Protein AF-0000000084338141 (afdb_homodimer)

Structure (mmCIF, N/CA/C/O backbone):
data_AF-0000000084338141-model_v1
#
loop_
_entity.id
_entity.type
_entity.pdbx_description
1 polymer 'Putative ABC transport system permease protein'
#
loop_
_atom_site.group_PDB
_atom_site.id
_atom_site.type_symbol
_atom_site.label_atom_id
_atom_site.label_alt_id
_atom_site.label_comp_id
_atom_site.label_asym_id
_atom_site.label_entity_id
_atom_site.label_seq_id
_atom_site.pdbx_PDB_ins_code
_atom_site.Cartn_x
_atom_site.Cartn_y
_atom_site.Cartn_z
_atom_site.occupancy
_atom_site.B_iso_or_equiv
_atom_site.auth_seq_id
_atom_site.auth_comp_id
_atom_site.auth_asym_id
_atom_site.auth_atom_id
_atom_site.pdbx_PDB_model_num
ATOM 1 N N . MET A 1 1 ? -15.742 36.344 -6.758 1 43.78 1 MET A N 1
ATOM 2 C CA . MET A 1 1 ? -16.016 35 -7.199 1 43.78 1 MET A CA 1
ATOM 3 C C . MET A 1 1 ? -14.781 34.125 -7.051 1 43.78 1 MET A C 1
ATOM 5 O O . MET A 1 1 ? -14.867 33 -6.555 1 43.78 1 MET A O 1
ATOM 9 N N . LEU A 1 2 ? -13.719 34.625 -7.543 1 46.47 2 LEU A N 1
ATOM 10 C CA . LEU A 1 2 ? -12.453 33.906 -7.449 1 46.47 2 LEU A CA 1
ATOM 11 C C . LEU A 1 2 ? -12 33.781 -6 1 46.47 2 LEU A C 1
ATOM 13 O O . LEU A 1 2 ? -11.461 32.75 -5.59 1 46.47 2 LEU A O 1
ATOM 17 N N . THR A 1 3 ? -12.25 34.844 -5.312 1 50.41 3 THR A N 1
ATOM 18 C CA . THR A 1 3 ? -11.852 34.875 -3.912 1 50.41 3 THR A CA 1
ATOM 19 C C . THR A 1 3 ? -12.609 33.812 -3.109 1 50.41 3 THR A C 1
ATOM 21 O O . THR A 1 3 ? -12.039 33.156 -2.23 1 50.41 3 THR A O 1
ATOM 24 N N . ASN A 1 4 ? -13.836 33.656 -3.445 1 55.06 4 ASN A N 1
ATOM 25 C CA . ASN A 1 4 ? -14.656 32.656 -2.752 1 55.06 4 ASN A CA 1
ATOM 26 C C . ASN A 1 4 ? -14.211 31.234 -3.064 1 55.06 4 ASN A C 1
ATOM 28 O O . ASN A 1 4 ? -14.211 30.375 -2.186 1 55.06 4 ASN A O 1
ATOM 32 N N . ILE A 1 5 ? -13.742 31.125 -4.258 1 55.59 5 ILE A N 1
ATOM 33 C CA . ILE A 1 5 ? -13.312 29.781 -4.668 1 55.59 5 ILE A CA 1
ATOM 34 C C . ILE A 1 5 ? -12.016 29.422 -3.961 1 55.59 5 ILE A C 1
ATOM 36 O O . ILE A 1 5 ? -11.852 28.281 -3.496 1 55.59 5 ILE A O 1
ATOM 40 N N . VAL A 1 6 ? -11.141 30.453 -3.902 1 57.16 6 VAL A N 1
ATOM 41 C CA . VAL A 1 6 ? -9.852 30.203 -3.26 1 57.16 6 VAL A CA 1
ATOM 42 C C . VAL A 1 6 ? -10.062 29.953 -1.771 1 57.16 6 VAL A C 1
ATOM 44 O O . VAL A 1 6 ? -9.461 29.031 -1.206 1 57.16 6 VAL A O 1
ATOM 47 N N . LEU A 1 7 ? -10.906 30.828 -1.242 1 58.06 7 LEU A N 1
ATOM 48 C CA . LEU A 1 7 ? -11.172 30.656 0.183 1 58.06 7 LEU A CA 1
ATOM 49 C C . LEU A 1 7 ? -11.859 29.328 0.457 1 58.06 7 LEU A C 1
ATOM 51 O O . LEU A 1 7 ? -11.547 28.656 1.442 1 58.06 7 LEU A O 1
ATOM 55 N N . ASP A 1 8 ? -12.672 29 -0.431 1 59.16 8 ASP A N 1
ATOM 56 C CA . ASP A 1 8 ? -13.375 27.734 -0.289 1 59.16 8 ASP A CA 1
ATOM 57 C C . ASP A 1 8 ? -12.422 26.547 -0.481 1 59.16 8 ASP A C 1
ATOM 59 O O . ASP A 1 8 ? -12.508 25.562 0.242 1 59.16 8 ASP A O 1
ATOM 63 N N . SER A 1 9 ? -11.562 26.844 -1.444 1 59.31 9 SER A N 1
ATOM 64 C CA . SER A 1 9 ? -10.586 25.797 -1.704 1 59.31 9 SER A CA 1
ATOM 65 C C . SER A 1 9 ? -9.609 25.641 -0.547 1 59.31 9 SER A C 1
ATOM 67 O O . SER A 1 9 ? -9.211 24.531 -0.199 1 59.31 9 SER A O 1
ATOM 69 N N . LEU A 1 10 ? -9.227 26.797 -0.004 1 61.47 10 LEU A N 1
ATOM 70 C CA . LEU A 1 10 ? -8.32 26.781 1.138 1 61.47 10 LEU A CA 1
ATOM 71 C C . LEU A 1 10 ? -8.961 26.094 2.334 1 61.47 10 LEU A C 1
ATOM 73 O O . LEU A 1 10 ? -8.32 25.25 2.982 1 61.47 10 LEU A O 1
ATOM 77 N N . VAL A 1 11 ? -10.164 26.484 2.459 1 60.38 11 VAL A N 1
ATOM 78 C CA . VAL A 1 11 ? -10.852 26 3.646 1 60.38 11 VAL A CA 1
ATOM 79 C C . VAL A 1 11 ? -11.141 24.5 3.496 1 60.38 11 VAL A C 1
ATOM 81 O O . VAL A 1 11 ? -11.008 23.734 4.457 1 60.38 11 VAL A O 1
ATOM 84 N N . THR A 1 12 ? -11.297 24.109 2.285 1 63 12 THR A N 1
ATOM 85 C CA . THR A 1 12 ? -11.648 22.719 2.088 1 63 12 THR A CA 1
ATOM 86 C C . THR A 1 12 ? -10.391 21.859 1.955 1 63 12 THR A C 1
ATOM 88 O O . THR A 1 12 ? -10.438 20.641 2.186 1 63 12 THR A O 1
ATOM 91 N N . GLY A 1 13 ? -9.328 22.5 1.608 1 68.31 13 GLY A N 1
ATOM 92 C CA . GLY 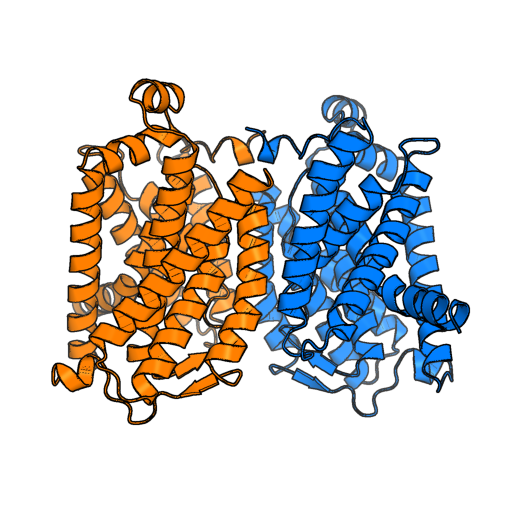A 1 13 ? -8.094 21.75 1.437 1 68.31 13 GLY A CA 1
ATOM 93 C C . GLY A 1 13 ? -7.297 21.609 2.723 1 68.31 13 GLY A C 1
ATOM 94 O O . GLY A 1 13 ? -6.512 20.672 2.871 1 68.31 13 GLY A O 1
ATOM 95 N N . LEU A 1 14 ? -7.574 22.484 3.701 1 71.38 14 LEU A N 1
ATOM 96 C CA . LEU A 1 14 ? -6.793 22.594 4.93 1 71.38 14 LEU A CA 1
ATOM 97 C C . LEU A 1 14 ? -6.938 21.328 5.773 1 71.38 14 LEU A C 1
ATOM 99 O O . LEU A 1 14 ? -5.98 20.906 6.422 1 71.38 14 LEU A O 1
ATOM 103 N N . PRO A 1 15 ? -8.031 20.75 5.57 1 72.75 15 PRO A N 1
ATOM 104 C CA . PRO A 1 15 ? -8.172 19.594 6.441 1 72.75 15 PRO A CA 1
ATOM 105 C C . PRO A 1 15 ? -7.219 18.453 6.07 1 72.75 15 PRO A C 1
ATOM 107 O O . PRO A 1 15 ? -6.934 17.578 6.898 1 72.75 15 PRO A O 1
ATOM 110 N N . LEU A 1 16 ? -6.641 18.547 4.891 1 84 16 LEU A N 1
ATOM 111 C CA . LEU A 1 16 ? -5.695 17.516 4.5 1 84 16 LEU A CA 1
ATOM 112 C C . LEU A 1 16 ? -4.301 17.812 5.047 1 84 16 LEU A C 1
ATOM 114 O O . LEU A 1 16 ? -3.422 16.953 5.023 1 84 16 LEU A O 1
ATOM 118 N N . ALA A 1 17 ? -4.145 18.922 5.645 1 90.31 17 ALA A N 1
ATOM 119 C CA . ALA A 1 17 ? -2.818 19.422 6.004 1 90.31 17 ALA A CA 1
ATOM 120 C C . ALA A 1 17 ? -2.184 18.547 7.09 1 90.31 17 ALA A C 1
ATOM 122 O O . ALA A 1 17 ? -0.999 18.219 7.012 1 90.31 17 ALA A O 1
ATOM 123 N N . PRO A 1 18 ? -3 18.156 8.086 1 93 18 PRO A N 1
ATOM 124 C CA . PRO A 1 18 ? -2.371 17.312 9.109 1 93 18 PRO A CA 1
ATOM 125 C C . PRO A 1 18 ? -1.844 16 8.555 1 93 18 PRO A C 1
ATOM 127 O O . PRO A 1 18 ? -0.749 15.562 8.922 1 93 18 PRO A O 1
ATOM 130 N N . LEU A 1 19 ? -2.619 15.461 7.676 1 93.81 19 LEU A N 1
ATOM 131 C CA . LEU A 1 19 ? -2.178 14.219 7.039 1 93.81 19 LEU A CA 1
ATOM 132 C C . LEU A 1 19 ? -0.923 14.461 6.207 1 93.81 19 LEU A C 1
ATOM 134 O O . LEU A 1 19 ? 0.023 13.672 6.262 1 93.81 19 LEU A O 1
ATOM 138 N N . THR A 1 20 ? -0.948 15.523 5.449 1 93.94 20 THR A N 1
ATOM 139 C CA . THR A 1 20 ? 0.192 15.867 4.605 1 93.94 20 THR A CA 1
ATOM 140 C C . THR A 1 20 ? 1.441 16.094 5.453 1 93.94 20 THR A C 1
ATOM 142 O O . THR A 1 20 ? 2.535 15.664 5.082 1 93.94 20 THR A O 1
ATOM 145 N N . LEU A 1 21 ? 1.264 16.719 6.555 1 94.19 21 LEU A N 1
ATOM 146 C CA . LEU A 1 21 ? 2.379 16.969 7.461 1 94.19 21 LEU A CA 1
ATOM 147 C C . LEU A 1 21 ? 2.938 15.656 8 1 94.19 21 LEU A C 1
ATOM 149 O O . LEU A 1 21 ? 4.156 15.484 8.086 1 94.19 21 LEU A O 1
ATOM 153 N N . GLY A 1 22 ? 2.047 14.773 8.422 1 94.5 22 GLY A N 1
ATOM 154 C CA . GLY A 1 22 ? 2.488 13.469 8.891 1 94.5 22 GLY A CA 1
ATOM 155 C C . GLY A 1 22 ? 3.291 12.703 7.859 1 94.5 22 GLY A C 1
ATOM 156 O O . GLY A 1 22 ? 4.359 12.172 8.164 1 94.5 22 GLY A O 1
ATOM 157 N N . VAL A 1 23 ? 2.797 12.672 6.676 1 94.38 23 VAL A N 1
ATOM 158 C CA . VAL A 1 23 ? 3.475 11.961 5.598 1 94.38 23 VAL A CA 1
ATOM 159 C C . VAL A 1 23 ? 4.797 12.656 5.27 1 94.38 23 VAL A C 1
ATOM 161 O O . VAL A 1 23 ? 5.785 11.992 4.949 1 94.38 23 VAL A O 1
ATOM 164 N N . TYR A 1 24 ? 4.863 13.977 5.379 1 93.56 24 TYR A N 1
ATOM 165 C CA . TYR A 1 24 ? 6.09 14.727 5.141 1 93.56 24 TYR A CA 1
ATOM 166 C C . TYR A 1 24 ? 7.199 14.273 6.082 1 93.56 24 TYR A C 1
ATOM 168 O O . TYR A 1 24 ? 8.352 14.109 5.664 1 93.56 24 TYR A O 1
ATOM 176 N N . VAL A 1 25 ? 6.863 14.039 7.301 1 93.44 25 VAL A N 1
ATOM 177 C CA . VAL A 1 25 ? 7.84 13.672 8.328 1 93.44 25 VAL A CA 1
ATOM 178 C C . VAL A 1 25 ? 8.5 12.344 7.961 1 93.44 25 VAL A C 1
ATOM 180 O O . VAL A 1 25 ? 9.727 12.227 8 1 93.44 25 VAL A O 1
ATOM 183 N N . VAL A 1 26 ? 7.727 11.414 7.562 1 93.62 26 VAL A N 1
ATOM 184 C CA . VAL A 1 26 ? 8.281 10.086 7.305 1 93.62 26 VAL A CA 1
ATOM 185 C C . VAL A 1 26 ? 8.867 10.039 5.898 1 93.62 26 VAL A C 1
ATOM 187 O O . VAL A 1 26 ? 9.969 9.508 5.695 1 93.62 26 VAL A O 1
ATOM 190 N N . PHE A 1 27 ? 8.234 10.656 4.992 1 90.69 27 PHE A N 1
ATOM 191 C CA . PHE A 1 27 ? 8.625 10.562 3.59 1 90.69 27 PHE A CA 1
ATOM 192 C C . PHE A 1 27 ? 9.836 11.445 3.309 1 90.69 27 PHE A C 1
ATOM 194 O O . PHE A 1 27 ? 10.82 10.992 2.715 1 90.69 27 PHE A O 1
ATOM 201 N N . ARG A 1 28 ? 9.766 12.633 3.707 1 88.56 28 ARG A N 1
ATOM 202 C CA . ARG A 1 28 ? 10.805 13.586 3.342 1 88.56 28 ARG A CA 1
ATOM 203 C C . ARG A 1 28 ? 11.922 13.602 4.383 1 88.56 28 ARG A C 1
ATOM 205 O O . ARG A 1 28 ? 13.102 13.633 4.031 1 88.56 28 ARG A O 1
ATOM 212 N N . ILE A 1 29 ? 11.57 13.578 5.609 1 88 29 ILE A N 1
ATOM 213 C CA . ILE A 1 29 ? 12.586 13.688 6.652 1 88 29 ILE A CA 1
ATOM 214 C C . ILE A 1 29 ? 13.266 12.336 6.852 1 88 29 ILE A C 1
ATOM 216 O O . ILE A 1 29 ? 14.492 12.234 6.805 1 88 29 ILE A O 1
ATOM 220 N N . ARG A 1 30 ? 12.469 11.305 6.977 1 88.31 30 ARG A N 1
ATOM 221 C CA . ARG A 1 30 ? 13.039 9.992 7.254 1 88.31 30 ARG A CA 1
ATOM 222 C C . ARG A 1 30 ? 13.352 9.242 5.965 1 88.31 30 ARG A C 1
ATOM 224 O O . ARG A 1 30 ? 14.016 8.211 5.984 1 88.31 30 ARG A O 1
ATOM 231 N N . GLN A 1 31 ? 12.797 9.727 4.875 1 86.75 31 GLN A N 1
ATOM 232 C CA . GLN A 1 31 ? 13.016 9.086 3.58 1 86.75 31 GLN A CA 1
ATOM 233 C C . GLN A 1 31 ? 12.547 7.637 3.592 1 86.75 31 GLN A C 1
ATOM 235 O O . GLN A 1 31 ? 13.273 6.734 3.178 1 86.75 31 GLN A O 1
ATOM 240 N N . ASP A 1 32 ? 11.438 7.469 4.16 1 88.81 32 ASP A N 1
ATOM 241 C CA . ASP A 1 32 ? 10.797 6.16 4.246 1 88.81 32 ASP A CA 1
ATOM 242 C C . ASP A 1 32 ? 9.32 6.25 3.854 1 88.81 32 ASP A C 1
ATOM 244 O O . ASP A 1 32 ? 8.828 7.328 3.52 1 88.81 32 ASP A O 1
ATOM 248 N N . PHE A 1 33 ? 8.688 5.133 3.705 1 89.06 33 PHE A N 1
ATOM 249 C CA . PHE A 1 33 ? 7.266 5.062 3.371 1 89.06 33 PHE A CA 1
ATOM 250 C C . PHE A 1 33 ? 6.48 4.379 4.484 1 89.06 33 PHE A C 1
ATOM 252 O O . PHE A 1 33 ? 6.785 3.244 4.855 1 89.06 33 PHE A O 1
ATOM 259 N N . ASP A 1 34 ? 5.652 5.152 5.043 1 93.5 34 ASP A N 1
ATOM 260 C CA . ASP A 1 34 ? 4.816 4.566 6.082 1 93.5 34 ASP A CA 1
ATOM 261 C C . ASP A 1 34 ? 3.369 4.434 5.613 1 93.5 34 ASP A C 1
ATOM 263 O O . ASP A 1 34 ? 2.59 5.383 5.703 1 93.5 34 ASP A O 1
ATOM 267 N N . LEU A 1 35 ? 2.98 3.209 5.273 1 91.75 35 LEU A N 1
ATOM 268 C CA . LEU A 1 35 ? 1.642 2.971 4.746 1 91.75 35 LEU A CA 1
ATOM 269 C C . LEU A 1 35 ? 0.631 2.812 5.875 1 91.75 35 LEU A C 1
ATOM 271 O O . LEU A 1 35 ? -0.574 2.723 5.629 1 91.75 35 LEU A O 1
ATOM 275 N N . THR A 1 36 ? 1.093 2.885 7.117 1 95.31 36 THR A N 1
ATOM 276 C CA . THR A 1 36 ? 0.198 2.791 8.266 1 95.31 36 THR A CA 1
ATOM 277 C C . THR A 1 36 ? -0.816 3.932 8.25 1 95.31 36 THR A C 1
ATOM 279 O O . THR A 1 36 ? -1.925 3.789 8.773 1 95.31 36 THR A O 1
ATOM 282 N N . VAL A 1 37 ? -0.434 4.938 7.613 1 94.56 37 VAL A N 1
ATOM 283 C CA . VAL A 1 37 ? -1.235 6.156 7.648 1 94.56 37 VAL A CA 1
ATOM 284 C C . VAL A 1 37 ? -2.6 5.898 7.012 1 94.56 37 VAL A C 1
ATOM 286 O O . VAL A 1 37 ? -3.59 6.535 7.371 1 94.56 37 VAL A O 1
ATOM 289 N N . GLU A 1 38 ? -2.676 4.992 6.086 1 90.94 38 GLU A N 1
ATOM 290 C CA . GLU A 1 38 ? -3.957 4.66 5.473 1 90.94 38 GLU A CA 1
ATOM 291 C C . GLU A 1 38 ? -4.906 4.027 6.484 1 90.94 38 GLU A C 1
ATOM 293 O O . GLU A 1 38 ? -6.086 4.387 6.551 1 90.94 38 GLU A O 1
ATOM 298 N N . GLY A 1 39 ? -4.387 3.121 7.238 1 92.38 39 GLY A N 1
ATOM 299 C CA . GLY A 1 39 ? -5.184 2.455 8.258 1 92.38 39 GLY A CA 1
ATOM 300 C C . GLY A 1 39 ? -5.484 3.34 9.453 1 92.38 39 GLY A C 1
ATOM 301 O O . GLY A 1 39 ? -6.598 3.311 9.984 1 92.38 39 GLY A O 1
ATOM 302 N N . SER A 1 40 ? -4.422 4.078 9.859 1 95.81 40 SER A N 1
ATOM 303 C CA . SER A 1 40 ? -4.613 4.922 11.031 1 95.81 40 SER A CA 1
ATOM 304 C C . SER A 1 40 ? -5.613 6.039 10.75 1 95.81 40 SER A C 1
ATOM 306 O O . SER A 1 40 ? -6.348 6.461 11.648 1 95.81 40 SER A O 1
ATOM 308 N N . PHE A 1 41 ? -5.656 6.488 9.531 1 94.56 41 PHE A N 1
ATOM 309 C CA . PHE A 1 41 ? -6.652 7.473 9.125 1 94.56 41 PHE A CA 1
ATOM 310 C C . PHE A 1 41 ? -8.062 6.934 9.344 1 94.56 41 PHE A C 1
ATOM 312 O O . PHE A 1 41 ? -8.898 7.59 9.969 1 94.56 41 PHE A O 1
ATOM 319 N N . ALA A 1 42 ? -8.281 5.754 8.828 1 92.19 42 ALA A N 1
ATOM 320 C CA . ALA A 1 42 ? -9.594 5.121 8.961 1 92.19 42 ALA A CA 1
ATOM 321 C C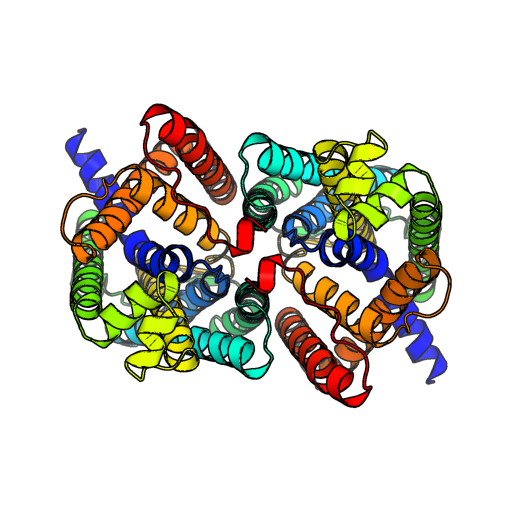 . ALA A 1 42 ? -9.914 4.82 10.422 1 92.19 42 ALA A C 1
ATOM 323 O O . ALA A 1 42 ? -11.062 4.969 10.852 1 92.19 42 ALA A O 1
ATOM 324 N N . LEU A 1 43 ? -8.914 4.406 11.141 1 94.44 43 LEU A N 1
ATOM 325 C CA . LEU A 1 43 ? -9.109 4.102 12.555 1 94.44 43 LEU A CA 1
ATOM 326 C C . LEU A 1 43 ? -9.508 5.352 13.328 1 94.44 43 LEU A C 1
ATOM 328 O O . LEU A 1 43 ? -10.414 5.309 14.164 1 94.44 43 LEU A O 1
ATOM 332 N N . GLY A 1 44 ? -8.781 6.422 13.094 1 95.62 44 GLY A N 1
ATOM 333 C CA . GLY A 1 44 ? -9.141 7.676 13.734 1 95.62 44 GLY A CA 1
ATOM 334 C C . GLY A 1 44 ? -10.57 8.102 13.453 1 95.62 44 GLY A C 1
ATOM 335 O O . GLY A 1 44 ? -11.273 8.57 14.352 1 95.62 44 GLY A O 1
ATOM 336 N N . ALA A 1 45 ? -10.977 7.945 12.227 1 92.75 45 ALA A N 1
ATOM 337 C CA . ALA A 1 45 ? -12.352 8.266 11.844 1 92.75 45 ALA A CA 1
ATOM 338 C C . ALA A 1 45 ? -13.344 7.363 12.555 1 92.75 45 ALA A C 1
ATOM 340 O O . ALA A 1 45 ? -14.367 7.832 13.062 1 92.75 45 ALA A O 1
ATOM 341 N N . ALA A 1 46 ? -13.055 6.141 12.617 1 93.12 46 ALA A N 1
ATOM 342 C CA . ALA A 1 46 ? -13.945 5.156 13.227 1 93.12 46 ALA A CA 1
ATOM 343 C C . ALA A 1 46 ? -14.086 5.398 14.727 1 93.12 46 ALA A C 1
ATOM 345 O O . ALA A 1 46 ? -15.203 5.395 15.258 1 93.12 46 ALA A O 1
ATOM 346 N N . VAL A 1 47 ? -12.953 5.605 15.383 1 94.5 47 VAL A N 1
ATOM 347 C CA . VAL A 1 47 ? -12.969 5.84 16.828 1 94.5 47 VAL A CA 1
ATOM 348 C C . VAL A 1 47 ? -13.766 7.105 17.141 1 94.5 47 VAL A C 1
ATOM 350 O O . VAL A 1 47 ? -14.594 7.121 18.047 1 94.5 47 VAL A O 1
ATOM 353 N N . ALA A 1 48 ? -13.516 8.094 16.359 1 93.19 48 ALA A N 1
ATOM 354 C CA . ALA A 1 48 ? -14.258 9.344 16.562 1 93.19 48 ALA A CA 1
ATOM 355 C C . ALA A 1 48 ? -15.75 9.141 16.312 1 93.19 48 ALA A C 1
ATOM 357 O O . ALA A 1 48 ? -16.578 9.617 17.078 1 93.19 48 ALA A O 1
ATOM 358 N N . ALA A 1 49 ? -16.094 8.438 15.305 1 91.56 49 ALA A N 1
ATOM 359 C CA . ALA A 1 49 ? -17.5 8.219 14.945 1 91.56 49 ALA A CA 1
ATOM 360 C C . ALA A 1 49 ? -18.234 7.473 16.047 1 91.56 49 ALA A C 1
ATOM 362 O O . ALA A 1 49 ? -19.328 7.863 16.438 1 91.56 49 ALA A O 1
ATOM 363 N N . VAL A 1 50 ? -17.609 6.465 16.547 1 91.56 50 VAL A N 1
ATOM 364 C CA . VAL A 1 50 ? -18.266 5.637 17.547 1 91.56 50 VAL A CA 1
ATOM 365 C C . VAL A 1 50 ? -18.422 6.438 18.844 1 91.56 50 VAL A C 1
ATOM 367 O O . VAL A 1 50 ? -19.453 6.324 19.531 1 91.56 50 VAL A O 1
ATOM 370 N N . LEU A 1 51 ? -17.438 7.238 19.188 1 91.25 51 LEU A N 1
ATOM 371 C CA . LEU A 1 51 ? -17.516 8.047 20.391 1 91.25 51 LEU A CA 1
ATOM 372 C C . LEU A 1 51 ? -18.562 9.148 20.25 1 91.25 51 LEU A C 1
ATOM 374 O O . LEU A 1 51 ? -19.234 9.508 21.219 1 91.25 51 LEU A O 1
ATOM 378 N N . LEU A 1 52 ? -18.719 9.648 19.062 1 89.31 52 LEU A N 1
ATOM 379 C CA . LEU A 1 52 ? -19.734 10.672 18.812 1 89.31 52 LEU A CA 1
ATOM 380 C C . LEU A 1 52 ? -21.141 10.094 18.922 1 89.31 52 LEU A C 1
ATOM 382 O O . LEU A 1 52 ? -22.031 10.727 19.484 1 89.31 52 LEU A O 1
ATOM 386 N N . VAL A 1 53 ? -21.281 8.969 18.391 1 87.38 53 VAL A N 1
ATOM 387 C CA . VAL A 1 53 ? -22.578 8.297 18.469 1 87.38 53 VAL A CA 1
ATOM 388 C C . VAL A 1 53 ? -22.906 7.953 19.922 1 87.38 53 VAL A C 1
ATOM 390 O O . VAL A 1 53 ? -24.062 7.992 20.328 1 87.38 53 VAL A O 1
ATOM 393 N N . ALA A 1 54 ? -21.859 7.652 20.672 1 88.56 54 ALA A N 1
ATOM 394 C CA . ALA A 1 54 ? -22.047 7.348 22.094 1 88.56 54 ALA A CA 1
ATOM 395 C C . ALA A 1 54 ? -22.219 8.625 22.906 1 88.56 54 ALA A C 1
ATOM 397 O O . ALA A 1 54 ? -22.203 8.586 24.141 1 88.56 54 ALA A O 1
ATOM 398 N N . VAL A 1 55 ? -22.234 9.758 22.297 1 84.38 55 VAL A N 1
ATOM 399 C CA . VAL A 1 55 ? -22.547 11.062 22.859 1 84.38 55 VAL A CA 1
ATOM 400 C C . VAL A 1 55 ? -21.375 11.539 23.719 1 84.38 55 VAL A C 1
ATOM 402 O O . VAL A 1 55 ? -21.578 12.086 24.812 1 84.38 55 VAL A O 1
ATOM 405 N N . VAL A 1 56 ? -20.281 11.102 23.297 1 83.75 56 VAL A N 1
ATOM 406 C CA . VAL A 1 56 ? -19.078 11.633 23.953 1 83.75 56 VAL A CA 1
ATOM 407 C C . VAL A 1 56 ? -18.75 13 23.359 1 83.75 56 VAL A C 1
ATOM 409 O O . VAL A 1 56 ? -19.062 13.289 22.203 1 83.75 56 VAL A O 1
ATOM 412 N N . HIS A 1 57 ? -18.219 13.852 24.203 1 89.25 57 HIS A N 1
ATOM 413 C CA . HIS A 1 57 ? -17.859 15.195 23.766 1 89.25 57 HIS A CA 1
ATOM 414 C C . HIS A 1 57 ? -16.984 15.141 22.5 1 89.25 57 HIS A C 1
ATOM 416 O O . HIS A 1 57 ? -16.031 14.359 22.438 1 89.25 57 HIS A O 1
ATOM 422 N N . PRO A 1 58 ? -17.328 15.891 21.5 1 88.5 58 PRO A N 1
ATOM 423 C CA . PRO A 1 58 ? -16.672 15.836 20.188 1 88.5 58 PRO A CA 1
ATOM 424 C C . PRO A 1 58 ? -15.156 16.078 20.266 1 88.5 58 PRO A C 1
ATOM 426 O O . PRO A 1 58 ? -14.391 15.461 19.531 1 88.5 58 PRO A O 1
ATOM 429 N N . PHE A 1 59 ? -14.703 16.906 21.188 1 89.38 59 PHE A N 1
ATOM 430 C CA . PHE A 1 59 ? -13.273 17.172 21.328 1 89.38 59 PHE A CA 1
ATOM 431 C C . PHE A 1 59 ? -12.547 15.953 21.875 1 89.38 59 PHE A C 1
ATOM 433 O O . PHE A 1 59 ? -11.406 15.672 21.469 1 89.38 59 PHE A O 1
ATOM 440 N N . LEU A 1 60 ? -13.227 15.289 22.719 1 90.88 60 LEU A N 1
ATOM 441 C CA . LEU A 1 60 ? -12.641 14.07 23.25 1 90.88 60 LEU A CA 1
ATOM 442 C C . LEU A 1 60 ? -12.57 12.984 22.188 1 90.88 60 LEU A C 1
ATOM 444 O O . LEU A 1 60 ? -11.633 12.18 22.172 1 90.88 60 LEU A O 1
ATOM 448 N N . ALA A 1 61 ? -13.57 13.016 21.281 1 92.19 61 ALA A N 1
ATOM 449 C CA . ALA A 1 61 ? -13.594 12.047 20.188 1 92.19 61 ALA A CA 1
ATOM 450 C C . ALA A 1 61 ? -12.422 12.266 19.234 1 92.19 61 ALA A C 1
ATOM 452 O O . ALA A 1 61 ? -11.82 11.305 18.75 1 92.19 61 ALA A O 1
ATOM 453 N N . VAL A 1 62 ? -12.125 13.523 19.078 1 92.38 62 VAL A N 1
ATOM 454 C CA . VAL A 1 62 ? -11.023 13.867 18.188 1 92.38 62 VAL A CA 1
ATOM 455 C C . VAL A 1 62 ? -9.695 13.438 18.812 1 92.38 62 VAL A C 1
ATOM 457 O O . VAL A 1 62 ? -8.859 12.828 18.156 1 92.38 62 VAL A O 1
ATOM 460 N N . VAL A 1 63 ? -9.531 13.68 20.094 1 94.44 63 VAL A N 1
ATOM 461 C CA . VAL A 1 63 ? -8.297 13.344 20.797 1 94.44 63 VAL A CA 1
ATOM 462 C C . VAL A 1 63 ? -8.148 11.828 20.875 1 94.44 63 VAL A C 1
ATOM 464 O O . VAL A 1 63 ? -7.051 11.297 20.688 1 94.44 63 VAL A O 1
ATOM 467 N N . ALA A 1 64 ? -9.258 11.188 21.109 1 95.56 64 ALA A N 1
ATOM 468 C CA . ALA A 1 64 ? -9.219 9.727 21.188 1 95.56 64 ALA A CA 1
ATOM 469 C C . ALA A 1 64 ? -8.844 9.117 19.828 1 95.56 64 ALA A C 1
ATOM 471 O O . ALA A 1 64 ? -8.07 8.164 19.781 1 95.56 64 ALA A O 1
ATOM 472 N N . GLY A 1 65 ? -9.461 9.664 18.766 1 95.5 65 GLY A N 1
ATOM 473 C CA . GLY A 1 65 ? -9.094 9.211 17.438 1 95.5 65 GLY A CA 1
ATOM 474 C C . GLY A 1 65 ? -7.625 9.422 17.109 1 95.5 65 GLY A C 1
ATOM 475 O O . GLY A 1 65 ? -6.961 8.523 16.594 1 95.5 65 GLY A O 1
ATOM 476 N N . ALA A 1 66 ? -7.125 10.555 17.516 1 96.06 66 ALA A N 1
ATOM 477 C CA . ALA A 1 66 ? -5.727 10.883 17.266 1 96.06 66 ALA A CA 1
ATOM 478 C C . ALA A 1 66 ? -4.797 9.953 18.047 1 96.06 66 ALA A C 1
ATOM 480 O O . ALA A 1 66 ? -3.791 9.484 17.516 1 96.06 66 ALA A O 1
ATOM 481 N N . LEU A 1 67 ? -5.137 9.664 19.266 1 97.38 67 LEU A N 1
ATOM 482 C CA . LEU A 1 67 ? -4.312 8.812 20.109 1 97.38 67 LEU A CA 1
ATOM 483 C C . LEU A 1 67 ? -4.324 7.371 19.609 1 97.38 67 LEU A C 1
ATOM 485 O O . LEU A 1 67 ? -3.324 6.66 19.719 1 97.38 67 LEU A O 1
ATOM 489 N N . ALA A 1 68 ? -5.477 6.988 19.047 1 97.12 68 ALA A N 1
ATOM 490 C CA . ALA A 1 68 ? -5.535 5.66 18.438 1 97.12 68 ALA A CA 1
ATOM 491 C C . ALA A 1 68 ? -4.555 5.539 17.281 1 97.12 68 ALA A C 1
ATOM 493 O O . ALA A 1 68 ? -3.926 4.496 17.094 1 97.12 68 ALA A O 1
ATOM 494 N N . GLY A 1 69 ? -4.465 6.59 16.516 1 97.25 69 GLY A N 1
ATOM 495 C CA . GLY A 1 69 ? -3.488 6.609 15.43 1 97.25 69 GLY A CA 1
ATOM 496 C C . GLY A 1 69 ? -2.055 6.57 15.922 1 97.25 69 GLY A C 1
ATOM 497 O O . GLY A 1 69 ? -1.215 5.871 15.352 1 97.25 69 GLY A O 1
ATOM 498 N N . ALA A 1 70 ? -1.788 7.312 16.984 1 97.69 70 ALA A N 1
ATOM 499 C CA . ALA A 1 70 ? -0.455 7.293 17.594 1 97.69 70 ALA A CA 1
ATOM 500 C C . ALA A 1 70 ? -0.087 5.891 18.062 1 97.69 70 ALA A C 1
ATOM 502 O O . ALA A 1 70 ? 1.059 5.457 17.922 1 97.69 70 ALA A O 1
ATOM 503 N N . ALA A 1 71 ? -1.043 5.258 18.641 1 98 71 ALA A N 1
ATOM 504 C CA . ALA A 1 71 ? -0.817 3.889 19.094 1 98 71 ALA A CA 1
ATOM 505 C C . ALA A 1 71 ? -0.49 2.969 17.922 1 98 71 ALA A C 1
ATOM 507 O O . ALA A 1 71 ? 0.39 2.111 18.031 1 98 71 ALA A O 1
ATOM 508 N N . ALA A 1 72 ? -1.225 3.143 16.875 1 97.38 72 ALA A N 1
ATOM 509 C CA . ALA A 1 72 ? -0.95 2.361 15.672 1 97.38 72 ALA A CA 1
ATOM 510 C C . ALA A 1 72 ? 0.464 2.619 15.156 1 97.38 72 ALA A C 1
ATOM 512 O O . ALA A 1 72 ? 1.157 1.691 14.734 1 97.38 72 ALA A O 1
ATOM 513 N N . GLY A 1 73 ? 0.847 3.881 15.18 1 97.69 73 GLY A N 1
ATOM 514 C CA . GLY A 1 73 ? 2.209 4.211 14.789 1 97.69 73 GLY A CA 1
ATOM 515 C C . GLY A 1 73 ? 3.256 3.582 15.688 1 97.69 73 GLY A C 1
ATOM 516 O O . GLY A 1 73 ? 4.309 3.15 15.211 1 97.69 73 GLY A O 1
ATOM 517 N N . ALA A 1 74 ? 2.953 3.504 16.938 1 97.69 74 ALA A N 1
ATOM 518 C CA . ALA A 1 74 ? 3.875 2.885 17.875 1 97.69 74 ALA A CA 1
ATOM 519 C C . ALA A 1 74 ? 4.035 1.395 17.594 1 97.69 74 ALA A C 1
ATOM 521 O O . ALA A 1 74 ? 5.137 0.849 17.719 1 97.69 74 ALA A O 1
ATOM 522 N N . VAL A 1 75 ? 2.961 0.799 17.266 1 96.81 75 VAL A N 1
ATOM 523 C CA . VAL A 1 75 ? 3.018 -0.624 16.953 1 96.81 75 VAL A CA 1
ATOM 524 C C . VAL A 1 75 ? 3.828 -0.838 15.68 1 96.81 75 VAL A C 1
ATOM 526 O O . VAL A 1 75 ? 4.609 -1.789 15.578 1 96.81 75 VAL A O 1
ATOM 529 N N . THR A 1 76 ? 3.566 0.011 14.734 1 96.88 76 THR A N 1
ATOM 530 C CA . THR A 1 76 ? 4.352 -0.074 13.508 1 96.88 76 THR A CA 1
ATOM 531 C C . THR A 1 76 ? 5.84 0.058 13.812 1 96.88 76 THR A C 1
ATOM 533 O O . THR A 1 76 ? 6.656 -0.698 13.281 1 96.88 76 THR A O 1
ATOM 536 N N . ALA A 1 77 ? 6.133 1.021 14.648 1 97.06 77 ALA A N 1
ATOM 537 C CA . ALA A 1 77 ? 7.527 1.204 15.047 1 97.06 77 ALA A CA 1
ATOM 538 C C . ALA A 1 77 ? 8.07 -0.042 15.742 1 97.06 77 ALA A C 1
ATOM 540 O O . ALA A 1 77 ? 9.211 -0.453 15.492 1 97.06 77 ALA A O 1
ATOM 541 N N . ALA A 1 78 ? 7.281 -0.629 16.562 1 95.81 78 ALA A N 1
ATOM 542 C CA . ALA A 1 78 ? 7.695 -1.833 17.266 1 95.81 78 ALA A CA 1
ATOM 543 C C . ALA A 1 78 ? 7.953 -2.984 16.297 1 95.81 78 ALA A C 1
ATOM 545 O O . ALA A 1 78 ? 8.898 -3.758 16.484 1 95.81 78 ALA A O 1
ATOM 546 N N . LEU A 1 79 ? 7.133 -3.111 15.367 1 93.94 79 LEU A N 1
ATOM 547 C CA . LEU A 1 79 ? 7.316 -4.16 14.367 1 93.94 79 LEU A CA 1
ATOM 548 C C . LEU A 1 79 ? 8.602 -3.941 13.578 1 93.94 79 LEU A C 1
ATOM 550 O O . LEU A 1 79 ? 9.367 -4.883 13.352 1 93.94 79 LEU A O 1
ATOM 554 N N . HIS A 1 80 ? 8.75 -2.697 13.156 1 93.38 80 HIS A N 1
ATOM 555 C CA . HIS A 1 80 ? 9.945 -2.348 12.391 1 93.38 80 HIS A CA 1
ATOM 556 C C . HIS A 1 80 ? 11.211 -2.58 13.219 1 93.38 80 HIS A C 1
ATOM 558 O O . HIS A 1 80 ? 12.148 -3.232 12.75 1 93.38 80 HIS A O 1
ATOM 564 N N . LEU A 1 81 ? 11.219 -2.098 14.43 1 93 81 LEU A N 1
ATOM 565 C CA . LEU A 1 81 ? 12.406 -2.152 15.266 1 93 81 LEU A CA 1
ATOM 566 C C . LEU A 1 81 ? 12.602 -3.549 15.844 1 93 81 LEU A C 1
ATOM 568 O O . LEU A 1 81 ? 13.734 -4.008 16.016 1 93 81 LEU A O 1
ATOM 572 N N . GLY A 1 82 ? 11.555 -4.184 16.156 1 90.25 82 GLY A N 1
ATOM 573 C CA . GLY A 1 82 ? 11.625 -5.492 16.781 1 90.25 82 GLY A CA 1
ATOM 574 C C . GLY A 1 82 ? 11.922 -6.613 15.797 1 90.25 82 GLY A C 1
ATOM 575 O O . GLY A 1 82 ? 12.703 -7.52 16.094 1 90.25 82 GLY A O 1
ATOM 576 N N . LEU A 1 83 ? 11.305 -6.535 14.617 1 88.38 83 LEU A N 1
ATOM 577 C CA . LEU A 1 83 ? 11.438 -7.625 13.664 1 88.38 83 LEU A CA 1
ATOM 578 C C . LEU A 1 83 ? 12.414 -7.262 12.547 1 88.38 83 LEU A C 1
ATOM 580 O O . LEU A 1 83 ? 12.758 -8.109 11.719 1 88.38 83 LEU A O 1
ATOM 584 N N . GLY A 1 84 ? 12.797 -6 12.523 1 86.62 84 GLY A N 1
ATOM 585 C CA . GLY A 1 84 ? 13.797 -5.582 11.555 1 86.62 84 GLY A CA 1
ATOM 586 C C . GLY A 1 84 ? 13.266 -5.488 10.141 1 86.62 84 GLY A C 1
ATOM 587 O O . GLY A 1 84 ? 14.016 -5.641 9.172 1 86.62 84 GLY A O 1
ATOM 588 N N . ILE A 1 85 ? 11.992 -5.41 10.031 1 84.25 85 ILE A N 1
ATOM 589 C CA . ILE A 1 85 ? 11.406 -5.285 8.695 1 84.25 85 ILE A CA 1
ATOM 590 C C . ILE A 1 85 ? 11.344 -3.814 8.297 1 84.25 85 ILE A C 1
ATOM 592 O O . ILE A 1 85 ? 11.258 -2.934 9.156 1 84.25 85 ILE A O 1
ATOM 596 N N . PRO A 1 86 ? 11.43 -3.605 6.969 1 86.69 86 PRO A N 1
ATOM 597 C CA . PRO A 1 86 ? 11.32 -2.221 6.504 1 86.69 86 PRO A CA 1
ATOM 598 C C . PRO A 1 86 ? 9.992 -1.573 6.891 1 86.69 86 PRO A C 1
ATOM 600 O O . PRO A 1 86 ? 8.969 -2.26 6.984 1 86.69 86 PRO A O 1
ATOM 603 N N . VAL A 1 87 ? 10.047 -0.304 7.152 1 90.75 87 VAL A N 1
ATOM 604 C CA . VAL A 1 87 ? 8.891 0.464 7.598 1 90.75 87 VAL A CA 1
ATOM 605 C C . VAL A 1 87 ? 7.75 0.304 6.598 1 90.75 87 VAL A C 1
ATOM 607 O O . VAL A 1 87 ? 6.582 0.22 6.988 1 90.75 87 VAL A O 1
ATOM 610 N N . LEU A 1 88 ? 8.078 0.182 5.383 1 86.88 88 LEU A N 1
ATOM 611 C CA . LEU A 1 88 ? 7.078 0.016 4.336 1 86.88 88 LEU A CA 1
ATOM 612 C C . LEU A 1 88 ? 6.254 -1.247 4.562 1 86.88 88 LEU A C 1
ATOM 614 O O . LEU A 1 88 ? 5.023 -1.205 4.527 1 86.88 88 LEU A O 1
ATOM 618 N N . LEU A 1 89 ? 6.945 -2.311 4.789 1 85.56 89 LEU A N 1
ATOM 619 C CA . LEU A 1 89 ? 6.281 -3.592 4.996 1 85.56 89 LEU A CA 1
ATOM 620 C C . LEU A 1 89 ? 5.52 -3.6 6.32 1 85.56 89 LEU A C 1
ATOM 622 O O . LEU A 1 89 ? 4.395 -4.098 6.387 1 85.56 89 LEU A O 1
ATOM 626 N N . ALA A 1 90 ? 6.172 -3.041 7.316 1 92.12 90 ALA A N 1
ATOM 627 C CA . ALA A 1 90 ? 5.512 -2.936 8.617 1 92.12 90 ALA A CA 1
ATOM 628 C C . ALA A 1 90 ? 4.227 -2.119 8.508 1 92.12 90 ALA A C 1
ATOM 630 O O . ALA A 1 90 ? 3.209 -2.475 9.109 1 92.12 90 ALA A O 1
ATOM 631 N N . GLY A 1 91 ? 4.305 -1.051 7.777 1 92.94 91 GLY A N 1
ATOM 632 C CA . GLY A 1 91 ? 3.141 -0.198 7.586 1 92.94 91 GLY A CA 1
ATOM 633 C C . GLY A 1 91 ? 2.01 -0.89 6.848 1 92.94 91 GLY A C 1
ATOM 634 O O . GLY A 1 91 ? 0.837 -0.675 7.16 1 92.94 91 GLY A O 1
ATOM 635 N N . LEU A 1 92 ? 2.383 -1.696 5.875 1 88.12 92 LEU A N 1
ATOM 636 C CA . LEU A 1 92 ? 1.378 -2.445 5.133 1 88.12 92 LEU A CA 1
ATOM 637 C C . LEU A 1 92 ? 0.683 -3.463 6.027 1 88.12 92 LEU A C 1
ATOM 639 O O . LEU A 1 92 ? -0.543 -3.596 5.992 1 88.12 92 LEU A O 1
ATOM 643 N N . ILE A 1 93 ? 1.489 -4.176 6.773 1 88.69 93 ILE A N 1
ATOM 644 C CA . ILE A 1 93 ? 0.943 -5.148 7.715 1 88.69 93 ILE A CA 1
ATOM 645 C C . ILE A 1 93 ? -0.056 -4.461 8.641 1 88.69 93 ILE A C 1
ATOM 647 O O . ILE A 1 93 ? -1.165 -4.957 8.852 1 88.69 93 ILE A O 1
ATOM 651 N N . MET A 1 94 ? 0.386 -3.34 9.117 1 92.06 94 MET A N 1
ATOM 652 C CA . MET A 1 94 ? -0.451 -2.605 10.062 1 92.06 94 MET A CA 1
ATOM 653 C C . MET A 1 94 ? -1.717 -2.092 9.383 1 92.06 94 MET A C 1
ATOM 655 O O . MET A 1 94 ? -2.801 -2.139 9.969 1 92.06 94 MET A O 1
ATOM 659 N N . SER A 1 95 ? -1.523 -1.579 8.219 1 89.88 95 SER A N 1
ATOM 660 C CA . SER A 1 95 ? -2.678 -1.046 7.504 1 89.88 95 SER A CA 1
ATOM 661 C C . SER A 1 95 ? -3.738 -2.121 7.289 1 89.88 95 SER A C 1
ATOM 663 O O . SER A 1 95 ? -4.93 -1.871 7.477 1 89.88 95 SER A O 1
ATOM 665 N N . ILE A 1 96 ? -3.346 -3.289 6.957 1 86 96 ILE A N 1
ATOM 666 C CA . ILE A 1 96 ? -4.273 -4.391 6.723 1 86 96 ILE A CA 1
ATOM 667 C C . ILE A 1 96 ? -4.91 -4.82 8.039 1 86 96 ILE A C 1
ATOM 669 O O . ILE A 1 96 ? -6.113 -5.078 8.102 1 86 96 ILE A O 1
ATOM 673 N N . GLY A 1 97 ? -4.117 -4.965 9.039 1 87.12 97 GLY A N 1
ATOM 674 C CA . GLY A 1 97 ? -4.641 -5.289 10.359 1 87.12 97 GLY A CA 1
ATOM 675 C C . GLY A 1 97 ? -5.637 -4.27 10.867 1 87.12 97 GLY A C 1
ATOM 676 O O . GLY A 1 97 ? -6.664 -4.633 11.453 1 87.12 97 GLY A O 1
ATOM 677 N N . LEU A 1 98 ? -5.316 -3.066 10.656 1 90.19 98 LEU A N 1
ATOM 678 C CA . LEU A 1 98 ? -6.176 -1.993 11.141 1 90.19 98 LEU A CA 1
ATOM 679 C C . LEU A 1 98 ? -7.504 -1.979 10.391 1 90.19 98 LEU A C 1
ATOM 681 O O . LEU A 1 98 ? -8.508 -1.473 10.906 1 90.19 98 LEU A O 1
ATOM 685 N N . PHE A 1 99 ? -7.469 -2.48 9.172 1 84.5 99 PHE A N 1
ATOM 686 C CA . PHE A 1 99 ? -8.727 -2.604 8.445 1 84.5 99 PHE A CA 1
ATOM 687 C C . PHE A 1 99 ? -9.727 -3.451 9.234 1 84.5 99 PHE A C 1
ATOM 689 O O . PHE A 1 99 ? -10.883 -3.07 9.383 1 84.5 99 PHE A O 1
ATOM 696 N N . SER A 1 100 ? -9.266 -4.559 9.766 1 81.62 100 SER A N 1
ATOM 697 C CA . SER A 1 100 ? -10.109 -5.445 10.562 1 81.62 100 SER A CA 1
ATOM 698 C C . SER A 1 100 ? -10.516 -4.789 11.883 1 81.62 100 SER A C 1
ATOM 700 O O . SER A 1 100 ? -11.672 -4.879 12.297 1 81.62 100 SER A O 1
ATOM 702 N N . VAL A 1 101 ? -9.562 -4.121 12.477 1 87.12 101 VAL A N 1
ATOM 703 C CA . VAL A 1 101 ? -9.828 -3.445 13.742 1 87.12 101 VAL A CA 1
ATOM 704 C C . VAL A 1 101 ? -10.891 -2.361 13.539 1 87.12 101 VAL A C 1
ATOM 706 O O . VAL A 1 101 ? -11.797 -2.209 14.352 1 87.12 101 VAL A O 1
ATOM 709 N N . THR A 1 102 ? -10.727 -1.612 12.461 1 88.44 102 THR A N 1
ATOM 710 C CA . THR A 1 102 ? -11.664 -0.539 12.156 1 88.44 102 THR A CA 1
ATOM 711 C C . THR A 1 102 ? -13.062 -1.097 11.922 1 88.44 102 THR A C 1
ATOM 713 O O . THR A 1 102 ? -14.055 -0.489 12.328 1 88.44 102 THR A O 1
ATOM 716 N N . LEU A 1 103 ? -13.164 -2.26 11.344 1 82.94 103 LEU A N 1
ATOM 717 C CA . LEU A 1 103 ? -14.453 -2.908 11.125 1 82.94 103 LEU A CA 1
ATOM 718 C C . LEU A 1 103 ? -15.117 -3.268 12.453 1 82.94 103 LEU A C 1
ATOM 720 O O . LEU A 1 103 ? -16.328 -3.137 12.594 1 82.94 103 LEU A O 1
ATOM 724 N N . HIS A 1 104 ? -14.273 -3.666 13.336 1 83.69 104 HIS A N 1
ATOM 725 C CA . HIS A 1 104 ? -14.805 -4.035 14.641 1 83.69 104 HIS A CA 1
ATOM 726 C C . HIS A 1 104 ? -15.234 -2.805 15.43 1 83.69 104 HIS A C 1
ATOM 728 O O . HIS A 1 104 ? -16.219 -2.852 16.172 1 83.69 104 HIS A O 1
ATOM 734 N N . VAL A 1 105 ? -14.469 -1.782 15.273 1 86.31 105 VAL A N 1
ATOM 735 C CA . VAL A 1 105 ? -14.805 -0.546 15.969 1 86.31 105 VAL A CA 1
ATOM 736 C C . VAL A 1 105 ? -16.109 0.015 15.438 1 86.31 105 VAL A C 1
ATOM 738 O O . VAL A 1 105 ? -16.969 0.471 16.203 1 86.31 105 VAL A O 1
ATOM 741 N N . LEU A 1 106 ? -16.391 0.01 14.125 1 86.44 106 LEU A N 1
ATOM 742 C CA . LEU A 1 106 ? -17.578 0.569 13.508 1 86.44 106 LEU A CA 1
ATOM 743 C C . LEU A 1 106 ? -18.766 -0.385 13.648 1 86.44 106 LEU A C 1
ATOM 745 O O . LEU A 1 106 ? -19.922 0.028 13.516 1 86.44 106 LEU A O 1
ATOM 749 N N . THR A 1 107 ? -18.594 -1.675 14.109 1 74.94 107 THR A N 1
ATOM 750 C CA . THR A 1 107 ? -19.609 -2.715 14.18 1 74.94 107 THR A CA 1
ATOM 751 C C . THR A 1 107 ? -20.234 -2.959 12.812 1 74.94 107 THR A C 1
ATOM 753 O O . THR A 1 107 ? -21.391 -3.393 12.719 1 74.94 107 THR A O 1
ATOM 756 N N . GLY A 1 108 ? -19.641 -2.463 11.695 1 72.25 108 GLY A N 1
ATOM 757 C CA . GLY A 1 108 ? -20.062 -2.6 10.305 1 72.25 108 GLY A CA 1
ATOM 758 C C . GLY A 1 108 ? -19.172 -1.844 9.344 1 72.25 108 GLY A C 1
ATOM 759 O O . GLY A 1 108 ? -18.156 -1.273 9.742 1 72.25 108 GLY A O 1
ATOM 760 N N . PRO A 1 109 ? -19.578 -1.888 8.055 1 73.81 109 PRO A N 1
ATOM 761 C CA . PRO A 1 109 ? -18.766 -1.227 7.043 1 73.81 109 PRO A CA 1
ATOM 762 C C . PRO A 1 109 ? -18.906 0.294 7.066 1 73.81 109 PRO A C 1
ATOM 764 O O . PRO A 1 109 ? -17.969 1.011 6.68 1 73.81 109 PRO A O 1
ATOM 767 N N . THR A 1 110 ? -20.125 0.769 7.578 1 78.06 110 THR A N 1
ATOM 768 C CA . THR A 1 110 ? -20.375 2.205 7.641 1 78.06 110 THR A CA 1
ATOM 769 C C . THR A 1 110 ? -21.203 2.557 8.875 1 78.06 110 THR A C 1
ATOM 771 O O . THR A 1 110 ? -22.031 1.767 9.312 1 78.06 110 THR A O 1
ATOM 774 N N . VAL A 1 111 ? -20.75 3.672 9.531 1 83 111 VAL A N 1
ATOM 775 C CA . VAL A 1 111 ? -21.531 4.207 10.641 1 83 111 VAL A CA 1
ATOM 776 C C . VAL A 1 111 ? -21.891 5.664 10.359 1 83 111 VAL A C 1
ATOM 778 O O . VAL A 1 111 ? -21.016 6.48 10.078 1 83 111 VAL A O 1
ATOM 781 N N . GLY A 1 112 ? -23.172 5.891 10.273 1 83.44 112 GLY A N 1
ATOM 782 C CA . GLY A 1 112 ? -23.641 7.254 10.086 1 83.44 112 GLY A CA 1
ATOM 783 C C . GLY A 1 112 ? -23.75 8.031 11.383 1 83.44 112 GLY A C 1
ATOM 784 O O . GLY A 1 112 ? -24.047 7.453 12.43 1 83.44 112 GLY A O 1
ATOM 785 N N . LEU A 1 113 ? -23.344 9.328 11.328 1 78.94 113 LEU A N 1
ATOM 786 C CA . LEU A 1 113 ? -23.406 10.188 12.508 1 78.94 113 LEU A CA 1
ATOM 787 C C . LEU A 1 113 ? -24.734 10.914 12.586 1 78.94 113 LEU A C 1
ATOM 789 O O . LEU A 1 113 ? -24.859 11.922 13.281 1 78.94 113 LEU A O 1
ATOM 793 N N . ALA A 1 114 ? -25.703 10.336 11.969 1 72.44 114 ALA A N 1
ATOM 794 C CA . ALA A 1 114 ? -26.969 11.055 11.938 1 72.44 114 ALA A CA 1
ATOM 795 C C . ALA A 1 114 ? -27.438 11.422 13.352 1 72.44 114 ALA A C 1
ATOM 797 O O . ALA A 1 114 ? -27.562 10.555 14.211 1 72.44 114 ALA A O 1
ATOM 798 N N . GLY A 1 115 ? -27.5 12.75 13.578 1 70.19 115 GLY A N 1
ATOM 799 C CA . GLY A 1 115 ? -28.062 13.305 14.797 1 70.19 115 GLY A CA 1
ATOM 800 C C . GLY A 1 115 ? -27.031 13.5 15.898 1 70.19 115 GLY A C 1
ATOM 801 O O . GLY A 1 115 ? -27.359 14.023 16.969 1 70.19 115 GLY A O 1
ATOM 802 N N . ALA A 1 116 ? -25.828 12.961 15.711 1 72.81 116 ALA A N 1
ATOM 803 C CA . ALA A 1 116 ? -24.812 13.062 16.766 1 72.81 116 ALA A CA 1
ATOM 804 C C . ALA A 1 116 ? -24.25 14.477 16.859 1 72.81 116 ALA A C 1
ATOM 806 O O . ALA A 1 116 ? -24.234 15.203 15.859 1 72.81 116 ALA A O 1
ATOM 807 N N . GLU A 1 117 ? -24.031 14.922 18.078 1 74.25 117 GLU A N 1
ATOM 808 C CA . GLU A 1 117 ? -23.406 16.234 18.297 1 74.25 117 GLU A CA 1
ATOM 809 C C . GLU A 1 117 ? -21.953 16.234 17.797 1 74.25 117 GLU A C 1
ATOM 811 O O . GLU A 1 117 ? -21.172 15.352 18.141 1 74.25 117 GLU A O 1
ATOM 816 N N . THR A 1 118 ? -21.719 17.078 16.844 1 77.56 118 THR A N 1
ATOM 817 C CA . THR A 1 118 ? -20.375 17.234 16.312 1 77.56 118 THR A CA 1
ATOM 818 C C . THR A 1 118 ? -19.703 18.484 16.891 1 77.56 118 THR A C 1
ATOM 820 O O . THR A 1 118 ? -20.266 19.141 17.75 1 77.56 118 THR A O 1
ATOM 823 N N . ILE A 1 119 ? -18.422 18.688 16.547 1 74.25 119 ILE A N 1
ATOM 824 C CA . ILE A 1 119 ? -17.703 19.875 16.969 1 74.25 119 ILE A CA 1
ATOM 825 C C . ILE A 1 119 ? -18.469 21.125 16.516 1 74.25 119 ILE A C 1
ATOM 827 O O . ILE A 1 119 ? -18.484 22.141 17.219 1 74.25 119 ILE A O 1
ATOM 831 N N . PHE A 1 120 ? -19.219 20.906 15.57 1 76.44 120 PHE A N 1
ATOM 832 C CA . PHE A 1 120 ? -19.938 22.031 14.984 1 76.44 120 PHE A CA 1
ATOM 833 C C . PHE A 1 120 ? -21.188 22.375 15.805 1 76.44 120 PHE A C 1
ATOM 835 O O . PHE A 1 120 ? -21.516 23.547 15.992 1 76.44 120 PHE A O 1
ATOM 842 N N . THR A 1 121 ? -21.781 21.328 16.25 1 76.38 121 THR A N 1
ATOM 843 C CA . THR A 1 121 ? -22.984 21.547 17.047 1 76.38 121 THR A CA 1
ATOM 844 C C . THR A 1 121 ? -22.625 22.156 18.406 1 76.38 121 THR A C 1
ATOM 846 O O . THR A 1 121 ? -23.344 23.016 18.906 1 76.38 121 THR A O 1
ATOM 849 N N . VAL A 1 122 ? -21.484 21.781 18.891 1 74.69 122 VAL A N 1
ATOM 850 C CA . VAL A 1 122 ? -21.062 22.281 20.203 1 74.69 122 VAL A CA 1
ATOM 851 C C . VAL A 1 122 ? -20.672 23.75 20.094 1 74.69 122 VAL A C 1
ATOM 853 O O . VAL A 1 122 ? -20.906 24.531 21.016 1 74.69 122 VAL A O 1
ATOM 856 N N . LEU A 1 123 ? -20.125 24.109 18.906 1 76.94 123 LEU A N 1
ATOM 857 C CA . LEU A 1 123 ? -19.672 25.484 18.719 1 76.94 123 LEU A CA 1
ATOM 858 C C . LEU A 1 123 ? -20.797 26.344 18.141 1 76.94 123 LEU A C 1
ATOM 860 O O . LEU A 1 123 ? -20.641 27.562 18 1 76.94 123 LEU A O 1
ATOM 864 N N . GLY A 1 124 ? -21.953 25.672 17.891 1 73.75 124 GLY A N 1
ATOM 865 C CA . GLY A 1 124 ? -23.125 26.375 17.422 1 73.75 124 GLY A CA 1
ATOM 866 C C . GLY A 1 124 ? -22.984 26.891 16 1 73.75 124 GLY A C 1
ATOM 867 O O . GLY A 1 124 ? -23.531 27.938 15.648 1 73.75 124 GLY A O 1
ATOM 868 N N . VAL A 1 125 ? -22.172 26.172 15.289 1 76 125 VAL A N 1
ATOM 869 C CA . VAL A 1 125 ? -21.922 26.625 13.93 1 76 125 VAL A CA 1
ATOM 870 C C . VAL A 1 125 ? -22.828 25.859 12.961 1 76 125 VAL A C 1
ATOM 872 O O . VAL A 1 125 ? -22.953 24.641 13.047 1 76 125 VAL A O 1
ATOM 875 N N . THR A 1 126 ? -23.703 26.359 12.25 1 64.75 126 THR A N 1
ATOM 876 C CA . THR A 1 126 ? -24.703 25.656 11.438 1 64.75 126 THR A CA 1
ATOM 877 C C . THR A 1 126 ? -24.375 25.797 9.953 1 64.75 126 THR A C 1
ATOM 879 O O . THR A 1 126 ? -24.75 24.938 9.156 1 64.75 126 THR A O 1
ATOM 882 N N . GLY A 1 127 ? -23.453 26.547 9.562 1 68.56 127 GLY A N 1
ATOM 883 C CA . GLY A 1 127 ? -23.234 26.797 8.148 1 68.56 127 GLY A CA 1
ATOM 884 C C . GLY A 1 127 ? -21.938 26.188 7.629 1 68.56 127 GLY A C 1
ATOM 885 O O . GLY A 1 127 ? -21.062 25.828 8.414 1 68.56 127 GLY A O 1
ATOM 886 N N . ASP A 1 128 ? -22.031 25.781 6.242 1 71.62 128 ASP A N 1
ATOM 887 C CA . ASP A 1 128 ? -20.859 25.188 5.594 1 71.62 128 ASP A CA 1
ATOM 888 C C . ASP A 1 128 ? -19.609 26.047 5.805 1 71.62 128 ASP A C 1
ATOM 890 O O . ASP A 1 128 ? -18.531 25.547 6.102 1 71.62 128 ASP A O 1
ATOM 894 N N . ALA A 1 129 ? -19.922 27.312 5.801 1 72.56 129 ALA A N 1
ATOM 895 C CA . ALA A 1 129 ? -18.797 28.234 5.941 1 72.56 129 ALA A CA 1
ATOM 896 C C . ALA A 1 129 ? -18.25 28.234 7.367 1 72.56 129 ALA A C 1
ATOM 898 O O . ALA A 1 129 ? -17.031 28.25 7.57 1 72.56 129 ALA A O 1
ATOM 899 N N . GLY A 1 130 ? -19.203 28.219 8.266 1 73.56 130 GLY A N 1
ATOM 900 C CA . GLY A 1 130 ? -18.797 28.188 9.656 1 73.56 130 GLY A CA 1
ATOM 901 C C . GLY A 1 130 ? -18.047 26.906 10.023 1 73.56 130 GLY A C 1
ATOM 902 O O . GLY A 1 130 ? -17.062 26.953 10.758 1 73.56 130 GLY A O 1
ATOM 903 N N . GLN A 1 131 ? -18.5 25.875 9.461 1 77 131 GLN A N 1
ATOM 904 C CA . GLN A 1 131 ? -17.859 24.594 9.719 1 77 131 GLN A CA 1
ATOM 905 C C . GLN A 1 131 ? -16.422 24.578 9.18 1 77 131 GLN A C 1
ATOM 907 O O . GLN A 1 131 ? -15.508 24.078 9.844 1 77 131 GLN A O 1
ATOM 912 N N . VAL A 1 132 ? -16.297 25.203 8.094 1 75.31 132 VAL A N 1
ATOM 913 C CA . VAL A 1 132 ? -14.984 25.219 7.445 1 75.31 132 VAL A CA 1
ATOM 914 C C . VAL A 1 132 ? -14.023 26.094 8.242 1 75.31 132 VAL A C 1
ATOM 916 O O . VAL A 1 132 ? -12.844 25.75 8.391 1 75.31 132 VAL A O 1
ATOM 919 N N . LEU A 1 133 ? -14.562 27.125 8.82 1 78.25 133 LEU A N 1
ATOM 920 C CA . LEU A 1 133 ? -13.727 28.047 9.586 1 78.25 133 LEU A CA 1
ATOM 921 C C . LEU A 1 133 ? -13.234 27.391 10.867 1 78.25 133 LEU A C 1
ATOM 923 O O . LEU A 1 133 ? -12.078 27.562 11.258 1 78.25 133 LEU A O 1
ATOM 927 N N . VAL A 1 134 ? -14.109 26.688 11.469 1 82.31 134 VAL A N 1
ATOM 928 C CA . VAL A 1 134 ? -13.742 26.016 12.703 1 82.31 134 VAL A CA 1
ATOM 929 C C . VAL A 1 134 ? -12.695 24.938 12.414 1 82.31 134 VAL A C 1
ATOM 931 O O . VAL A 1 134 ? -11.711 24.812 13.148 1 82.31 134 VAL A O 1
ATOM 934 N N . LEU A 1 135 ? -12.914 24.25 11.359 1 82.5 135 LEU A N 1
ATOM 935 C CA . LEU A 1 135 ? -11.969 23.219 10.977 1 82.5 135 LEU A CA 1
ATOM 936 C C . LEU A 1 135 ? -10.617 23.812 10.633 1 82.5 135 LEU A C 1
ATOM 938 O O . LEU A 1 135 ? -9.57 23.281 11.016 1 82.5 135 LEU A O 1
ATOM 942 N N . ALA A 1 136 ? -10.633 24.906 9.938 1 81.56 136 ALA A N 1
ATOM 943 C CA . ALA A 1 136 ? -9.398 25.578 9.562 1 81.56 136 ALA A CA 1
ATOM 944 C C . ALA A 1 136 ? -8.633 26.062 10.789 1 81.56 136 ALA A C 1
ATOM 946 O O . ALA A 1 136 ? -7.402 25.984 10.836 1 81.56 136 ALA A O 1
ATOM 947 N N . ALA A 1 137 ? -9.375 26.516 11.711 1 84.38 137 ALA A N 1
ATOM 948 C CA . ALA A 1 137 ? -8.75 27 12.938 1 84.38 137 ALA A CA 1
ATOM 949 C C . ALA A 1 137 ? -8.094 25.859 13.711 1 84.38 137 ALA A C 1
ATOM 951 O O . ALA A 1 137 ? -6.984 26.016 14.227 1 84.38 137 ALA A O 1
ATOM 952 N N . LEU A 1 138 ? -8.82 24.797 13.766 1 86.31 138 LEU A N 1
ATOM 953 C CA . LEU A 1 138 ? -8.281 23.641 14.469 1 86.31 138 LEU A CA 1
ATOM 954 C C . LEU A 1 138 ? -7.039 23.109 13.766 1 86.31 138 LEU A C 1
ATOM 956 O O . LEU A 1 138 ? -6.047 22.781 14.422 1 86.31 138 LEU A O 1
ATOM 960 N N . VAL A 1 139 ? -7.047 23.047 12.5 1 88.31 139 VAL A N 1
ATOM 961 C CA . VAL A 1 139 ? -5.918 22.547 11.719 1 88.31 139 VAL A CA 1
ATOM 962 C C . VAL A 1 139 ? -4.734 23.5 11.852 1 88.31 139 VAL A C 1
ATOM 964 O O . VAL A 1 139 ? -3.588 23.078 11.992 1 88.31 139 VAL A O 1
ATOM 967 N N . ALA A 1 140 ? -5.02 24.797 11.828 1 87.12 140 ALA A N 1
ATOM 968 C CA . ALA A 1 140 ? -3.969 25.797 12.016 1 87.12 140 ALA A CA 1
ATOM 969 C C . ALA A 1 140 ? -3.299 25.641 13.383 1 87.12 140 ALA A C 1
ATOM 971 O O . ALA A 1 140 ? -2.08 25.797 13.5 1 87.12 140 ALA A O 1
ATOM 972 N N . ALA A 1 141 ? -4.125 25.359 14.312 1 90.19 141 ALA A N 1
ATOM 973 C CA . ALA A 1 141 ? -3.59 25.172 15.656 1 90.19 141 ALA A CA 1
ATOM 974 C C . ALA A 1 141 ? -2.682 23.938 15.711 1 90.19 141 ALA A C 1
ATOM 976 O O . ALA A 1 141 ? -1.625 23.969 16.344 1 90.19 141 ALA A O 1
ATOM 977 N N . VAL A 1 142 ? -3.109 22.938 15.039 1 89.81 142 VAL A N 1
ATOM 978 C CA . VAL A 1 142 ? -2.328 21.703 15.023 1 89.81 142 VAL A CA 1
ATOM 979 C C . VAL A 1 142 ? -1.021 21.922 14.266 1 89.81 142 VAL A C 1
ATOM 981 O O . VAL A 1 142 ? 0.045 21.5 14.711 1 89.81 142 VAL A O 1
ATOM 984 N N . LEU A 1 143 ? -1.079 22.578 13.141 1 89.56 143 LEU A N 1
ATOM 985 C CA . LEU A 1 143 ? 0.116 22.891 12.367 1 89.56 143 LEU A CA 1
ATOM 986 C C . LEU A 1 143 ? 1.07 23.766 13.172 1 89.56 143 LEU A C 1
ATOM 988 O O . LEU A 1 143 ? 2.287 23.562 13.125 1 89.56 143 LEU A O 1
ATOM 992 N N . GLY A 1 144 ? 0.431 24.734 13.852 1 90.56 144 GLY A N 1
ATOM 993 C CA . GLY A 1 144 ? 1.246 25.594 14.703 1 90.56 144 GLY A CA 1
ATOM 994 C C . GLY A 1 144 ? 1.928 24.828 15.828 1 90.56 144 GLY A C 1
ATOM 995 O O . GLY A 1 144 ? 3.113 25.047 16.094 1 90.56 144 GLY A O 1
ATOM 996 N N . ALA A 1 145 ? 1.186 24 16.469 1 91.75 145 ALA A N 1
ATOM 997 C CA . ALA A 1 145 ? 1.749 23.188 17.531 1 91.75 145 ALA A CA 1
ATOM 998 C C . ALA A 1 145 ? 2.865 22.281 17.016 1 91.75 145 ALA A C 1
ATOM 1000 O O . ALA A 1 145 ? 3.885 22.094 17.672 1 91.75 145 ALA A O 1
ATOM 1001 N N . PHE A 1 146 ? 2.654 21.781 15.852 1 90.38 146 PHE A N 1
ATOM 1002 C CA . PHE A 1 146 ? 3.662 20.906 15.25 1 90.38 146 PHE A CA 1
ATOM 1003 C C . PHE A 1 146 ? 4.902 21.703 14.859 1 90.38 146 PHE A C 1
ATOM 1005 O O . PHE A 1 146 ? 6.027 21.234 15.031 1 90.38 146 PHE A O 1
ATOM 1012 N N . ALA A 1 147 ? 4.676 22.891 14.367 1 87.94 147 ALA A N 1
ATOM 1013 C CA . ALA A 1 147 ? 5.801 23.75 14.031 1 87.94 147 ALA A CA 1
ATOM 1014 C C . ALA A 1 147 ? 6.633 24.078 15.266 1 87.94 147 ALA A C 1
ATOM 1016 O O . ALA A 1 147 ? 7.863 24.109 15.195 1 87.94 147 ALA A O 1
ATOM 1017 N N . LEU A 1 148 ? 5.961 24.297 16.359 1 90.69 148 LEU A N 1
ATOM 1018 C CA . LEU A 1 148 ? 6.656 24.578 17.609 1 90.69 148 LEU A CA 1
ATOM 1019 C C . LEU A 1 148 ? 7.414 23.344 18.109 1 90.69 148 LEU A C 1
ATOM 1021 O O . LEU A 1 148 ? 8.5 23.469 18.688 1 90.69 148 LEU A O 1
ATOM 1025 N N . PHE A 1 149 ? 6.828 22.219 17.844 1 91.44 149 PHE A N 1
ATOM 1026 C CA . PHE A 1 149 ? 7.484 20.969 18.219 1 91.44 149 PHE A CA 1
ATOM 1027 C C . PHE A 1 149 ? 8.766 20.781 17.422 1 91.44 149 PHE A C 1
ATOM 1029 O O . PHE A 1 149 ? 9.781 20.344 17.969 1 91.44 149 PHE A O 1
ATOM 1036 N N . LEU A 1 150 ? 8.758 21.125 16.141 1 89.94 150 LEU A N 1
ATOM 1037 C CA . LEU A 1 150 ? 9.914 20.938 15.273 1 89.94 150 LEU A CA 1
ATOM 1038 C C . LEU A 1 150 ? 11.055 21.859 15.688 1 89.94 150 LEU A C 1
ATOM 1040 O O . LEU A 1 150 ? 12.211 21.641 15.297 1 89.94 150 LEU A O 1
ATOM 1044 N N . ARG A 1 151 ? 10.734 22.844 16.516 1 90.06 151 ARG A N 1
ATOM 1045 C CA . ARG A 1 151 ? 11.75 23.781 16.984 1 90.06 151 ARG A CA 1
ATOM 1046 C C . ARG A 1 151 ? 12.367 23.312 18.297 1 90.06 151 ARG A C 1
ATOM 1048 O O . ARG A 1 151 ? 13.367 23.891 18.75 1 90.06 151 ARG A O 1
ATOM 1055 N N . THR A 1 152 ? 11.906 22.312 18.844 1 91.12 152 THR A N 1
ATOM 1056 C CA . THR A 1 152 ? 12.461 21.75 20.078 1 91.12 152 THR A CA 1
ATOM 1057 C C . THR A 1 152 ? 13.672 20.875 19.781 1 91.12 152 THR A C 1
ATOM 1059 O O . THR A 1 152 ? 14.039 20.688 18.609 1 91.12 152 THR A O 1
ATOM 1062 N N . GLU A 1 153 ? 14.305 20.391 20.844 1 89 153 GLU A N 1
ATOM 1063 C CA . GLU A 1 153 ? 15.484 19.547 20.688 1 89 153 GLU A CA 1
ATOM 1064 C C . GLU A 1 153 ? 15.133 18.219 20.016 1 89 153 GLU A C 1
ATOM 1066 O O . GLU A 1 153 ? 15.859 17.75 19.141 1 89 153 GLU A O 1
ATOM 1071 N N . LEU A 1 154 ? 13.992 17.781 20.391 1 89.38 154 LEU A N 1
ATOM 1072 C CA . LEU A 1 154 ? 13.547 16.516 19.797 1 89.38 154 LEU A CA 1
ATOM 1073 C C . LEU A 1 154 ? 13.172 16.719 18.328 1 89.38 154 LEU A C 1
ATOM 1075 O O . LEU A 1 154 ? 13.414 15.844 17.5 1 89.38 154 LEU A O 1
ATOM 1079 N N . GLY A 1 155 ? 12.547 17.812 18.094 1 89.75 155 GLY A N 1
ATOM 1080 C CA . GLY A 1 155 ? 12.203 18.156 16.719 1 89.75 155 GLY A CA 1
ATOM 1081 C C . GLY A 1 155 ? 13.414 18.344 15.836 1 89.75 155 GLY A C 1
ATOM 1082 O O . GLY A 1 155 ? 13.398 17.938 14.672 1 89.75 155 GLY A O 1
ATOM 1083 N N . LEU A 1 156 ? 14.422 18.891 16.453 1 87.5 156 LEU A N 1
ATOM 1084 C CA . LEU A 1 156 ? 15.664 19.078 15.711 1 87.5 156 LEU A CA 1
ATOM 1085 C C . LEU A 1 156 ? 16.328 17.734 15.406 1 87.5 156 LEU A C 1
ATOM 1087 O O . LEU A 1 156 ? 16.875 17.547 14.32 1 87.5 156 LEU A O 1
ATOM 1091 N N . ALA A 1 157 ? 16.266 16.922 16.328 1 90 157 ALA A N 1
ATOM 1092 C CA . ALA A 1 157 ? 16.828 15.594 16.109 1 90 157 ALA A CA 1
ATOM 1093 C C . ALA A 1 157 ? 16.078 14.852 15.008 1 90 157 ALA A C 1
ATOM 1095 O O . ALA A 1 157 ? 16.688 14.156 14.195 1 90 157 ALA A O 1
ATOM 1096 N N . LEU A 1 158 ? 14.828 15.07 15.016 1 90.5 158 LEU A N 1
ATOM 1097 C CA . LEU A 1 158 ? 14 14.445 13.992 1 90.5 158 LEU A CA 1
ATOM 1098 C C . LEU A 1 158 ? 14.336 14.984 12.609 1 90.5 158 LEU A C 1
ATOM 1100 O O . LEU A 1 158 ? 14.539 14.219 11.672 1 90.5 158 LEU A O 1
ATOM 1104 N N . ARG A 1 159 ? 14.516 16.25 12.523 1 88.06 159 ARG A N 1
ATOM 1105 C CA . ARG A 1 159 ? 14.781 16.891 11.242 1 88.06 159 ARG A CA 1
ATOM 1106 C C . ARG A 1 159 ? 16.156 16.5 10.703 1 88.06 159 ARG A C 1
ATOM 1108 O O . ARG A 1 159 ? 16.359 16.422 9.492 1 88.06 159 ARG A O 1
ATOM 1115 N N . ALA A 1 160 ? 17.047 16.125 11.586 1 86.5 160 ALA A N 1
ATOM 1116 C CA . ALA A 1 160 ? 18.422 15.82 11.211 1 86.5 160 ALA A CA 1
ATOM 1117 C C . ALA A 1 160 ? 18.625 14.32 11.008 1 86.5 160 ALA A C 1
ATOM 1119 O O . ALA A 1 160 ? 19.641 13.898 10.438 1 86.5 160 ALA A O 1
ATOM 1120 N N . SER A 1 161 ? 17.688 13.625 11.477 1 85.69 161 SER A N 1
ATOM 1121 C CA . SER A 1 161 ? 17.859 12.172 11.523 1 85.69 161 SER A CA 1
ATOM 1122 C C . SER A 1 161 ? 18 11.594 10.117 1 85.69 161 SER A C 1
ATOM 1124 O O . SER A 1 161 ? 18.719 10.602 9.922 1 85.69 161 SER A O 1
ATOM 1126 N N . GLY A 1 162 ? 17.375 12.156 9.195 1 80.12 162 GLY A N 1
ATOM 1127 C CA . GLY A 1 162 ? 17.484 11.656 7.836 1 80.12 162 GLY A CA 1
ATOM 1128 C C . GLY A 1 162 ? 18.766 12.055 7.152 1 80.12 162 GLY A C 1
ATOM 1129 O O . GLY A 1 162 ? 19.422 11.227 6.508 1 80.12 162 GLY A O 1
ATOM 1130 N N . ALA A 1 163 ? 19.25 13.234 7.344 1 78.75 163 ALA A N 1
ATOM 1131 C CA . ALA A 1 163 ? 20.406 13.797 6.648 1 78.75 163 ALA A CA 1
ATOM 1132 C C . ALA A 1 163 ? 21.703 13.438 7.367 1 78.75 163 ALA A C 1
ATOM 1134 O O . ALA A 1 163 ? 22.734 13.211 6.723 1 78.75 163 ALA A O 1
ATOM 1135 N N . ALA A 1 164 ? 21.625 13.352 8.672 1 84.12 164 ALA A N 1
ATOM 1136 C CA . ALA A 1 164 ? 22.828 13.117 9.453 1 84.12 164 ALA A CA 1
ATOM 1137 C C . ALA A 1 164 ? 22.562 12.188 10.641 1 84.12 164 ALA A C 1
ATOM 1139 O O . ALA A 1 164 ? 22.672 12.602 11.797 1 84.12 164 ALA A O 1
ATOM 1140 N N . PRO A 1 165 ? 22.391 10.922 10.234 1 82.69 165 PRO A N 1
ATOM 1141 C CA . PRO A 1 165 ? 22.047 9.992 11.32 1 82.69 165 PRO A CA 1
ATOM 1142 C C . PRO A 1 165 ? 23.156 9.867 12.359 1 82.69 165 PRO A C 1
ATOM 1144 O O . PRO A 1 165 ? 22.891 9.695 13.547 1 82.69 165 PRO A O 1
ATOM 1147 N N . ALA A 1 166 ? 24.328 9.984 11.898 1 85.75 166 ALA A N 1
ATOM 1148 C CA . ALA A 1 166 ? 25.469 9.867 12.805 1 85.75 166 ALA A CA 1
ATOM 1149 C C . ALA A 1 166 ? 25.5 11.023 13.797 1 85.75 166 ALA A C 1
ATOM 1151 O O . ALA A 1 166 ? 25.844 10.836 14.969 1 85.75 166 ALA A O 1
ATOM 1152 N N . MET A 1 167 ? 25.203 12.102 13.281 1 84.88 167 MET A N 1
ATOM 1153 C CA . MET A 1 167 ? 25.203 13.281 14.141 1 84.88 167 MET A CA 1
ATOM 1154 C C . MET A 1 167 ? 24.125 13.156 15.219 1 84.88 167 MET A C 1
ATOM 1156 O O . MET A 1 167 ? 24.359 13.5 16.375 1 84.88 167 MET A O 1
ATOM 1160 N N . VAL A 1 168 ? 23.016 12.625 14.883 1 86.31 168 VAL A N 1
ATOM 1161 C CA . VAL A 1 168 ? 21.906 12.477 15.82 1 86.31 168 VAL A CA 1
ATOM 1162 C C . VAL A 1 168 ? 22.266 11.445 16.891 1 86.31 168 VAL A C 1
ATOM 1164 O O . VAL A 1 168 ? 22.016 11.664 18.078 1 86.31 168 VAL A O 1
ATOM 1167 N N . ARG A 1 169 ? 22.938 10.477 16.484 1 85 169 ARG A N 1
ATOM 1168 C CA . ARG A 1 169 ? 23.375 9.445 17.422 1 85 169 ARG A CA 1
ATOM 1169 C C . ARG A 1 169 ? 24.406 9.992 18.406 1 85 169 ARG A C 1
ATOM 1171 O O . ARG A 1 169 ? 24.406 9.625 19.578 1 85 169 ARG A O 1
ATOM 1178 N N . SER A 1 170 ? 25.219 10.812 17.922 1 84.88 170 SER A N 1
ATOM 1179 C CA . SER A 1 170 ? 26.266 11.398 18.75 1 84.88 170 SER A CA 1
ATOM 1180 C C . SER A 1 170 ? 25.672 12.312 19.828 1 84.88 170 SER A C 1
ATOM 1182 O O . SER A 1 170 ? 26.281 12.547 20.859 1 84.88 170 SER A O 1
ATOM 1184 N N . GLN A 1 171 ? 24.484 12.766 19.578 1 86.5 171 GLN A N 1
ATOM 1185 C CA . GLN A 1 171 ? 23.812 13.648 20.531 1 86.5 171 GLN A CA 1
ATOM 1186 C C . GLN A 1 171 ? 22.984 12.844 21.531 1 86.5 171 GLN A C 1
ATOM 1188 O O . GLN A 1 171 ? 22.25 13.414 22.328 1 86.5 171 GLN A O 1
ATOM 1193 N N . GLY A 1 172 ? 23.062 11.508 21.438 1 85 172 GLY A N 1
ATOM 1194 C CA . GLY A 1 172 ? 22.438 10.648 22.438 1 85 172 GLY A CA 1
ATOM 1195 C C . GLY A 1 172 ? 21.047 10.203 22.031 1 85 172 GLY A C 1
ATOM 1196 O O . GLY A 1 172 ? 20.328 9.594 22.844 1 85 172 GLY A O 1
ATOM 1197 N N . VAL A 1 173 ? 20.594 10.656 20.969 1 86.31 173 VAL A N 1
ATOM 1198 C CA . VAL A 1 173 ? 19.266 10.234 20.531 1 86.31 173 VAL A CA 1
ATOM 1199 C C . VAL A 1 173 ? 19.359 8.961 19.703 1 86.31 173 VAL A C 1
ATOM 1201 O O . VAL A 1 173 ? 20.031 8.953 18.656 1 86.31 173 VAL A O 1
ATOM 1204 N N . GLY A 1 174 ? 18.688 7.945 20.188 1 89.12 174 GLY A N 1
ATOM 1205 C CA . GLY A 1 174 ? 18.781 6.664 19.5 1 89.12 174 GLY A CA 1
ATOM 1206 C C . GLY A 1 174 ? 17.891 6.57 18.281 1 89.12 174 GLY A C 1
ATOM 1207 O O . GLY A 1 174 ? 16.906 7.301 18.156 1 89.12 174 GLY A O 1
ATOM 1208 N N . ASP A 1 175 ? 18.297 5.762 17.406 1 87.38 175 ASP A N 1
ATOM 1209 C CA . ASP A 1 175 ? 17.547 5.527 16.172 1 87.38 175 ASP A CA 1
ATOM 1210 C C . ASP A 1 175 ? 16.156 4.996 16.484 1 87.38 175 ASP A C 1
ATOM 1212 O O . ASP A 1 175 ? 15.18 5.379 15.828 1 87.38 175 ASP A O 1
ATOM 1216 N N . ALA A 1 176 ? 16.094 4.25 17.484 1 93.38 176 ALA A N 1
ATOM 1217 C CA . ALA A 1 176 ? 14.812 3.652 17.859 1 93.38 176 ALA A CA 1
ATOM 1218 C C . ALA A 1 176 ? 13.828 4.719 18.328 1 93.38 176 ALA A C 1
ATOM 1220 O O . ALA A 1 176 ? 12.641 4.664 17.984 1 93.38 176 ALA A O 1
ATOM 1221 N N . GLN A 1 177 ? 14.352 5.648 19.016 1 94.12 177 GLN A N 1
ATOM 1222 C CA . GLN A 1 177 ? 13.5 6.715 19.531 1 94.12 177 GLN A CA 1
ATOM 1223 C C . GLN A 1 177 ? 12.992 7.605 18.406 1 94.12 177 GLN A C 1
ATOM 1225 O O . GLN A 1 177 ? 11.82 7.984 18.375 1 94.12 177 GLN A O 1
ATOM 1230 N N . ILE A 1 178 ? 13.82 7.863 17.5 1 93.44 178 ILE A N 1
ATOM 1231 C CA . ILE A 1 178 ? 13.469 8.766 16.406 1 93.44 178 ILE A CA 1
ATOM 1232 C C . ILE A 1 178 ? 12.477 8.078 15.469 1 93.44 178 ILE A C 1
ATOM 1234 O O . ILE A 1 178 ? 11.531 8.703 14.984 1 93.44 178 ILE A O 1
ATOM 1238 N N . VAL A 1 179 ? 12.742 6.82 15.273 1 94.62 179 VAL A N 1
ATOM 1239 C CA . VAL A 1 179 ? 11.844 6.055 14.414 1 94.62 179 VAL A CA 1
ATOM 1240 C C . VAL A 1 179 ? 10.461 5.984 15.055 1 94.62 179 VAL A C 1
ATOM 1242 O O . VAL A 1 179 ? 9.453 6.246 14.391 1 94.62 179 VAL A O 1
ATOM 1245 N N . THR A 1 180 ? 10.453 5.703 16.312 1 96.5 180 THR A N 1
ATOM 1246 C CA . THR A 1 180 ? 9.188 5.59 17.031 1 96.5 180 THR A CA 1
ATOM 1247 C C . THR A 1 180 ? 8.461 6.934 17.062 1 96.5 180 THR A C 1
ATOM 1249 O O . THR A 1 180 ? 7.258 7 16.797 1 96.5 180 THR A O 1
ATOM 1252 N N . LEU A 1 181 ? 9.203 7.926 17.297 1 95.69 181 LEU A N 1
ATOM 1253 C CA . LEU A 1 181 ? 8.625 9.266 17.359 1 95.69 181 LEU A CA 1
ATOM 1254 C C . LEU A 1 181 ? 8.039 9.664 16 1 95.69 181 LEU A C 1
ATOM 1256 O O . LEU A 1 181 ? 6.934 10.195 15.93 1 95.69 181 LEU A O 1
ATOM 1260 N N . SER A 1 182 ? 8.789 9.445 14.977 1 95.69 182 SER A N 1
ATOM 1261 C CA . SER A 1 182 ? 8.352 9.828 13.641 1 95.69 182 SER A CA 1
ATOM 1262 C C . SER A 1 182 ? 7.09 9.086 13.227 1 95.69 182 SER A C 1
ATOM 1264 O O . SER A 1 182 ? 6.141 9.695 12.719 1 95.69 182 SER A O 1
ATOM 1266 N N . LEU A 1 183 ? 7.055 7.816 13.523 1 97.62 183 LEU A N 1
ATOM 1267 C CA . LEU A 1 183 ? 5.91 7.008 13.117 1 97.62 183 LEU A CA 1
ATOM 1268 C C . LEU A 1 183 ? 4.695 7.312 13.992 1 97.62 183 LEU A C 1
ATOM 1270 O O . LEU A 1 183 ? 3.564 7.34 13.5 1 97.62 183 LEU A O 1
ATOM 1274 N N . CYS A 1 184 ? 4.934 7.578 15.211 1 97.62 184 CYS A N 1
ATOM 1275 C CA . CYS A 1 184 ? 3.836 7.945 16.094 1 97.62 184 CYS A CA 1
ATOM 1276 C C . CYS A 1 184 ? 3.229 9.281 15.695 1 97.62 184 CYS A C 1
ATOM 1278 O O . CYS A 1 184 ? 2.006 9.414 15.617 1 97.62 184 CYS A O 1
ATOM 1280 N N . LEU A 1 185 ? 4.078 10.188 15.438 1 96.25 185 LEU A N 1
ATOM 1281 C CA . LEU A 1 185 ? 3.615 11.523 15.062 1 96.25 185 LEU A CA 1
ATOM 1282 C C . LEU A 1 185 ? 2.871 11.484 13.734 1 96.25 185 LEU A C 1
ATOM 1284 O O . LEU A 1 185 ? 1.815 12.102 13.586 1 96.25 185 LEU A O 1
ATOM 1288 N N . ALA A 1 186 ? 3.414 10.805 12.805 1 96.94 186 ALA A N 1
ATOM 1289 C CA . ALA A 1 186 ? 2.801 10.711 11.484 1 96.94 186 ALA A CA 1
ATOM 1290 C C . ALA A 1 186 ? 1.408 10.086 11.562 1 96.94 186 ALA A C 1
ATOM 1292 O O . ALA A 1 186 ? 0.456 10.602 10.977 1 96.94 186 ALA A O 1
ATOM 1293 N N . ASN A 1 187 ? 1.277 9.07 12.344 1 97.94 187 ASN A N 1
ATOM 1294 C CA . ASN A 1 187 ? 0.003 8.359 12.422 1 97.94 187 ASN A CA 1
ATOM 1295 C C . ASN A 1 187 ? -0.977 9.07 13.352 1 97.94 187 ASN A C 1
ATOM 1297 O O . ASN A 1 187 ? -2.193 8.945 13.195 1 97.94 187 ASN A O 1
ATOM 1301 N N . LEU A 1 188 ? -0.407 9.812 14.305 1 97.5 188 LEU A N 1
ATOM 1302 C CA . LEU A 1 188 ? -1.256 10.672 15.117 1 97.5 188 LEU A CA 1
ATOM 1303 C C . LEU A 1 188 ? -1.949 11.727 14.258 1 97.5 188 LEU A C 1
ATOM 1305 O O . LEU A 1 188 ? -3.16 11.93 14.375 1 97.5 188 LEU A O 1
ATOM 1309 N N . LEU A 1 189 ? -1.212 12.344 13.43 1 96.5 189 LEU A N 1
ATOM 1310 C CA . LEU A 1 189 ? -1.729 13.406 12.57 1 96.5 189 LEU A CA 1
ATOM 1311 C C . LEU A 1 189 ? -2.688 12.836 11.531 1 96.5 189 LEU A C 1
ATOM 1313 O O . LEU A 1 189 ? -3.703 13.461 11.211 1 96.5 189 LEU A O 1
ATOM 1317 N N . ALA A 1 190 ? -2.377 11.695 10.977 1 95.88 190 ALA A N 1
ATOM 1318 C CA . ALA A 1 190 ? -3.254 11.047 10.008 1 95.88 190 ALA A CA 1
ATOM 1319 C C . ALA A 1 190 ? -4.605 10.711 10.633 1 95.88 190 ALA A C 1
ATOM 1321 O O . ALA A 1 190 ? -5.652 10.977 10.031 1 95.88 190 ALA A O 1
ATOM 1322 N N . ALA A 1 191 ? -4.535 10.125 11.797 1 96.75 191 ALA A N 1
ATOM 1323 C CA . ALA A 1 191 ? -5.762 9.75 12.492 1 96.75 191 ALA A CA 1
ATOM 1324 C C . ALA A 1 191 ? -6.562 10.977 12.906 1 96.75 191 ALA A C 1
ATOM 1326 O O . ALA A 1 191 ? -7.797 10.945 12.938 1 96.75 191 ALA A O 1
ATOM 1327 N N . LEU A 1 192 ? -5.84 12.008 13.289 1 95.12 192 LEU A N 1
ATOM 1328 C CA . LEU A 1 192 ? -6.5 13.266 13.617 1 95.12 192 LEU A CA 1
ATOM 1329 C C . LEU A 1 192 ? -7.309 13.781 12.43 1 95.12 192 LEU A C 1
ATOM 1331 O O . LEU A 1 192 ? -8.453 14.211 12.594 1 95.12 192 LEU A O 1
ATOM 1335 N N . ARG A 1 193 ? -6.719 13.703 11.297 1 91.94 193 ARG A N 1
ATOM 1336 C CA . ARG A 1 193 ? -7.426 14.133 10.094 1 91.94 193 ARG A CA 1
ATOM 1337 C C . ARG A 1 193 ? -8.664 13.273 9.852 1 91.94 193 ARG A C 1
ATOM 1339 O O . ARG A 1 193 ? -9.727 13.789 9.5 1 91.94 193 ARG A O 1
ATOM 1346 N N . GLY A 1 194 ? -8.508 12.031 10.039 1 90.88 194 GLY A N 1
ATOM 1347 C CA . GLY A 1 194 ? -9.664 11.148 9.898 1 90.88 194 GLY A CA 1
ATOM 1348 C C . GLY A 1 194 ? -10.781 11.477 10.867 1 90.88 194 GLY A C 1
ATOM 1349 O O . GLY A 1 194 ? -11.953 11.508 10.484 1 90.88 194 GLY A O 1
ATOM 1350 N N . ALA A 1 195 ? -10.391 11.758 12.07 1 92.25 195 ALA A N 1
ATOM 1351 C CA . ALA A 1 195 ? -11.359 12.086 13.109 1 92.25 195 ALA A CA 1
ATOM 1352 C C . ALA A 1 195 ? -12.102 13.383 12.781 1 92.25 195 ALA A C 1
ATOM 1354 O O . ALA A 1 195 ? -13.289 13.516 13.07 1 92.25 195 ALA A O 1
ATOM 1355 N N . LEU A 1 196 ? -11.43 14.297 12.242 1 88.81 196 LEU A N 1
ATOM 1356 C CA . LEU A 1 196 ? -12.047 15.562 11.875 1 88.81 196 LEU A CA 1
ATOM 1357 C C . LEU A 1 196 ? -12.938 15.398 10.656 1 88.81 196 LEU A C 1
ATOM 1359 O O . LEU A 1 196 ? -14.008 16.016 10.57 1 88.81 196 LEU A O 1
ATOM 1363 N N . LEU A 1 197 ? -12.578 14.547 9.781 1 85.62 197 LEU A N 1
ATOM 1364 C CA . LEU A 1 197 ? -13.312 14.336 8.539 1 85.62 197 LEU A CA 1
ATOM 1365 C C . LEU A 1 197 ? -14.703 13.773 8.82 1 85.62 197 LEU A C 1
ATOM 1367 O O . LEU A 1 197 ? -15.68 14.172 8.172 1 85.62 197 LEU A O 1
ATOM 1371 N N . VAL A 1 198 ? -14.781 12.922 9.711 1 86.38 198 VAL A N 1
ATOM 1372 C CA . VAL A 1 198 ? -16.047 12.25 10 1 86.38 198 VAL A CA 1
ATOM 1373 C C . VAL A 1 198 ? -17.062 13.258 10.539 1 86.38 198 VAL A C 1
ATOM 1375 O O . VAL A 1 198 ? -18.266 13.117 10.32 1 86.38 198 VAL A O 1
ATOM 1378 N N . GLN A 1 199 ? -16.562 14.227 11.195 1 83.56 199 GLN A N 1
ATOM 1379 C CA . GLN A 1 199 ? -17.469 15.234 11.766 1 83.56 199 GLN A CA 1
ATOM 1380 C C . GLN A 1 199 ? -18.047 16.125 10.672 1 83.56 199 GLN A C 1
ATOM 1382 O O . GLN A 1 199 ? -19.125 16.688 10.836 1 83.56 199 GLN A O 1
ATOM 1387 N N . VAL A 1 200 ? -17.391 16.234 9.625 1 79.25 200 VAL A N 1
ATOM 1388 C CA . VAL A 1 200 ? -17.844 17.047 8.516 1 79.25 200 VAL A CA 1
ATOM 1389 C C . VAL A 1 200 ? -18.719 16.219 7.586 1 79.25 200 VAL A C 1
ATOM 1391 O O . VAL A 1 200 ? -19.781 16.672 7.141 1 79.25 200 VAL A O 1
ATOM 1394 N N . GLN A 1 201 ? -18.312 15.016 7.297 1 79.19 201 GLN A N 1
ATOM 1395 C CA . GLN A 1 201 ? -19 14.188 6.316 1 79.19 201 GLN A CA 1
ATOM 1396 C C . GLN A 1 201 ? -20.219 13.508 6.93 1 79.19 201 GLN A C 1
ATOM 1398 O O . GLN A 1 201 ? -21.188 13.188 6.227 1 79.19 201 GLN A O 1
ATOM 1403 N N . GLY A 1 202 ? -20.25 13.242 8.203 1 81.44 202 GLY A N 1
ATOM 1404 C CA . GLY A 1 202 ? -21.391 12.688 8.906 1 81.44 202 GLY A CA 1
ATOM 1405 C C . GLY A 1 202 ? -21.438 11.172 8.883 1 81.44 202 GLY A C 1
ATOM 1406 O O . GLY A 1 202 ? -22.453 10.57 9.203 1 81.44 202 GLY A O 1
ATOM 1407 N N . PHE A 1 203 ? -20.359 10.609 8.328 1 82.75 203 PHE A N 1
ATOM 1408 C CA . PHE A 1 203 ? -20.312 9.148 8.336 1 82.75 203 PHE A CA 1
ATOM 1409 C C . PHE A 1 203 ? -18.875 8.656 8.305 1 82.75 203 PHE A C 1
ATOM 1411 O O . PHE A 1 203 ? -17.969 9.391 7.891 1 82.75 203 PHE A O 1
ATOM 1418 N N . ALA A 1 204 ? -18.703 7.488 8.914 1 84.88 204 ALA A N 1
ATOM 1419 C CA . ALA A 1 204 ? -17.406 6.809 8.867 1 84.88 204 ALA A CA 1
ATOM 1420 C C . ALA A 1 204 ? -17.5 5.496 8.094 1 84.88 204 ALA A C 1
ATOM 1422 O O . ALA A 1 204 ? -18.5 4.77 8.219 1 84.88 204 ALA A O 1
ATOM 1423 N N . ASP A 1 205 ? -16.594 5.367 7.191 1 84.88 205 ASP A N 1
ATOM 1424 C CA . ASP A 1 205 ? -16.484 4.16 6.375 1 84.88 205 ASP A CA 1
ATOM 1425 C C . ASP A 1 205 ? -15.094 3.547 6.473 1 84.88 205 ASP A C 1
ATOM 1427 O O . ASP A 1 205 ? -14.109 4.266 6.633 1 84.88 205 ASP A O 1
ATOM 1431 N N . VAL A 1 206 ? -15.109 2.174 6.355 1 80.25 206 VAL A N 1
ATOM 1432 C CA . VAL A 1 206 ? -13.844 1.467 6.523 1 80.25 206 VAL A CA 1
ATOM 1433 C C . VAL A 1 206 ? -12.922 1.781 5.352 1 80.25 206 VAL A C 1
ATOM 1435 O O . VAL A 1 206 ? -11.695 1.689 5.477 1 80.25 206 VAL A O 1
ATOM 1438 N N . ASN A 1 207 ? -13.414 2.223 4.219 1 77.44 207 ASN A N 1
ATOM 1439 C CA . ASN A 1 207 ? -12.617 2.465 3.018 1 77.44 207 ASN A CA 1
ATOM 1440 C C . ASN A 1 207 ? -12.18 3.922 2.924 1 77.44 207 ASN A C 1
ATOM 1442 O O . ASN A 1 207 ? -11.57 4.328 1.931 1 77.44 207 ASN A O 1
ATOM 1446 N N . LEU A 1 208 ? -12.422 4.672 4 1 78.81 208 LEU A N 1
ATOM 1447 C CA . LEU A 1 208 ? -12.117 6.098 3.965 1 78.81 208 LEU A CA 1
ATOM 1448 C C . LEU A 1 208 ? -10.617 6.332 3.832 1 78.81 208 LEU A C 1
ATOM 1450 O O . LEU A 1 208 ? -10.188 7.344 3.27 1 78.81 208 LEU A O 1
ATOM 1454 N N . GLY A 1 209 ? -9.844 5.422 4.273 1 81.81 209 GLY A N 1
ATOM 1455 C CA . GLY A 1 209 ? -8.398 5.605 4.293 1 81.81 209 GLY A CA 1
ATOM 1456 C C . GLY A 1 209 ? -7.734 5.25 2.979 1 81.81 209 GLY A C 1
ATOM 1457 O O . GLY A 1 209 ? -6.578 5.613 2.742 1 81.81 209 GLY A O 1
ATOM 1458 N N . ILE A 1 210 ? -8.453 4.633 2.059 1 80.19 210 ILE A N 1
ATOM 1459 C CA . ILE A 1 210 ? -7.855 4.164 0.813 1 80.19 210 ILE A CA 1
ATOM 1460 C C . ILE A 1 210 ? -7.539 5.355 -0.087 1 80.19 210 ILE A C 1
ATOM 1462 O O . ILE A 1 210 ? -8.43 6.148 -0.414 1 80.19 210 ILE A O 1
ATOM 1466 N N . GLY A 1 211 ? -6.277 5.504 -0.441 1 81.5 211 GLY A N 1
ATOM 1467 C CA . GLY A 1 211 ? -5.871 6.562 -1.353 1 81.5 211 GLY A CA 1
ATOM 1468 C C . GLY A 1 211 ? -5.324 7.789 -0.641 1 81.5 211 GLY A C 1
ATOM 1469 O O . GLY A 1 211 ? -4.762 8.68 -1.275 1 81.5 211 GLY A O 1
ATOM 1470 N N . MET A 1 212 ? -5.512 7.77 0.677 1 87.31 212 MET A N 1
ATOM 1471 C CA . MET A 1 212 ? -5.082 8.953 1.419 1 87.31 212 MET A CA 1
ATOM 1472 C C . MET A 1 212 ? -3.562 9.062 1.441 1 87.31 212 MET A C 1
ATOM 1474 O O . MET A 1 212 ? -3.016 10.164 1.443 1 87.31 212 MET A O 1
ATOM 1478 N N . PHE A 1 213 ? -2.928 7.988 1.498 1 89.5 213 PHE A N 1
ATOM 1479 C CA . PHE A 1 213 ? -1.471 8.016 1.435 1 89.5 213 PHE A CA 1
ATOM 1480 C C . PHE A 1 213 ? -0.995 8.633 0.125 1 89.5 213 PHE A C 1
ATOM 1482 O O . PHE A 1 213 ? -0.116 9.492 0.124 1 89.5 213 PHE A O 1
ATOM 1489 N N . VAL A 1 214 ? -1.611 8.203 -0.981 1 85.88 214 VAL A N 1
ATOM 1490 C CA . VAL A 1 214 ? -1.228 8.656 -2.312 1 85.88 214 VAL A CA 1
ATOM 1491 C C . VAL A 1 214 ? -1.528 10.148 -2.451 1 85.88 214 VAL A C 1
ATOM 1493 O O . VAL A 1 214 ? -0.727 10.898 -3.012 1 85.88 214 VAL A O 1
ATOM 1496 N N . ALA A 1 215 ? -2.641 10.539 -1.924 1 86.62 215 ALA A N 1
ATOM 1497 C CA . ALA A 1 215 ? -3.014 11.945 -1.954 1 86.62 215 ALA A CA 1
ATOM 1498 C C . ALA A 1 215 ? -2.012 12.797 -1.17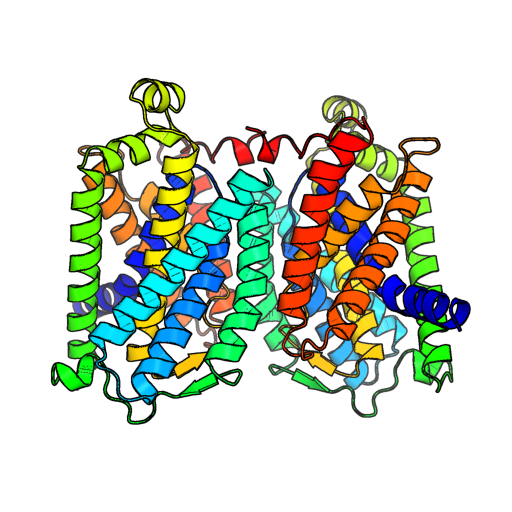7 1 86.62 215 ALA A C 1
ATOM 1500 O O . ALA A 1 215 ? -1.604 13.867 -1.638 1 86.62 215 ALA A O 1
ATOM 1501 N N . ALA A 1 216 ? -1.661 12.289 -0.052 1 91.38 216 ALA A N 1
ATOM 1502 C CA . ALA A 1 216 ? -0.742 13.031 0.802 1 91.38 216 ALA A CA 1
ATOM 1503 C C . ALA A 1 216 ? 0.635 13.148 0.154 1 91.38 216 ALA A C 1
ATOM 1505 O O . ALA A 1 216 ? 1.269 14.203 0.214 1 91.38 216 ALA A O 1
ATOM 1506 N N . ILE A 1 217 ? 1.136 12.094 -0.425 1 89.69 217 ILE A N 1
ATOM 1507 C CA . ILE A 1 217 ? 2.422 12.133 -1.109 1 89.69 217 ILE A CA 1
ATOM 1508 C C . ILE A 1 217 ? 2.369 13.148 -2.246 1 89.69 217 ILE A C 1
ATOM 1510 O O . ILE A 1 217 ? 3.309 13.93 -2.438 1 89.69 217 ILE A O 1
ATOM 1514 N N . GLY A 1 218 ? 1.262 13.062 -2.98 1 88.19 218 GLY A N 1
ATOM 1515 C CA . GLY A 1 218 ? 1.096 14.055 -4.035 1 88.19 218 GLY A CA 1
ATOM 1516 C C . GLY A 1 218 ? 1.177 15.484 -3.533 1 88.19 218 GLY A C 1
ATOM 1517 O O . GLY A 1 218 ? 1.851 16.312 -4.137 1 88.19 218 GLY A O 1
ATOM 1518 N N . ALA A 1 219 ? 0.514 15.688 -2.424 1 89.75 219 ALA A N 1
ATOM 1519 C CA . ALA A 1 219 ? 0.526 17.016 -1.836 1 89.75 219 ALA A CA 1
ATOM 1520 C C . ALA A 1 219 ? 1.935 17.422 -1.398 1 89.75 219 ALA A C 1
ATOM 1522 O O . ALA A 1 219 ? 2.355 18.562 -1.593 1 89.75 219 ALA A O 1
ATOM 1523 N N . VAL A 1 220 ? 2.65 16.531 -0.82 1 90.31 220 VAL A N 1
ATOM 1524 C CA . VAL A 1 220 ? 4.008 16.797 -0.355 1 90.31 220 VAL A CA 1
ATOM 1525 C C . VAL A 1 220 ? 4.906 17.109 -1.547 1 90.31 220 VAL A C 1
ATOM 1527 O O . VAL A 1 220 ? 5.707 18.047 -1.494 1 90.31 220 VAL A O 1
ATOM 1530 N N . LEU A 1 221 ? 4.77 16.344 -2.588 1 86.94 221 LEU A N 1
ATOM 1531 C CA . LEU A 1 221 ? 5.602 16.547 -3.771 1 86.94 221 LEU A CA 1
ATOM 1532 C C . LEU A 1 221 ? 5.336 17.906 -4.402 1 86.94 221 LEU A C 1
ATOM 1534 O O . LEU A 1 221 ? 6.27 18.625 -4.762 1 86.94 221 LEU A O 1
ATOM 1538 N N . LEU A 1 222 ? 4.117 18.203 -4.465 1 86.5 222 LEU A N 1
ATOM 1539 C CA . LEU A 1 222 ? 3.746 19.5 -5.047 1 86.5 222 LEU A CA 1
ATOM 1540 C C . LEU A 1 222 ? 4.199 20.641 -4.152 1 86.5 222 LEU A C 1
ATOM 1542 O O . LEU A 1 222 ? 4.645 21.688 -4.652 1 86.5 222 LEU A O 1
ATOM 1546 N N . GLY A 1 223 ? 4.02 20.469 -2.881 1 87.25 223 GLY A N 1
ATOM 1547 C CA . GLY A 1 223 ? 4.449 21.5 -1.943 1 87.25 223 GLY A CA 1
ATOM 1548 C C . GLY A 1 223 ? 5.945 21.734 -1.97 1 87.25 223 GLY A C 1
ATOM 1549 O O . GLY A 1 223 ? 6.391 22.891 -1.909 1 87.25 223 GLY A O 1
ATOM 1550 N N . THR A 1 224 ? 6.688 20.688 -2.053 1 84 224 THR A N 1
ATOM 1551 C CA . THR A 1 224 ? 8.141 20.797 -2.049 1 84 224 THR A CA 1
ATOM 1552 C C . THR A 1 224 ? 8.633 21.469 -3.332 1 84 224 THR A C 1
ATOM 1554 O O . THR A 1 224 ? 9.656 22.156 -3.33 1 84 224 THR A O 1
ATOM 1557 N N . LEU A 1 225 ? 7.93 21.188 -4.367 1 81.25 225 LEU A N 1
ATOM 1558 C CA . LEU A 1 225 ? 8.281 21.828 -5.633 1 81.25 225 LEU A CA 1
ATOM 1559 C C . LEU A 1 225 ? 7.961 23.312 -5.602 1 81.25 225 LEU A C 1
ATOM 1561 O O . LEU A 1 225 ? 8.711 24.125 -6.152 1 81.25 225 LEU A O 1
ATOM 1565 N N . ALA A 1 226 ? 6.875 23.594 -4.957 1 82.38 226 ALA A N 1
ATOM 1566 C CA . ALA A 1 226 ? 6.391 24.969 -4.969 1 82.38 226 ALA A CA 1
ATOM 1567 C C . ALA A 1 226 ? 7.191 25.844 -4.008 1 82.38 226 ALA A C 1
ATOM 1569 O O . ALA A 1 226 ? 7.367 27.031 -4.246 1 82.38 226 ALA A O 1
ATOM 1570 N N . VAL A 1 227 ? 7.578 25.219 -2.904 1 81.75 227 VAL A N 1
ATOM 1571 C CA . VAL A 1 227 ? 8.227 26.031 -1.877 1 81.75 227 VAL A CA 1
ATOM 1572 C C . VAL A 1 227 ? 9.742 25.984 -2.07 1 81.75 227 VAL A C 1
ATOM 1574 O O . VAL A 1 227 ? 10.328 24.922 -2.225 1 81.75 227 VAL A O 1
ATOM 1577 N N . ARG A 1 228 ? 10.414 27.141 -2.203 1 65.56 228 ARG A N 1
ATOM 1578 C CA . ARG A 1 228 ? 11.844 27.344 -2.408 1 65.56 228 ARG A CA 1
ATOM 1579 C C . ARG A 1 228 ? 12.617 27.141 -1.108 1 65.56 228 ARG A C 1
ATOM 1581 O O . ARG A 1 228 ? 12.117 27.453 -0.026 1 65.56 228 ARG A O 1
ATOM 1588 N N . PRO A 1 229 ? 13.742 26.484 -1.261 1 64.31 229 PRO A N 1
ATOM 1589 C CA . PRO A 1 229 ? 14.586 26.156 -0.109 1 64.31 229 PRO A CA 1
ATOM 1590 C C . PRO A 1 229 ? 15.031 27.391 0.67 1 64.31 229 PRO A C 1
ATOM 1592 O O . PRO A 1 229 ? 15.891 27.297 1.55 1 64.31 229 PRO A O 1
ATOM 1595 N N . SER A 1 230 ? 14.336 28.562 0.539 1 61.78 230 SER A N 1
ATOM 1596 C CA . SER A 1 230 ? 14.945 29.703 1.216 1 61.78 230 SER A CA 1
ATOM 1597 C C . SER A 1 230 ? 14.336 29.922 2.594 1 61.78 230 SER A C 1
ATOM 1599 O O . SER A 1 230 ? 13.148 29.656 2.799 1 61.78 230 SER A O 1
ATOM 1601 N N . GLY A 1 231 ? 15.328 30.031 3.672 1 62.09 231 GLY A N 1
ATOM 1602 C CA . GLY A 1 231 ? 14.938 30.484 4.996 1 62.09 231 GLY A CA 1
ATOM 1603 C C . GLY A 1 231 ? 14.984 29.391 6.043 1 62.09 231 GLY A C 1
ATOM 1604 O O . GLY A 1 231 ? 15.805 28.484 5.965 1 62.09 231 GLY A O 1
ATOM 1605 N N . SER A 1 232 ? 14.047 29.547 7.152 1 78.69 232 SER A N 1
ATOM 1606 C CA . SER A 1 232 ? 13.961 28.609 8.273 1 78.69 232 SER A CA 1
ATOM 1607 C C . SER A 1 232 ? 13.414 27.266 7.836 1 78.69 232 SER A C 1
ATOM 1609 O O . SER A 1 232 ? 12.461 27.203 7.051 1 78.69 232 SER A O 1
ATOM 1611 N N . ARG A 1 233 ? 14.188 26.328 8.18 1 81.06 233 ARG A N 1
ATOM 1612 C CA . ARG A 1 233 ? 13.836 24.969 7.789 1 81.06 233 ARG A CA 1
ATOM 1613 C C . ARG A 1 233 ? 12.422 24.609 8.25 1 81.06 233 ARG A C 1
ATOM 1615 O O . ARG A 1 233 ? 11.672 23.953 7.52 1 81.06 233 ARG A O 1
ATOM 1622 N N . VAL A 1 234 ? 12.039 25.156 9.422 1 85.12 234 VAL A N 1
ATOM 1623 C CA . VAL A 1 234 ? 10.734 24.844 9.992 1 85.12 234 VAL A CA 1
ATOM 1624 C C . VAL A 1 234 ? 9.633 25.516 9.188 1 85.12 234 VAL A C 1
ATOM 1626 O O . VAL A 1 234 ? 8.625 24.891 8.852 1 85.12 234 VAL A O 1
ATOM 1629 N N . LEU A 1 235 ? 9.789 26.719 8.891 1 84.62 235 LEU A N 1
ATOM 1630 C CA . LEU A 1 235 ? 8.805 27.469 8.117 1 84.62 235 LEU A CA 1
ATOM 1631 C C . LEU A 1 235 ? 8.672 26.906 6.711 1 84.62 235 LEU A C 1
ATOM 1633 O O . LEU A 1 235 ? 7.578 26.891 6.145 1 84.62 235 LEU A O 1
ATOM 1637 N N . ARG A 1 236 ? 9.672 26.375 6.277 1 85.31 236 ARG A N 1
ATOM 1638 C CA . ARG A 1 236 ? 9.656 25.766 4.945 1 85.31 236 ARG A CA 1
ATOM 1639 C C . ARG A 1 236 ? 8.812 24.5 4.93 1 85.31 236 ARG A C 1
ATOM 1641 O O . ARG A 1 236 ? 8.086 24.25 3.967 1 85.31 236 ARG A O 1
ATOM 1648 N N . ILE A 1 237 ? 8.977 23.797 5.961 1 87.19 237 ILE A N 1
ATOM 1649 C CA . ILE A 1 237 ? 8.219 22.562 6.055 1 87.19 237 ILE A CA 1
ATOM 1650 C C . ILE A 1 237 ? 6.723 22.859 6.129 1 87.19 237 ILE A C 1
ATOM 1652 O O . ILE A 1 237 ? 5.93 22.297 5.375 1 87.19 237 ILE A O 1
ATOM 1656 N N . VAL A 1 238 ? 6.406 23.781 6.941 1 86.94 238 VAL A N 1
ATOM 1657 C CA . VAL A 1 238 ? 5.008 24.141 7.133 1 86.94 238 VAL A CA 1
ATOM 1658 C C . VAL A 1 238 ? 4.457 24.766 5.855 1 86.94 238 VAL A C 1
ATOM 1660 O O . VAL A 1 238 ? 3.34 24.453 5.434 1 86.94 238 VAL A O 1
ATOM 1663 N N . ALA A 1 239 ? 5.219 25.547 5.266 1 87.88 239 ALA A N 1
ATOM 1664 C CA . ALA A 1 239 ? 4.797 26.188 4.02 1 87.88 239 ALA A CA 1
ATOM 1665 C C . ALA A 1 239 ? 4.602 25.156 2.914 1 87.88 239 ALA A C 1
ATOM 1667 O O . ALA A 1 239 ? 3.637 25.234 2.148 1 87.88 239 ALA A O 1
ATOM 1668 N N . ALA A 1 240 ? 5.488 24.25 2.875 1 87.56 240 ALA A N 1
ATOM 1669 C CA . ALA A 1 240 ? 5.391 23.188 1.865 1 87.56 240 ALA A CA 1
ATOM 1670 C C . ALA A 1 240 ? 4.125 22.359 2.059 1 87.56 240 ALA A C 1
ATOM 1672 O O . ALA A 1 240 ? 3.457 22 1.086 1 87.56 240 ALA A O 1
ATOM 1673 N N . VAL A 1 241 ? 3.842 22.125 3.266 1 89.12 241 VAL A N 1
ATOM 1674 C CA . VAL A 1 241 ? 2.672 21.312 3.584 1 89.12 241 VAL A CA 1
ATOM 1675 C C . VAL A 1 241 ? 1.399 22.078 3.23 1 89.12 241 VAL A C 1
ATOM 1677 O O . VAL A 1 241 ? 0.494 21.531 2.598 1 89.12 241 VAL A O 1
ATOM 1680 N N . VAL A 1 242 ? 1.375 23.297 3.605 1 87.19 242 VAL A N 1
ATOM 1681 C CA . VAL A 1 242 ? 0.191 24.109 3.365 1 87.19 242 VAL A CA 1
ATOM 1682 C C . VAL A 1 242 ? 0.019 24.344 1.866 1 87.19 242 VAL A C 1
ATOM 1684 O O . VAL A 1 242 ? -1.061 24.125 1.316 1 87.19 242 VAL A O 1
ATOM 1687 N N . VAL A 1 243 ? 1.047 24.688 1.227 1 86.88 243 VAL A N 1
ATOM 1688 C CA . VAL A 1 243 ? 0.991 24.969 -0.206 1 86.88 243 VAL A CA 1
ATOM 1689 C C . VAL A 1 243 ? 0.69 23.672 -0.962 1 86.88 243 VAL A C 1
ATOM 1691 O O . VAL A 1 243 ? -0.075 23.672 -1.93 1 86.88 243 VAL A O 1
ATOM 1694 N N . GLY A 1 244 ? 1.351 22.703 -0.5 1 87.06 244 GLY A N 1
ATOM 1695 C CA . GLY A 1 244 ? 1.12 21.406 -1.137 1 87.06 244 GLY A CA 1
ATOM 1696 C C . GLY A 1 244 ? -0.323 20.953 -1.047 1 87.06 244 GLY A C 1
ATOM 1697 O O . GLY A 1 244 ? -0.897 20.5 -2.037 1 87.06 244 GLY A O 1
ATOM 1698 N N . THR A 1 245 ? -0.879 21.062 0.1 1 87.81 245 THR A N 1
ATOM 1699 C CA . THR A 1 245 ? -2.258 20.641 0.311 1 87.81 245 THR A CA 1
ATOM 1700 C C . THR A 1 245 ? -3.221 21.5 -0.502 1 87.81 245 THR A C 1
ATOM 1702 O O . THR A 1 245 ? -4.184 20.984 -1.076 1 87.81 245 THR A O 1
ATOM 1705 N N . LEU A 1 246 ? -2.922 22.719 -0.534 1 85.19 246 LEU A N 1
ATOM 1706 C CA . LEU A 1 246 ? -3.762 23.625 -1.299 1 85.19 246 LEU A CA 1
ATOM 1707 C C . LEU A 1 246 ? -3.648 23.344 -2.795 1 85.19 246 LEU A C 1
ATOM 1709 O O . LEU A 1 246 ? -4.652 23.344 -3.508 1 85.19 246 LEU A O 1
ATOM 1713 N N . THR A 1 247 ? -2.471 23.203 -3.242 1 83.5 247 THR A N 1
ATOM 1714 C CA . THR A 1 247 ? -2.254 22.906 -4.652 1 83.5 247 THR A CA 1
ATOM 1715 C C . THR A 1 247 ? -2.928 21.578 -5.027 1 83.5 247 THR A C 1
ATOM 1717 O O . THR A 1 247 ? -3.514 21.469 -6.105 1 83.5 247 THR A O 1
ATOM 1720 N N . TYR A 1 248 ? -2.799 20.656 -4.152 1 83.19 248 TYR A N 1
ATOM 1721 C CA . TYR A 1 248 ? -3.441 19.359 -4.391 1 83.19 248 TYR A CA 1
ATOM 1722 C C . TYR A 1 248 ? -4.953 19.516 -4.52 1 83.19 248 TYR A C 1
ATOM 1724 O O . TYR A 1 248 ? -5.57 18.938 -5.406 1 83.19 248 TYR A O 1
ATOM 1732 N N . ARG A 1 249 ? -5.535 20.203 -3.662 1 79.81 249 ARG A N 1
ATOM 1733 C CA . ARG A 1 249 ? -6.977 20.453 -3.693 1 79.81 249 ARG A CA 1
ATOM 1734 C C . ARG A 1 249 ? -7.387 21.125 -4.992 1 79.81 249 ARG A C 1
ATOM 1736 O O . ARG A 1 249 ? -8.414 20.797 -5.578 1 79.81 249 ARG A O 1
ATOM 1743 N N . LEU A 1 250 ? -6.613 22.125 -5.387 1 78.19 250 LEU A N 1
ATOM 1744 C CA . LEU A 1 250 ? -6.898 22.828 -6.629 1 78.19 250 LEU A CA 1
ATOM 1745 C C . LEU A 1 250 ? -6.867 21.875 -7.82 1 78.19 250 LEU A C 1
ATOM 1747 O O . LEU A 1 250 ? -7.707 21.969 -8.719 1 78.19 250 LEU A O 1
ATOM 1751 N N . VAL A 1 251 ? -5.938 21.031 -7.785 1 76.25 251 VAL A N 1
ATOM 1752 C CA . VAL A 1 251 ? -5.832 20.047 -8.859 1 76.25 251 VAL A CA 1
ATOM 1753 C C . VAL A 1 251 ? -7.047 19.125 -8.828 1 76.25 251 VAL A C 1
ATOM 1755 O O . VAL A 1 251 ? -7.586 18.766 -9.875 1 76.25 251 VAL A O 1
ATOM 1758 N N . LEU A 1 252 ? -7.434 18.75 -7.676 1 75.88 252 LEU A N 1
ATOM 1759 C CA . LEU A 1 252 ? -8.57 17.859 -7.504 1 75.88 252 LEU A CA 1
ATOM 1760 C C . LEU A 1 252 ? -9.859 18.516 -7.988 1 75.88 252 LEU A C 1
ATOM 1762 O O . LEU A 1 252 ? -10.664 17.891 -8.68 1 75.88 252 LEU A O 1
ATOM 1766 N N . VAL A 1 253 ? -10.031 19.734 -7.598 1 72.81 253 VAL A N 1
ATOM 1767 C CA . VAL A 1 253 ? -11.227 20.469 -8 1 72.81 253 VAL A CA 1
ATOM 1768 C C . VAL A 1 253 ? -11.234 20.656 -9.516 1 72.81 253 VAL A C 1
ATOM 1770 O O . VAL A 1 253 ? -12.281 20.531 -10.156 1 72.81 253 VAL A O 1
ATOM 1773 N N . ALA A 1 254 ? -10.156 20.938 -10.023 1 73.12 254 ALA A N 1
ATOM 1774 C CA . ALA A 1 254 ? -10.039 21.094 -11.469 1 73.12 254 ALA A CA 1
ATOM 1775 C C . ALA A 1 254 ? -10.383 19.797 -12.188 1 73.12 254 ALA A C 1
ATOM 1777 O O . ALA A 1 254 ? -11.031 19.812 -13.234 1 73.12 254 ALA A O 1
ATOM 1778 N N . ALA A 1 255 ? -10.016 18.734 -11.586 1 71 255 ALA A N 1
ATOM 1779 C CA . ALA A 1 255 ? -10.305 17.422 -12.164 1 71 255 ALA A CA 1
ATOM 1780 C C . ALA A 1 255 ? -11.789 17.094 -12.094 1 71 255 ALA A C 1
ATOM 1782 O O . ALA A 1 255 ? -12.352 16.5 -13.016 1 71 255 ALA A O 1
ATOM 1783 N N . LEU A 1 256 ? -12.469 17.453 -11.055 1 67.06 256 LEU A N 1
ATOM 1784 C CA . LEU A 1 256 ? -13.891 17.203 -10.859 1 67.06 256 LEU A CA 1
ATOM 1785 C C . LEU A 1 256 ? -14.727 18.062 -11.805 1 67.06 256 LEU A C 1
ATOM 1787 O O . LEU A 1 256 ? -15.805 17.641 -12.242 1 67.06 256 LEU A O 1
ATOM 1791 N N . ARG A 1 257 ? -14.297 19.156 -11.883 1 65.44 257 ARG A N 1
ATOM 1792 C CA . ARG A 1 257 ? -15.023 20.031 -12.797 1 65.44 257 ARG A CA 1
ATOM 1793 C C . ARG A 1 257 ? -15.078 19.453 -14.203 1 65.44 257 ARG A C 1
ATOM 1795 O O . ARG A 1 257 ? -16.031 19.703 -14.945 1 65.44 257 ARG A O 1
ATOM 1802 N N . PHE A 1 258 ? -14.109 18.641 -14.477 1 62.69 258 PHE A N 1
ATOM 1803 C CA . PHE A 1 258 ? -14.117 18.016 -15.789 1 62.69 258 PHE A CA 1
ATOM 1804 C C . PHE A 1 258 ? -15.062 16.828 -15.812 1 62.69 258 PHE A C 1
ATOM 1806 O O . PHE A 1 258 ? -15.031 16.016 -16.75 1 62.69 258 PHE A O 1
ATOM 1813 N N . GLY A 1 259 ? -16.016 16.672 -14.859 1 55.53 259 GLY A N 1
ATOM 1814 C CA . GLY A 1 259 ? -17.141 15.766 -14.898 1 55.53 259 GLY A CA 1
ATOM 1815 C C . GLY A 1 259 ? -16.859 14.406 -14.297 1 55.53 259 GLY A C 1
ATOM 1816 O O . GLY A 1 259 ? -17.547 13.43 -14.586 1 55.53 259 GLY A O 1
ATOM 1817 N N . LEU A 1 260 ? -15.914 14.164 -13.578 1 56 260 LEU A N 1
ATOM 1818 C CA . LEU A 1 260 ? -15.648 12.805 -13.125 1 56 260 LEU A CA 1
ATOM 1819 C C . LEU A 1 260 ? -16.469 12.461 -11.891 1 56 260 LEU A C 1
ATOM 1821 O O . LEU A 1 260 ? -16.578 13.273 -10.961 1 56 260 LEU A O 1
ATOM 1825 N N . PRO A 1 261 ? -17.422 11.492 -11.977 1 54.34 261 PRO A N 1
ATOM 1826 C CA . PRO A 1 261 ? -18.25 11.07 -10.852 1 54.34 261 PRO A CA 1
ATOM 1827 C C . PRO A 1 261 ? -17.438 10.789 -9.586 1 54.34 261 PRO A C 1
ATOM 1829 O O . PRO A 1 261 ? -16.234 10.516 -9.672 1 54.34 261 PRO A O 1
ATOM 1832 N N . ALA A 1 262 ? -18 11.195 -8.359 1 50.5 262 ALA A N 1
ATOM 1833 C CA . ALA A 1 262 ? -17.422 11.023 -7.027 1 50.5 262 ALA A CA 1
ATOM 1834 C C . ALA A 1 262 ? -16.828 9.633 -6.867 1 50.5 262 ALA A C 1
ATOM 1836 O O . ALA A 1 262 ? -15.836 9.445 -6.148 1 50.5 262 ALA A O 1
ATOM 1837 N N . ALA A 1 263 ? -17.531 8.586 -7.496 1 51.12 263 ALA A N 1
ATOM 1838 C CA . ALA A 1 263 ? -16.984 7.23 -7.465 1 51.12 263 ALA A CA 1
ATOM 1839 C C . ALA A 1 263 ? -15.555 7.207 -8 1 51.12 263 ALA A C 1
ATOM 1841 O O . ALA A 1 263 ? -14.758 6.332 -7.641 1 51.12 263 ALA A O 1
ATOM 1842 N N . ASP A 1 264 ? -15.258 8.406 -8.602 1 62.78 264 ASP A N 1
ATOM 1843 C CA . ASP A 1 264 ? -14.016 8.562 -9.344 1 62.78 264 ASP A CA 1
ATOM 1844 C C . ASP A 1 264 ? -12.977 9.32 -8.516 1 62.78 264 ASP A C 1
ATOM 1846 O O . ASP A 1 264 ? -11.906 9.68 -9.023 1 62.78 264 ASP A O 1
ATOM 1850 N N . LEU A 1 265 ? -13.414 9.422 -7.238 1 64.81 265 LEU A N 1
ATOM 1851 C CA . LEU A 1 265 ? -12.508 10.242 -6.438 1 64.81 265 LEU A CA 1
ATOM 1852 C C . LEU A 1 265 ? -11.156 9.555 -6.281 1 64.81 265 LEU A C 1
ATOM 1854 O O . LEU A 1 265 ? -10.109 10.211 -6.359 1 64.81 265 LEU A O 1
ATOM 1858 N N . LYS A 1 266 ? -11.289 8.258 -6.215 1 72.31 266 LYS A N 1
ATOM 1859 C CA . LYS A 1 266 ? -10.016 7.566 -6.047 1 72.31 266 LYS A CA 1
ATOM 1860 C C . LYS A 1 266 ? -9.211 7.582 -7.34 1 72.31 266 LYS A C 1
ATOM 1862 O O . LYS A 1 266 ? -7.988 7.746 -7.312 1 72.31 266 LYS A O 1
ATOM 1867 N N . ALA A 1 267 ? -9.938 7.523 -8.43 1 76 267 ALA A N 1
ATOM 1868 C CA . ALA A 1 267 ? -9.25 7.621 -9.719 1 76 267 ALA A CA 1
ATOM 1869 C C . ALA A 1 267 ? -8.648 9.008 -9.914 1 76 267 ALA A C 1
ATOM 1871 O O . ALA A 1 267 ? -7.539 9.148 -10.438 1 76 267 ALA A O 1
ATOM 1872 N N . ILE A 1 268 ? -9.375 9.93 -9.43 1 77.62 268 ILE A N 1
ATOM 1873 C CA . ILE A 1 268 ? -8.898 11.305 -9.555 1 77.62 268 ILE A CA 1
ATOM 1874 C C . ILE A 1 268 ? -7.664 11.508 -8.68 1 77.62 268 ILE A C 1
ATOM 1876 O O . ILE A 1 268 ? -6.695 12.141 -9.102 1 77.62 268 ILE A O 1
ATOM 1880 N N . THR A 1 269 ? -7.691 10.922 -7.551 1 77.31 269 THR A N 1
ATOM 1881 C CA . THR A 1 269 ? -6.543 11.008 -6.652 1 77.31 269 THR A CA 1
ATOM 1882 C C . THR A 1 269 ? -5.309 10.375 -7.289 1 77.31 269 THR A C 1
ATOM 1884 O O . THR A 1 269 ? -4.215 10.945 -7.234 1 77.31 269 THR A O 1
ATOM 1887 N N . ALA A 1 270 ? -5.527 9.25 -7.883 1 80.38 270 ALA A N 1
ATOM 1888 C CA . ALA A 1 270 ? -4.418 8.578 -8.562 1 80.38 270 ALA A CA 1
ATOM 1889 C C . ALA A 1 270 ? -3.873 9.445 -9.695 1 80.38 270 ALA A C 1
ATOM 1891 O O . ALA A 1 270 ? -2.656 9.594 -9.844 1 80.38 270 ALA A O 1
ATOM 1892 N N . LEU A 1 271 ? -4.75 10 -10.391 1 83.62 271 LEU A N 1
ATOM 1893 C CA . LEU A 1 271 ? -4.359 10.82 -11.531 1 83.62 271 LEU A CA 1
ATOM 1894 C C . LEU A 1 271 ? -3.641 12.086 -11.07 1 83.62 271 LEU A C 1
ATOM 1896 O O . LEU A 1 271 ? -2.695 12.539 -11.719 1 83.62 271 LEU A O 1
ATOM 1900 N N . THR A 1 272 ? -4.102 12.609 -10 1 81 272 THR A N 1
ATOM 1901 C CA . THR A 1 272 ? -3.482 13.82 -9.484 1 81 272 THR A CA 1
ATOM 1902 C C . THR A 1 272 ? -2.057 13.547 -9.016 1 81 272 THR A C 1
ATOM 1904 O O . THR A 1 272 ? -1.168 14.383 -9.188 1 81 272 THR A O 1
ATOM 1907 N N . LEU A 1 273 ? -1.86 12.352 -8.398 1 83.25 273 LEU A N 1
ATOM 1908 C CA . LEU A 1 273 ? -0.5 12.016 -7.988 1 83.25 273 LEU A CA 1
ATOM 1909 C C . LEU A 1 273 ? 0.409 11.859 -9.203 1 83.25 273 LEU A C 1
ATOM 1911 O O . LEU A 1 273 ? 1.56 12.305 -9.188 1 83.25 273 LEU A O 1
ATOM 1915 N N . VAL A 1 274 ? -0.106 11.25 -10.195 1 85 274 VAL A N 1
ATOM 1916 C CA . VAL A 1 274 ? 0.679 11.086 -11.414 1 85 274 VAL A CA 1
ATOM 1917 C C . VAL A 1 274 ? 1.06 12.461 -11.969 1 85 274 VAL A C 1
ATOM 1919 O O . VAL A 1 274 ? 2.209 12.68 -12.359 1 85 274 VAL A O 1
ATOM 1922 N N . ALA A 1 275 ? 0.127 13.305 -11.977 1 83.88 275 ALA A N 1
ATOM 1923 C CA . ALA A 1 275 ? 0.373 14.656 -12.461 1 83.88 275 ALA A CA 1
ATOM 1924 C C . ALA A 1 275 ? 1.4 15.375 -11.594 1 83.88 275 ALA A C 1
ATOM 1926 O O . ALA A 1 275 ? 2.293 16.047 -12.102 1 83.88 275 ALA A O 1
ATOM 1927 N N . ALA A 1 276 ? 1.234 15.172 -10.336 1 81.62 276 ALA A N 1
ATOM 1928 C CA . ALA A 1 276 ? 2.156 15.812 -9.398 1 81.62 276 ALA A CA 1
ATOM 1929 C C . ALA A 1 276 ? 3.584 15.32 -9.609 1 81.62 276 ALA A C 1
ATOM 1931 O O . ALA A 1 276 ? 4.527 16.109 -9.617 1 81.62 276 ALA A O 1
ATOM 1932 N N . VAL A 1 277 ? 3.727 14.094 -9.789 1 81.56 277 VAL A N 1
ATOM 1933 C CA . VAL A 1 277 ? 5.047 13.5 -10 1 81.56 277 VAL A CA 1
ATOM 1934 C C . VAL A 1 277 ? 5.605 13.961 -11.344 1 81.56 277 VAL A C 1
ATOM 1936 O O . VAL A 1 277 ? 6.797 14.25 -11.461 1 81.56 277 VAL A O 1
ATOM 1939 N N . ALA A 1 278 ? 4.746 13.984 -12.297 1 84.38 278 ALA A N 1
ATOM 1940 C CA . ALA A 1 278 ? 5.168 14.43 -13.617 1 84.38 278 ALA A CA 1
ATOM 1941 C C . ALA A 1 278 ? 5.668 15.867 -13.578 1 84.38 278 ALA A C 1
ATOM 1943 O O . ALA A 1 278 ? 6.688 16.203 -14.195 1 84.38 278 ALA A O 1
ATOM 1944 N N . VAL A 1 279 ? 4.945 16.688 -12.914 1 80.56 279 VAL A N 1
ATOM 1945 C CA . VAL A 1 279 ? 5.312 18.094 -12.789 1 80.56 279 VAL A CA 1
ATOM 1946 C C . VAL A 1 279 ? 6.633 18.219 -12.031 1 80.56 279 VAL A C 1
ATOM 1948 O O . VAL A 1 279 ? 7.488 19.031 -12.391 1 80.56 279 VAL A O 1
ATOM 1951 N N . GLN A 1 280 ? 6.762 17.453 -11.062 1 75.62 280 GLN A N 1
ATOM 1952 C CA . GLN A 1 280 ? 7.984 17.484 -10.266 1 75.62 280 GLN A CA 1
ATOM 1953 C C . GLN A 1 280 ? 9.188 17.031 -11.086 1 75.62 280 GLN A C 1
ATOM 1955 O O . GLN A 1 280 ? 10.258 17.641 -11.008 1 75.62 280 GLN A O 1
ATOM 1960 N N . ARG A 1 281 ? 8.961 16.031 -11.781 1 76.38 281 ARG A N 1
ATOM 1961 C CA . ARG A 1 281 ? 10.062 15.477 -12.562 1 76.38 281 ARG A CA 1
ATOM 1962 C C . ARG A 1 281 ? 10.461 16.422 -13.695 1 76.38 281 ARG A C 1
ATOM 1964 O O . ARG A 1 281 ? 11.648 16.688 -13.898 1 76.38 281 ARG A O 1
ATOM 1971 N N . TYR A 1 282 ? 9.461 16.859 -14.328 1 76.62 282 TYR A N 1
ATOM 1972 C CA . TYR A 1 282 ? 9.75 17.672 -15.508 1 76.62 282 TYR A CA 1
ATOM 1973 C C . TYR A 1 282 ? 9.867 19.141 -15.156 1 76.62 282 TYR A C 1
ATOM 1975 O O . TYR A 1 282 ? 10.484 19.922 -15.891 1 76.62 282 TYR A O 1
ATOM 1983 N N . GLY A 1 283 ? 9.141 19.5 -14.117 1 68.88 283 GLY A N 1
ATOM 1984 C CA . GLY A 1 283 ? 9.25 20.875 -13.672 1 68.88 283 GLY A CA 1
ATOM 1985 C C . GLY A 1 283 ? 10.586 21.188 -13.016 1 68.88 283 GLY A C 1
ATOM 1986 O O . GLY A 1 283 ? 11.133 22.266 -13.18 1 68.88 283 GLY A O 1
ATOM 1987 N N . ALA A 1 284 ? 11.008 20.219 -12.133 1 62.38 284 ALA A N 1
ATOM 1988 C CA . ALA A 1 284 ? 12.32 20.406 -11.523 1 62.38 284 ALA A CA 1
ATOM 1989 C C . ALA A 1 284 ? 13.414 20.531 -12.586 1 62.38 284 ALA A C 1
ATOM 1991 O O . ALA A 1 284 ? 14.375 21.281 -12.414 1 62.38 284 ALA A O 1
ATOM 1992 N N . ALA A 1 285 ? 13.242 19.797 -13.586 1 57.72 285 ALA A N 1
ATOM 1993 C CA . ALA A 1 285 ? 14.195 19.875 -14.688 1 57.72 285 ALA A CA 1
ATOM 1994 C C . ALA A 1 285 ? 14.195 21.25 -15.32 1 57.72 285 ALA A C 1
ATOM 1996 O O . ALA A 1 285 ? 15.242 21.75 -15.75 1 57.72 285 ALA A O 1
ATOM 1997 N N . THR A 1 286 ? 13.078 21.797 -15.305 1 52.47 286 THR A N 1
ATOM 1998 C CA . THR A 1 286 ? 12.977 23.109 -15.953 1 52.47 286 THR A CA 1
ATOM 1999 C C . THR A 1 286 ? 13.414 24.219 -15.008 1 52.47 286 THR A C 1
ATOM 2001 O O . THR A 1 286 ? 13.953 25.234 -15.445 1 52.47 286 THR A O 1
ATOM 2004 N N . LEU A 1 287 ? 13.078 24.062 -13.773 1 51.88 287 LEU A N 1
ATOM 2005 C CA . LEU A 1 287 ? 13.344 25.172 -12.852 1 51.88 287 LEU A CA 1
ATOM 2006 C C . LEU A 1 287 ? 14.766 25.078 -12.305 1 51.88 287 LEU A C 1
ATOM 2008 O O . LEU A 1 287 ? 15.211 25.969 -11.57 1 51.88 287 LEU A O 1
ATOM 2012 N N . GLY A 1 288 ? 15.594 24.203 -12.906 1 50.06 288 GLY A N 1
ATOM 2013 C CA . GLY A 1 288 ? 16.984 24.094 -12.5 1 50.06 288 GLY A CA 1
ATOM 2014 C C . GLY A 1 288 ? 17.156 23.672 -11.055 1 50.06 288 GLY A C 1
ATOM 2015 O O . GLY A 1 288 ? 18.156 24.016 -10.414 1 50.06 288 GLY A O 1
ATOM 2016 N N . ARG A 1 289 ? 16.156 23.328 -10.422 1 49.5 289 ARG A N 1
ATOM 2017 C CA . ARG A 1 289 ? 16.234 23.016 -9 1 49.5 289 ARG A CA 1
ATOM 2018 C C . ARG A 1 289 ? 16.641 21.562 -8.789 1 49.5 289 ARG A C 1
ATOM 2020 O O . ARG A 1 289 ? 16.344 20.703 -9.609 1 49.5 289 ARG A O 1
ATOM 2027 N N . ALA A 1 290 ? 17.672 21.406 -8.062 1 46.22 290 ALA A N 1
ATOM 2028 C CA . ALA A 1 290 ? 18.25 20.109 -7.758 1 46.22 290 ALA A CA 1
ATOM 2029 C C . ALA A 1 290 ? 17.172 19.109 -7.352 1 46.22 290 ALA A C 1
ATOM 2031 O O . ALA A 1 290 ? 16.219 19.469 -6.648 1 46.22 290 ALA A O 1
ATOM 2032 N N . GLU A 1 291 ? 16.812 18.188 -8.164 1 47.81 291 GLU A N 1
ATOM 2033 C CA . GLU A 1 291 ? 15.898 17.078 -7.93 1 47.81 291 GLU A CA 1
ATOM 2034 C C . GLU A 1 291 ? 15.922 16.641 -6.469 1 47.81 291 GLU A C 1
ATOM 2036 O O . GLU A 1 291 ? 16.984 16.297 -5.934 1 47.81 291 GLU A O 1
ATOM 2041 N N . PRO A 1 292 ? 15.133 17.141 -5.66 1 43.16 292 PRO A N 1
ATOM 2042 C CA . PRO A 1 292 ? 15.32 16.531 -4.34 1 43.16 292 PRO A CA 1
ATOM 2043 C C . PRO A 1 292 ? 15.477 15.008 -4.41 1 43.16 292 PRO A C 1
ATOM 2045 O O . PRO A 1 292 ? 14.742 14.344 -5.145 1 43.16 292 PRO A O 1
ATOM 2048 N N . ALA A 1 293 ? 16.594 14.477 -4.238 1 42.78 293 ALA A N 1
ATOM 2049 C CA . ALA A 1 293 ? 16.922 13.062 -4.355 1 42.78 293 ALA A CA 1
ATOM 2050 C C . ALA A 1 293 ? 15.875 12.18 -3.686 1 42.78 293 ALA A C 1
ATOM 2052 O O . ALA A 1 293 ? 15.43 12.477 -2.572 1 42.78 293 ALA A O 1
ATOM 2053 N N . LEU A 1 294 ? 14.953 11.617 -4.488 1 43.78 294 LEU A N 1
ATOM 2054 C CA . LEU A 1 294 ? 14.141 10.562 -3.896 1 43.78 294 LEU A CA 1
ATOM 2055 C C . LEU A 1 294 ? 14.922 9.805 -2.83 1 43.78 294 LEU A C 1
ATOM 2057 O O . LEU A 1 294 ? 16.141 9.672 -2.934 1 43.78 294 LEU A O 1
ATOM 2061 N N . PRO A 1 295 ? 14.367 9.57 -1.67 1 40.03 295 PRO A N 1
ATOM 2062 C CA . PRO A 1 295 ? 15.148 8.906 -0.623 1 40.03 295 PRO A CA 1
ATOM 2063 C C . PRO A 1 295 ? 15.93 7.695 -1.142 1 40.03 295 PRO A C 1
ATOM 2065 O O . PRO A 1 295 ? 15.516 7.062 -2.113 1 40.03 295 PRO A O 1
ATOM 2068 N N . ALA A 1 296 ? 17.188 7.488 -0.68 1 40.44 296 ALA A N 1
ATOM 2069 C CA . ALA A 1 296 ? 18.141 6.469 -1.099 1 40.44 296 ALA A CA 1
ATOM 2070 C C . ALA A 1 296 ? 17.484 5.094 -1.165 1 40.44 296 ALA A C 1
ATOM 2072 O O . ALA A 1 296 ? 17.891 4.246 -1.97 1 40.44 296 ALA A O 1
ATOM 2073 N N . ALA A 1 297 ? 16.578 4.883 -0.389 1 37.66 297 ALA A N 1
ATOM 2074 C CA . ALA A 1 297 ? 15.883 3.598 -0.396 1 37.66 297 ALA A CA 1
ATOM 2075 C C . ALA A 1 297 ? 15.258 3.322 -1.759 1 37.66 297 ALA A C 1
ATOM 2077 O O . ALA A 1 297 ? 14.875 2.188 -2.053 1 37.66 297 ALA A O 1
ATOM 2078 N N . VAL A 1 298 ? 14.93 4.387 -2.516 1 36.91 298 VAL A N 1
ATOM 2079 C CA . VAL A 1 298 ? 14.367 4.312 -3.859 1 36.91 298 VAL A CA 1
ATOM 2080 C C . VAL A 1 298 ? 15.5 4.234 -4.887 1 36.91 298 VAL A C 1
ATOM 2082 O O . VAL A 1 298 ? 15.273 3.842 -6.035 1 36.91 298 VAL A O 1
ATOM 2085 N N . ARG A 1 299 ? 16.641 4.82 -4.734 1 36.16 299 ARG A N 1
ATOM 2086 C CA . ARG A 1 299 ? 17.688 4.949 -5.746 1 36.16 299 ARG A CA 1
ATOM 2087 C C . ARG A 1 299 ? 18.484 3.654 -5.875 1 36.16 299 ARG A C 1
ATOM 2089 O O . ARG A 1 299 ? 19.281 3.498 -6.809 1 36.16 299 ARG A O 1
ATOM 2096 N N . GLN A 1 300 ? 18.547 2.871 -4.895 1 27.41 300 GLN A N 1
ATOM 2097 C CA . GLN A 1 300 ? 19.516 1.803 -5.109 1 27.41 300 GLN A CA 1
ATOM 2098 C C . GLN A 1 300 ? 18.875 0.61 -5.812 1 27.41 300 GLN A C 1
ATOM 2100 O O . GLN A 1 300 ? 17.734 0.242 -5.508 1 27.41 300 GLN A O 1
ATOM 2105 N N . MET B 1 1 ? -7.543 -38.844 8.062 1 43.75 1 MET B N 1
ATOM 2106 C CA . MET B 1 1 ? -8.023 -37.562 8.547 1 43.75 1 MET B CA 1
ATOM 2107 C C . MET B 1 1 ? -7.004 -36.438 8.25 1 43.75 1 MET B C 1
ATOM 2109 O O . MET B 1 1 ? -7.375 -35.375 7.789 1 43.75 1 MET B O 1
ATOM 2113 N N . LEU B 1 2 ? -5.812 -36.75 8.57 1 46.34 2 LEU B N 1
ATOM 2114 C CA . LEU B 1 2 ? -4.73 -35.812 8.32 1 46.34 2 LEU B CA 1
ATOM 2115 C C . LEU B 1 2 ? -4.504 -35.625 6.824 1 46.34 2 LEU B C 1
ATOM 2117 O O . LEU B 1 2 ? -4.234 -34.5 6.363 1 46.34 2 LEU B O 1
ATOM 2121 N N . THR B 1 3 ? -4.637 -36.719 6.156 1 50.25 3 THR B N 1
ATOM 2122 C CA . THR B 1 3 ? -4.426 -36.688 4.715 1 50.25 3 THR B CA 1
ATOM 2123 C C . THR B 1 3 ? -5.473 -35.812 4.031 1 50.25 3 THR B C 1
ATOM 2125 O O . THR B 1 3 ? -5.16 -35.062 3.086 1 50.25 3 THR B O 1
ATOM 2128 N N . ASN B 1 4 ? -6.652 -35.875 4.527 1 54.97 4 ASN B N 1
ATOM 2129 C CA . ASN B 1 4 ? -7.73 -35.062 3.963 1 54.97 4 ASN B CA 1
ATOM 2130 C C . ASN B 1 4 ? -7.523 -33.562 4.238 1 54.97 4 ASN B C 1
ATOM 2132 O O . ASN B 1 4 ? -7.812 -32.719 3.381 1 54.97 4 ASN B O 1
ATOM 2136 N N . ILE B 1 5 ? -6.934 -33.344 5.352 1 55.41 5 ILE B N 1
ATOM 2137 C CA . ILE B 1 5 ? -6.719 -31.953 5.727 1 55.41 5 ILE B CA 1
ATOM 2138 C C . ILE B 1 5 ? -5.613 -31.344 4.859 1 55.41 5 ILE B C 1
ATOM 2140 O O . ILE B 1 5 ? -5.73 -30.219 4.398 1 55.41 5 ILE B O 1
ATOM 2144 N N . VAL B 1 6 ? -4.582 -32.188 4.68 1 57.03 6 VAL B N 1
ATOM 2145 C CA . VAL B 1 6 ? -3.457 -31.719 3.879 1 57.03 6 VAL B CA 1
ATOM 2146 C C . VAL B 1 6 ? -3.902 -31.516 2.432 1 57.03 6 VAL B C 1
ATOM 2148 O O . VAL B 1 6 ? -3.562 -30.5 1.81 1 57.03 6 VAL B O 1
ATOM 2151 N N . LEU B 1 7 ? -4.641 -32.531 2.01 1 58.09 7 LEU B N 1
ATOM 2152 C CA . LEU B 1 7 ? -5.113 -32.438 0.634 1 58.09 7 LEU B CA 1
ATOM 2153 C C . LEU B 1 7 ? -6.07 -31.25 0.478 1 58.09 7 LEU B C 1
ATOM 2155 O O . LEU B 1 7 ? -6.027 -30.531 -0.529 1 58.09 7 LEU B O 1
ATOM 2159 N N . ASP B 1 8 ? -6.809 -31.094 1.461 1 59.22 8 ASP B N 1
ATOM 2160 C CA . ASP B 1 8 ? -7.75 -29.969 1.437 1 59.22 8 ASP B CA 1
ATOM 2161 C C . ASP B 1 8 ? -7.02 -28.641 1.523 1 59.22 8 ASP B C 1
ATOM 2163 O O . ASP B 1 8 ? -7.379 -27.688 0.832 1 59.22 8 ASP B O 1
ATOM 2167 N N . SER B 1 9 ? -5.992 -28.75 2.363 1 59.19 9 SER B N 1
ATOM 2168 C CA . SER B 1 9 ? -5.207 -27.531 2.514 1 59.19 9 SER B CA 1
ATOM 2169 C C . SER B 1 9 ? -4.426 -27.219 1.244 1 59.19 9 SER B C 1
ATOM 2171 O O . SER B 1 9 ? -4.297 -26.047 0.863 1 59.19 9 SER B O 1
ATOM 2173 N N . LEU B 1 10 ? -3.914 -28.266 0.637 1 61.31 10 LEU B N 1
ATOM 2174 C CA . LEU B 1 10 ? -3.178 -28.094 -0.61 1 61.31 10 LEU B CA 1
ATOM 2175 C C . LEU B 1 10 ? -4.082 -27.547 -1.706 1 61.31 10 LEU B C 1
ATOM 2177 O O . LEU B 1 10 ? -3.697 -26.625 -2.424 1 61.31 10 LEU B O 1
ATOM 2181 N N . VAL B 1 11 ? -5.203 -28.172 -1.678 1 60.16 11 VAL B N 1
ATOM 2182 C CA . VAL B 1 11 ? -6.121 -27.828 -2.758 1 60.16 11 VAL B CA 1
ATOM 2183 C C . VAL B 1 11 ? -6.656 -26.406 -2.549 1 60.16 11 VAL B C 1
ATOM 2185 O O . VAL B 1 11 ? -6.789 -25.641 -3.506 1 60.16 11 VAL B O 1
ATOM 2188 N N . THR B 1 12 ? -6.723 -26.047 -1.315 1 62.78 12 THR B N 1
ATOM 2189 C CA . THR B 1 12 ? -7.301 -24.734 -1.054 1 62.78 12 THR B CA 1
ATOM 2190 C C . THR B 1 12 ? -6.215 -23.656 -1.06 1 62.78 12 THR B C 1
ATOM 2192 O O . THR B 1 12 ? -6.508 -22.469 -1.273 1 62.78 12 THR B O 1
ATOM 2195 N N . GLY B 1 13 ? -5.023 -24.078 -0.851 1 67.88 13 GLY B N 1
ATOM 2196 C CA . GLY B 1 13 ? -3.926 -23.125 -0.816 1 67.88 13 GLY B CA 1
ATOM 2197 C C . GLY B 1 13 ? -3.336 -22.844 -2.186 1 67.88 13 GLY B C 1
ATOM 2198 O O . GLY B 1 13 ? -2.76 -21.781 -2.412 1 67.88 13 GLY B O 1
ATOM 2199 N N . LEU B 1 14 ? -3.555 -23.75 -3.137 1 71.06 14 LEU B N 1
ATOM 2200 C CA . LEU B 1 14 ? -2.92 -23.719 -4.449 1 71.06 14 LEU B CA 1
ATOM 2201 C C . LEU B 1 14 ? -3.398 -22.5 -5.246 1 71.06 14 LEU B C 1
ATOM 2203 O O . LEU B 1 14 ? -2.625 -21.906 -6.004 1 71.06 14 LEU B O 1
ATOM 2207 N N . PRO B 1 15 ? -4.543 -22.156 -4.891 1 72 15 PRO B N 1
ATOM 2208 C CA . PRO B 1 15 ? -5.008 -21.031 -5.719 1 72 15 PRO B CA 1
ATOM 2209 C C . PRO B 1 15 ? -4.242 -19.75 -5.441 1 72 15 PRO B C 1
ATOM 2211 O O . PRO B 1 15 ? -4.219 -18.844 -6.285 1 72 15 PRO B O 1
ATOM 2214 N N . LEU B 1 16 ? -3.527 -19.734 -4.348 1 83.44 16 LEU B N 1
ATOM 2215 C CA . LEU B 1 16 ? -2.748 -18.531 -4.051 1 83.44 16 LEU B CA 1
ATOM 2216 C C . LEU B 1 16 ? -1.395 -18.578 -4.754 1 83.44 16 LEU B C 1
ATOM 2218 O O . LEU B 1 16 ? -0.691 -17.562 -4.82 1 83.44 16 LEU B O 1
ATOM 2222 N N . ALA B 1 17 ? -1.1 -19.641 -5.371 1 89.88 17 ALA B N 1
ATOM 2223 C CA . ALA B 1 17 ? 0.245 -19.891 -5.887 1 89.88 17 ALA B CA 1
ATOM 2224 C C . ALA B 1 17 ? 0.583 -18.922 -7.023 1 89.88 17 ALA B C 1
ATOM 2226 O O . ALA B 1 17 ? 1.687 -18.375 -7.074 1 89.88 17 ALA B O 1
ATOM 2227 N N . PRO B 1 18 ? -0.402 -18.688 -7.922 1 92.69 18 PRO B N 1
ATOM 2228 C CA . PRO B 1 18 ? -0.057 -17.766 -9 1 92.69 18 PRO B CA 1
ATOM 2229 C C . PRO B 1 18 ? 0.271 -16.359 -8.492 1 92.69 18 PRO B C 1
ATOM 2231 O O . PRO B 1 18 ? 1.217 -15.727 -8.969 1 92.69 18 PRO B O 1
ATOM 2234 N N . LEU B 1 19 ? -0.491 -15.961 -7.527 1 93.56 19 LEU B N 1
ATOM 2235 C CA . LEU B 1 19 ? -0.221 -14.664 -6.926 1 93.56 19 LEU B CA 1
ATOM 2236 C C . LEU B 1 19 ? 1.141 -14.648 -6.238 1 93.56 19 LEU B C 1
ATOM 2238 O O . LEU B 1 19 ? 1.909 -13.695 -6.391 1 93.56 19 LEU B O 1
ATOM 2242 N N . THR B 1 20 ? 1.396 -15.695 -5.508 1 93.69 20 THR B N 1
ATOM 2243 C CA . THR B 1 20 ? 2.666 -15.812 -4.801 1 93.69 20 THR B CA 1
ATOM 2244 C C . THR B 1 20 ? 3.836 -15.812 -5.781 1 93.69 20 THR B C 1
ATOM 2246 O O . THR B 1 20 ? 4.867 -15.188 -5.527 1 93.69 20 THR B O 1
ATOM 2249 N N . LEU B 1 21 ? 3.664 -16.469 -6.855 1 93.94 21 LEU B N 1
ATOM 2250 C CA . LEU B 1 21 ? 4.699 -16.516 -7.883 1 93.94 21 LEU B CA 1
ATOM 2251 C C . LEU B 1 21 ? 4.938 -15.125 -8.469 1 93.94 21 LEU B C 1
ATOM 2253 O O . LEU B 1 21 ? 6.086 -14.727 -8.68 1 93.94 21 LEU B O 1
ATOM 2257 N N . GLY B 1 22 ? 3.857 -14.43 -8.781 1 94.19 22 GLY B N 1
ATOM 2258 C CA . GLY B 1 22 ? 3.994 -13.07 -9.289 1 94.19 22 GLY B CA 1
ATOM 2259 C C . GLY B 1 22 ? 4.75 -12.156 -8.344 1 94.19 22 GLY B C 1
ATOM 2260 O O . GLY B 1 22 ? 5.66 -11.438 -8.758 1 94.19 22 GLY B O 1
ATOM 2261 N N . VAL B 1 23 ? 4.395 -12.211 -7.109 1 94.19 23 VAL B N 1
ATOM 2262 C CA . VAL B 1 23 ? 5.043 -11.375 -6.102 1 94.19 23 VAL B CA 1
ATOM 2263 C C . VAL B 1 23 ? 6.496 -11.812 -5.93 1 94.19 23 VAL B C 1
ATOM 2265 O O . VAL B 1 23 ? 7.379 -10.977 -5.715 1 94.19 23 VAL B O 1
ATOM 2268 N N . TYR B 1 24 ? 6.785 -13.094 -6.066 1 93.38 24 TYR B N 1
ATOM 2269 C CA . TYR B 1 24 ? 8.148 -13.602 -5.973 1 93.38 24 TYR B CA 1
ATOM 2270 C C . TYR B 1 24 ? 9.047 -12.961 -7.023 1 93.38 24 TYR B C 1
ATOM 2272 O O . TYR B 1 24 ? 10.18 -12.586 -6.73 1 93.38 24 TYR B O 1
ATOM 2280 N N . VAL B 1 25 ? 8.547 -12.797 -8.188 1 93.19 25 VAL B N 1
ATOM 2281 C CA . VAL B 1 25 ? 9.32 -12.266 -9.305 1 93.19 25 VAL B CA 1
ATOM 2282 C C . VAL B 1 25 ? 9.758 -10.836 -9.008 1 93.19 25 VAL B C 1
ATOM 2284 O O . VAL B 1 25 ? 10.93 -10.484 -9.18 1 93.19 25 VAL B O 1
ATOM 2287 N N . VAL B 1 26 ? 8.875 -10.062 -8.516 1 93.44 26 VAL B N 1
ATOM 2288 C CA . VAL B 1 26 ? 9.195 -8.656 -8.297 1 93.44 26 VAL B CA 1
ATOM 2289 C C . VAL B 1 26 ? 9.922 -8.484 -6.969 1 93.44 26 VAL B C 1
ATOM 2291 O O . VAL B 1 26 ? 10.906 -7.754 -6.883 1 93.44 26 VAL B O 1
ATOM 2294 N N . PHE B 1 27 ? 9.5 -9.203 -6.012 1 90.31 27 PHE B N 1
ATOM 2295 C CA . PHE B 1 27 ? 10.023 -9.023 -4.664 1 90.31 27 PHE B CA 1
ATOM 2296 C C . PHE B 1 27 ? 11.406 -9.664 -4.527 1 90.31 27 PHE B C 1
ATOM 2298 O O . PHE B 1 27 ? 12.344 -9.023 -4.039 1 90.31 27 PHE B O 1
ATOM 2305 N N . ARG B 1 28 ? 11.516 -10.844 -4.926 1 88.25 28 ARG B N 1
ATOM 2306 C CA . ARG B 1 28 ? 12.742 -11.586 -4.688 1 88.25 28 ARG B CA 1
ATOM 2307 C C . ARG B 1 28 ? 13.727 -11.406 -5.84 1 88.25 28 ARG B C 1
ATOM 2309 O O . ARG B 1 28 ? 14.922 -11.219 -5.621 1 88.25 28 ARG B O 1
ATOM 2316 N N . ILE B 1 29 ? 13.25 -11.453 -7.02 1 87.69 29 ILE B N 1
ATOM 2317 C CA . ILE B 1 29 ? 14.141 -11.375 -8.172 1 87.69 29 ILE B CA 1
ATOM 2318 C C . ILE B 1 29 ? 14.531 -9.914 -8.422 1 87.69 29 ILE B C 1
ATOM 2320 O O . ILE B 1 29 ? 15.719 -9.594 -8.508 1 87.69 29 ILE B O 1
ATOM 2324 N N . ARG B 1 30 ? 13.547 -9.062 -8.438 1 88.12 30 ARG B N 1
ATOM 2325 C CA . ARG B 1 30 ? 13.828 -7.672 -8.766 1 88.12 30 ARG B CA 1
ATOM 2326 C C . ARG B 1 30 ? 14.125 -6.867 -7.5 1 88.12 30 ARG B C 1
ATOM 2328 O O . ARG B 1 30 ? 14.578 -5.723 -7.578 1 88.12 30 ARG B O 1
ATOM 2335 N N . GLN B 1 31 ? 13.797 -7.422 -6.367 1 86.56 31 GLN B N 1
ATOM 2336 C CA . GLN B 1 31 ? 14.031 -6.746 -5.098 1 86.56 31 GLN B CA 1
ATOM 2337 C C . GLN B 1 31 ? 13.289 -5.41 -5.043 1 86.56 31 GLN B C 1
ATOM 2339 O O . GLN B 1 31 ? 13.883 -4.383 -4.703 1 86.56 31 GLN B O 1
ATOM 2344 N N . ASP B 1 32 ? 12.125 -5.461 -5.484 1 88.62 32 ASP B N 1
ATOM 2345 C CA . ASP B 1 32 ? 11.242 -4.301 -5.484 1 88.62 32 ASP B CA 1
ATOM 2346 C C . ASP B 1 32 ? 9.859 -4.66 -4.938 1 88.62 32 ASP B C 1
ATOM 2348 O O . ASP B 1 32 ? 9.617 -5.809 -4.57 1 88.62 32 ASP B O 1
ATOM 2352 N N . PHE B 1 33 ? 9.047 -3.684 -4.699 1 88.88 33 PHE B N 1
ATOM 2353 C CA . PHE B 1 33 ? 7.684 -3.877 -4.215 1 88.88 33 PHE B CA 1
ATOM 2354 C C . PHE B 1 33 ? 6.668 -3.359 -5.227 1 88.88 33 PHE B C 1
ATOM 2356 O O . PHE B 1 33 ? 6.715 -2.191 -5.617 1 88.88 33 PHE B O 1
ATOM 2363 N N . ASP B 1 34 ? 5.941 -4.273 -5.699 1 93.44 34 ASP B N 1
ATOM 2364 C CA . ASP B 1 34 ? 4.902 -3.859 -6.637 1 93.44 34 ASP B CA 1
ATOM 2365 C C . ASP B 1 34 ? 3.514 -3.992 -6.008 1 93.44 34 ASP B C 1
ATOM 2367 O O . ASP B 1 34 ? 2.92 -5.074 -6.031 1 93.44 34 ASP B O 1
ATOM 2371 N N . LEU B 1 35 ? 2.939 -2.863 -5.617 1 91.62 35 LEU B N 1
ATOM 2372 C CA . LEU B 1 35 ? 1.646 -2.873 -4.941 1 91.62 35 LEU B CA 1
ATOM 2373 C C . LEU B 1 35 ? 0.506 -2.92 -5.957 1 91.62 35 LEU B C 1
ATOM 2375 O O . LEU B 1 35 ? -0.661 -3.051 -5.578 1 91.62 35 LEU B O 1
ATOM 2379 N N . THR B 1 36 ? 0.839 -2.92 -7.238 1 95.25 36 THR B N 1
ATOM 2380 C CA . THR B 1 36 ? -0.177 -3.008 -8.281 1 95.25 36 THR B CA 1
ATOM 2381 C C . THR B 1 36 ? -0.957 -4.312 -8.172 1 95.25 36 THR B C 1
ATOM 2383 O O . THR B 1 36 ? -2.123 -4.383 -8.562 1 95.25 36 THR B O 1
ATOM 2386 N N . VAL B 1 37 ? -0.328 -5.227 -7.586 1 94.44 37 VAL B N 1
ATOM 2387 C CA . VAL B 1 37 ? -0.891 -6.57 -7.547 1 94.44 37 VAL B CA 1
ATOM 2388 C C . VAL B 1 37 ? -2.201 -6.562 -6.762 1 94.44 37 VAL B C 1
ATOM 2390 O O . VAL B 1 37 ? -3.092 -7.375 -7.016 1 94.44 37 VAL B O 1
ATOM 2393 N N . GLU B 1 38 ? -2.346 -5.672 -5.824 1 90.81 38 GLU B N 1
ATOM 2394 C CA . GLU B 1 38 ? -3.592 -5.574 -5.07 1 90.81 38 GLU B CA 1
ATOM 2395 C C . GLU B 1 38 ? -4.746 -5.141 -5.969 1 90.81 38 GLU B C 1
ATOM 2397 O O . GLU B 1 38 ? -5.836 -5.715 -5.91 1 90.81 38 GLU B O 1
ATOM 2402 N N . GLY B 1 39 ? -4.488 -4.168 -6.758 1 92.25 39 GLY B N 1
ATOM 2403 C CA . GLY B 1 39 ? -5.5 -3.672 -7.68 1 92.25 39 GLY B CA 1
ATOM 2404 C C . GLY B 1 39 ? -5.762 -4.609 -8.844 1 92.25 39 GLY B C 1
ATOM 2405 O O . GLY B 1 39 ? -6.91 -4.797 -9.25 1 92.25 39 GLY B O 1
ATOM 2406 N N . SER B 1 40 ? -4.633 -5.141 -9.375 1 95.62 40 SER B N 1
ATOM 2407 C CA . SER B 1 40 ? -4.789 -6.02 -10.523 1 95.62 40 SER B CA 1
ATOM 2408 C C . SER B 1 40 ? -5.523 -7.301 -10.148 1 95.62 40 SER B C 1
ATOM 2410 O O . SER B 1 40 ? -6.262 -7.859 -10.969 1 95.62 40 SER B O 1
ATOM 2412 N N . PHE B 1 41 ? -5.355 -7.738 -8.945 1 94.31 41 PHE B N 1
ATOM 2413 C CA . PHE B 1 41 ? -6.102 -8.883 -8.445 1 94.31 41 PHE B CA 1
ATOM 2414 C C . PHE B 1 41 ? -7.602 -8.617 -8.492 1 94.31 41 PHE B C 1
ATOM 2416 O O . PHE B 1 41 ? -8.367 -9.43 -9.031 1 94.31 41 PHE B O 1
ATOM 2423 N N . ALA B 1 42 ? -7.973 -7.5 -7.949 1 91.88 42 ALA B N 1
ATOM 2424 C CA . ALA B 1 42 ? -9.383 -7.125 -7.926 1 91.88 42 ALA B CA 1
ATOM 2425 C C . ALA B 1 42 ? -9.914 -6.906 -9.336 1 91.88 42 ALA B C 1
ATOM 2427 O O . ALA B 1 42 ? -11.055 -7.266 -9.641 1 91.88 42 ALA B O 1
ATOM 2428 N N . LEU B 1 43 ? -9.094 -6.305 -10.156 1 94.12 43 LEU B N 1
ATOM 2429 C CA . LEU B 1 43 ? -9.5 -6.059 -11.539 1 94.12 43 LEU B CA 1
ATOM 2430 C C . LEU B 1 43 ? -9.734 -7.371 -12.281 1 94.12 43 LEU B C 1
ATOM 2432 O O . LEU B 1 43 ? -10.719 -7.504 -13.008 1 94.12 43 LEU B O 1
ATOM 2436 N N . GLY B 1 44 ? -8.805 -8.281 -12.133 1 95.31 44 GLY B N 1
ATOM 2437 C CA . GLY B 1 44 ? -8.992 -9.586 -12.75 1 95.31 44 GLY B CA 1
ATOM 2438 C C . GLY B 1 44 ? -10.281 -10.266 -12.32 1 95.31 44 GLY B C 1
ATOM 2439 O O . GLY B 1 44 ? -10.977 -10.867 -13.141 1 95.31 44 GLY B O 1
ATOM 2440 N N . ALA B 1 45 ? -10.578 -10.188 -11.055 1 92.38 45 ALA B N 1
ATOM 2441 C CA . ALA B 1 45 ? -11.812 -10.75 -10.523 1 92.38 45 ALA B CA 1
ATOM 2442 C C . ALA B 1 45 ? -13.039 -10.047 -11.117 1 92.38 45 ALA B C 1
ATOM 2444 O O . ALA B 1 45 ? -14.008 -10.703 -11.508 1 92.38 45 ALA B O 1
ATOM 2445 N N . ALA B 1 46 ? -12.984 -8.797 -11.195 1 92.69 46 ALA B N 1
ATOM 2446 C CA . ALA B 1 46 ? -14.102 -8 -11.688 1 92.69 46 ALA B CA 1
ATOM 2447 C C . ALA B 1 46 ? -14.367 -8.281 -13.164 1 92.69 46 ALA B C 1
ATOM 2449 O O . ALA B 1 46 ? -15.508 -8.484 -13.578 1 92.69 46 ALA B O 1
ATOM 2450 N N . VAL B 1 47 ? -13.297 -8.273 -13.961 1 94.12 47 VAL B N 1
ATOM 2451 C CA . VAL B 1 47 ? -13.422 -8.516 -15.391 1 94.12 47 VAL B CA 1
ATOM 2452 C C . VAL B 1 47 ? -14 -9.914 -15.625 1 94.12 47 VAL B C 1
ATOM 2454 O O . VAL B 1 47 ? -14.906 -10.086 -16.438 1 94.12 47 VAL B O 1
ATOM 2457 N N . ALA B 1 48 ? -13.492 -10.836 -14.891 1 92.81 48 ALA B N 1
ATOM 2458 C CA . ALA B 1 48 ? -14 -12.203 -15.023 1 92.81 48 ALA B CA 1
ATOM 2459 C C . ALA B 1 48 ? -15.469 -12.281 -14.609 1 92.81 48 ALA B C 1
ATOM 2461 O O . ALA B 1 48 ? -16.281 -12.914 -15.289 1 92.81 48 ALA B O 1
ATOM 2462 N N . ALA B 1 49 ? -15.82 -11.648 -13.562 1 90.75 49 ALA B N 1
ATOM 2463 C CA . ALA B 1 49 ? -17.188 -11.688 -13.047 1 90.75 49 ALA B CA 1
ATOM 2464 C C . ALA B 1 49 ? -18.172 -11.102 -14.055 1 90.75 49 ALA B C 1
ATOM 2466 O O . ALA B 1 49 ? -19.219 -11.688 -14.328 1 90.75 49 ALA B O 1
ATOM 2467 N N . VAL B 1 50 ? -17.812 -10 -14.594 1 90.94 50 VAL B N 1
ATOM 2468 C CA . VAL B 1 50 ? -18.703 -9.312 -15.523 1 90.94 50 VAL B CA 1
ATOM 2469 C C . VAL B 1 50 ? -18.859 -10.141 -16.797 1 90.94 50 VAL B C 1
ATOM 2471 O O . VAL B 1 50 ? -19.953 -10.227 -17.359 1 90.94 50 VAL B O 1
ATOM 2474 N N . LEU B 1 51 ? -17.797 -10.742 -17.25 1 90.75 51 LEU B N 1
ATOM 2475 C CA . LEU B 1 51 ? -17.859 -11.562 -18.469 1 90.75 51 LEU B CA 1
ATOM 2476 C C . LEU B 1 51 ? -18.641 -12.836 -18.219 1 90.75 51 LEU B C 1
ATOM 2478 O O . LEU B 1 51 ? -19.344 -13.32 -19.109 1 90.75 51 LEU B O 1
ATOM 2482 N N . LEU B 1 52 ? -18.594 -13.344 -17.016 1 88.69 52 LEU B N 1
ATOM 2483 C CA . LEU B 1 52 ? -19.359 -14.539 -16.672 1 88.69 52 LEU B CA 1
ATOM 2484 C C . LEU B 1 52 ? -20.844 -14.227 -16.625 1 88.69 52 LEU B C 1
ATOM 2486 O O . LEU B 1 52 ? -21.672 -15.023 -17.094 1 88.69 52 LEU B O 1
ATOM 2490 N N . VAL B 1 53 ? -21.141 -13.148 -16.078 1 86.62 53 VAL B N 1
ATOM 2491 C CA . VAL B 1 53 ? -22.531 -12.727 -16 1 86.62 53 VAL B CA 1
ATOM 2492 C C . VAL B 1 53 ? -23.078 -12.461 -17.406 1 86.62 53 VAL B C 1
ATOM 2494 O O . VAL B 1 53 ? -24.25 -12.719 -17.688 1 86.62 53 VAL B O 1
ATOM 2497 N N . ALA B 1 54 ? -22.203 -11.984 -18.266 1 87.81 54 ALA B N 1
ATOM 2498 C CA . ALA B 1 54 ? -22.578 -11.734 -19.656 1 87.81 54 ALA B CA 1
ATOM 2499 C C . ALA B 1 54 ? -22.594 -13.023 -20.469 1 87.81 54 ALA B C 1
ATOM 2501 O O . ALA B 1 54 ? -22.719 -13 -21.688 1 87.81 54 ALA B O 1
ATOM 2502 N N . VAL B 1 55 ? -22.359 -14.148 -19.844 1 83.5 55 VAL B N 1
ATOM 2503 C CA . VAL B 1 55 ? -22.469 -15.492 -20.391 1 83.5 55 VAL B CA 1
ATOM 2504 C C . VAL B 1 55 ? -21.344 -15.75 -21.391 1 83.5 55 VAL B C 1
ATOM 2506 O O . VAL B 1 55 ? -21.562 -16.328 -22.453 1 83.5 55 VAL B O 1
ATOM 2509 N N . VAL B 1 56 ? -20.297 -15.109 -21.078 1 83.19 56 VAL B N 1
ATOM 2510 C CA . VAL B 1 56 ? -19.109 -15.422 -21.859 1 83.19 56 VAL B CA 1
ATOM 2511 C C . VAL B 1 56 ? -18.453 -16.688 -21.328 1 83.19 56 VAL B C 1
ATOM 2513 O O . VAL B 1 56 ? -18.594 -17.031 -20.156 1 83.19 56 VAL B O 1
ATOM 2516 N N . HIS B 1 57 ? -17.875 -17.438 -22.234 1 88.5 57 HIS B N 1
ATOM 2517 C CA . HIS B 1 57 ? -17.219 -18.672 -21.844 1 88.5 57 HIS B CA 1
ATOM 2518 C C . HIS B 1 57 ? -16.25 -18.453 -20.688 1 88.5 57 HIS B C 1
ATOM 2520 O O . HIS B 1 57 ? -15.445 -17.516 -20.719 1 88.5 57 HIS B O 1
ATOM 2526 N N . PRO B 1 58 ? -16.312 -19.25 -19.672 1 87.94 58 PRO B N 1
ATOM 2527 C CA . PRO B 1 58 ? -15.547 -19.062 -18.438 1 87.94 58 PRO B CA 1
ATOM 2528 C C . PRO B 1 58 ? -14.039 -19.031 -18.688 1 87.94 58 PRO B C 1
ATOM 2530 O O . PRO B 1 58 ? -13.32 -18.266 -18.016 1 87.94 58 PRO B O 1
ATOM 2533 N N . PHE B 1 59 ? -13.547 -19.75 -19.656 1 88.81 59 PHE B N 1
ATOM 2534 C CA . PHE B 1 59 ? -12.117 -19.75 -19.953 1 88.81 59 PHE B CA 1
ATOM 2535 C C . PHE B 1 59 ? -11.688 -18.422 -20.562 1 88.81 59 PHE B C 1
ATOM 2537 O O . PHE B 1 59 ? -10.586 -17.938 -20.297 1 88.81 59 PHE B O 1
ATOM 2544 N N . LEU B 1 60 ? -12.57 -17.906 -21.328 1 90.38 60 LEU B N 1
ATOM 2545 C CA . LEU B 1 60 ? -12.281 -16.594 -21.906 1 90.38 60 LEU B CA 1
ATOM 2546 C C . LEU B 1 60 ? -12.289 -15.516 -20.844 1 90.38 60 LEU B C 1
ATOM 2548 O O . LEU B 1 60 ? -11.523 -14.555 -20.906 1 90.38 60 LEU B O 1
ATOM 2552 N N . ALA B 1 61 ? -13.164 -15.727 -19.828 1 91.69 61 ALA B N 1
ATOM 2553 C CA . ALA B 1 61 ? -13.242 -14.773 -18.719 1 91.69 61 ALA B CA 1
ATOM 2554 C C . ALA B 1 61 ? -11.953 -14.766 -17.906 1 91.69 61 ALA B C 1
ATOM 2556 O O . ALA B 1 61 ? -11.484 -13.703 -17.5 1 91.69 61 ALA B O 1
ATOM 2557 N N . VAL B 1 62 ? -11.406 -15.938 -17.797 1 91.94 62 VAL B N 1
ATOM 2558 C CA . VAL B 1 62 ? -10.164 -16.062 -17.047 1 91.94 62 VAL B CA 1
ATOM 2559 C C . VAL B 1 62 ? -9.023 -15.398 -17.812 1 91.94 62 VAL B C 1
ATOM 2561 O O . VAL B 1 62 ? -8.242 -14.641 -17.234 1 91.94 62 VAL B O 1
ATOM 2564 N N . VAL B 1 63 ? -8.961 -15.617 -19.094 1 94.06 63 VAL B N 1
ATOM 2565 C CA . VAL B 1 63 ? -7.902 -15.07 -19.938 1 94.06 63 VAL B CA 1
ATOM 2566 C C . VAL B 1 63 ? -8.039 -13.547 -20 1 94.06 63 VAL B C 1
ATOM 2568 O O . VAL B 1 63 ? -7.047 -12.82 -19.922 1 94.06 63 VAL B O 1
ATOM 2571 N N . ALA B 1 64 ? -9.273 -13.125 -20.109 1 95.19 64 ALA B N 1
ATOM 2572 C CA . ALA B 1 64 ? -9.516 -11.68 -20.172 1 95.19 64 ALA B CA 1
ATOM 2573 C C . ALA B 1 64 ? -9.109 -11 -18.875 1 95.19 64 ALA B C 1
ATOM 2575 O O . ALA B 1 64 ? -8.523 -9.914 -18.891 1 95.19 64 ALA B O 1
ATOM 2576 N N . GLY B 1 65 ? -9.492 -11.648 -17.734 1 95.19 65 GLY B N 1
ATOM 2577 C CA . GLY B 1 65 ? -9.078 -11.117 -16.453 1 95.19 65 GLY B CA 1
ATOM 2578 C C . GLY B 1 65 ? -7.57 -11.047 -16.297 1 95.19 65 GLY B C 1
ATOM 2579 O O . GLY B 1 65 ? -7.031 -10.039 -15.844 1 95.19 65 GLY B O 1
ATOM 2580 N N . ALA B 1 66 ? -6.914 -12.07 -16.766 1 95.81 66 ALA B N 1
ATOM 2581 C CA . ALA B 1 66 ? -5.457 -12.133 -16.672 1 95.81 66 ALA B CA 1
ATOM 2582 C C . ALA B 1 66 ? -4.809 -11.047 -17.531 1 95.81 66 ALA B C 1
ATOM 2584 O O . ALA B 1 66 ? -3.855 -10.398 -17.109 1 95.81 66 ALA B O 1
ATOM 2585 N N . LEU B 1 67 ? -5.324 -10.836 -18.703 1 97.19 67 LEU B N 1
ATOM 2586 C CA . LEU B 1 67 ? -4.766 -9.859 -19.625 1 97.19 67 LEU B CA 1
ATOM 2587 C C . LEU B 1 67 ? -4.988 -8.438 -19.109 1 97.19 67 LEU B C 1
ATOM 2589 O O . LEU B 1 67 ? -4.156 -7.555 -19.328 1 97.19 67 LEU B O 1
ATOM 2593 N N . ALA B 1 68 ? -6.129 -8.273 -18.422 1 96.94 68 ALA B N 1
ATOM 2594 C CA . ALA B 1 68 ? -6.371 -6.973 -17.797 1 96.94 68 ALA B CA 1
ATOM 2595 C C . ALA B 1 68 ? -5.305 -6.66 -16.75 1 96.94 68 ALA B C 1
ATOM 2597 O O . ALA B 1 68 ? -4.867 -5.516 -16.625 1 96.94 68 ALA B O 1
ATOM 2598 N N . GLY B 1 69 ? -4.941 -7.668 -16.016 1 97.12 69 GLY B N 1
ATOM 2599 C CA . GLY B 1 69 ? -3.867 -7.496 -15.047 1 97.12 69 GLY B CA 1
ATOM 2600 C C . GLY B 1 69 ? -2.527 -7.195 -15.695 1 97.12 69 GLY B C 1
ATOM 2601 O O . GLY B 1 69 ? -1.774 -6.348 -15.211 1 97.12 69 GLY B O 1
ATOM 2602 N N . ALA B 1 70 ? -2.238 -7.883 -16.781 1 97.56 70 ALA B N 1
ATOM 2603 C CA . ALA B 1 70 ? -1.004 -7.621 -17.516 1 97.56 70 ALA B CA 1
ATOM 2604 C C . ALA B 1 70 ? -0.957 -6.184 -18.031 1 97.56 70 ALA B C 1
ATOM 2606 O O . ALA B 1 70 ? 0.099 -5.543 -18 1 97.56 70 ALA B O 1
ATOM 2607 N N . ALA B 1 71 ? -2.068 -5.734 -18.5 1 97.88 71 ALA B N 1
ATOM 2608 C CA . ALA B 1 71 ? -2.152 -4.352 -18.953 1 97.88 71 ALA B CA 1
ATOM 2609 C C . ALA B 1 71 ? -1.874 -3.377 -17.812 1 97.88 71 ALA B C 1
ATOM 2611 O O . ALA B 1 71 ? -1.184 -2.373 -18 1 97.88 71 ALA B O 1
ATOM 2612 N N . ALA B 1 72 ? -2.441 -3.689 -16.688 1 97.25 72 ALA B N 1
ATOM 2613 C CA . ALA B 1 72 ? -2.188 -2.857 -15.508 1 97.25 72 ALA B CA 1
ATOM 2614 C C . ALA B 1 72 ? -0.704 -2.844 -15.156 1 97.25 72 ALA B C 1
ATOM 2616 O O . ALA B 1 72 ? -0.153 -1.8 -14.797 1 97.25 72 ALA B O 1
ATOM 2617 N N . GLY B 1 73 ? -0.103 -4 -15.234 1 97.56 73 GLY B N 1
ATOM 2618 C CA . GLY B 1 73 ? 1.33 -4.07 -15 1 97.56 73 GLY B CA 1
ATOM 2619 C C . GLY B 1 73 ? 2.141 -3.266 -16 1 97.56 73 GLY B C 1
ATOM 2620 O O . GLY B 1 73 ? 3.141 -2.643 -15.633 1 97.56 73 GLY B O 1
ATOM 2621 N N . ALA B 1 74 ? 1.695 -3.258 -17.203 1 97.62 74 ALA B N 1
ATOM 2622 C CA . ALA B 1 74 ? 2.377 -2.488 -18.234 1 97.62 74 ALA B CA 1
ATOM 2623 C C . ALA B 1 74 ? 2.289 -0.991 -17.953 1 97.62 74 ALA B C 1
ATOM 2625 O O . ALA B 1 74 ? 3.248 -0.252 -18.188 1 97.62 74 ALA B O 1
ATOM 2626 N N . VAL B 1 75 ? 1.165 -0.604 -17.516 1 96.75 75 VAL B N 1
ATOM 2627 C CA . VAL B 1 75 ? 0.991 0.808 -17.188 1 96.75 75 VAL B CA 1
ATOM 2628 C C . VAL B 1 75 ? 1.882 1.182 -16 1 96.75 75 VAL B C 1
ATOM 2630 O O . VAL B 1 75 ? 2.477 2.262 -15.984 1 96.75 75 VAL B O 1
ATOM 2633 N N . THR B 1 76 ? 1.889 0.301 -15.047 1 96.81 76 THR B N 1
ATOM 2634 C CA . THR B 1 76 ? 2.773 0.541 -13.914 1 96.81 76 THR B CA 1
ATOM 2635 C C . THR B 1 76 ? 4.219 0.684 -14.375 1 96.81 76 THR B C 1
ATOM 2637 O O . THR B 1 76 ? 4.934 1.581 -13.922 1 96.81 76 THR B O 1
ATOM 2640 N N . ALA B 1 77 ? 4.594 -0.21 -15.242 1 97 77 ALA B N 1
ATOM 2641 C CA . ALA B 1 77 ? 5.949 -0.137 -15.789 1 97 77 ALA B CA 1
ATOM 2642 C C . ALA B 1 77 ? 6.172 1.182 -16.516 1 97 77 ALA B C 1
ATOM 2644 O O . ALA B 1 77 ? 7.234 1.797 -16.391 1 97 77 ALA B O 1
ATOM 2645 N N . ALA B 1 78 ? 5.199 1.6 -17.234 1 95.75 78 ALA B N 1
ATOM 2646 C CA . ALA B 1 78 ? 5.305 2.854 -17.984 1 95.75 78 ALA B CA 1
ATOM 2647 C C . ALA B 1 78 ? 5.453 4.043 -17.031 1 95.75 78 ALA B C 1
ATOM 2649 O O . ALA B 1 78 ? 6.207 4.977 -17.312 1 95.75 78 ALA B O 1
ATOM 2650 N N . LEU B 1 79 ? 4.738 4.012 -16.016 1 93.88 79 LEU B N 1
ATOM 2651 C CA . LEU B 1 79 ? 4.832 5.082 -15.031 1 93.88 79 LEU B CA 1
ATOM 2652 C C . LEU B 1 79 ? 6.215 5.113 -14.391 1 93.88 79 LEU B C 1
ATOM 2654 O O . LEU B 1 79 ? 6.809 6.184 -14.234 1 93.88 79 LEU B O 1
ATOM 2658 N N . HIS B 1 80 ? 6.633 3.932 -14.008 1 93.44 80 HIS B N 1
ATOM 2659 C CA . HIS B 1 80 ? 7.945 3.818 -13.383 1 93.44 80 HIS B CA 1
ATOM 2660 C C . HIS B 1 80 ? 9.047 4.27 -14.336 1 93.44 80 HIS B C 1
ATOM 2662 O O . HIS B 1 80 ? 9.898 5.086 -13.969 1 93.44 80 HIS B O 1
ATOM 2668 N N . LEU B 1 81 ? 9.016 3.785 -15.539 1 92.94 81 LEU B N 1
ATOM 2669 C CA . LEU B 1 81 ? 10.07 4.051 -16.5 1 92.94 81 LEU B CA 1
ATOM 2670 C C . LEU B 1 81 ? 9.938 5.453 -17.094 1 92.94 81 LEU B C 1
ATOM 2672 O O . LEU B 1 81 ? 10.945 6.109 -17.359 1 92.94 81 LEU B O 1
ATOM 2676 N N . GLY B 1 82 ? 8.766 5.883 -17.266 1 90.25 82 GLY B N 1
ATOM 2677 C CA . GLY B 1 82 ? 8.531 7.176 -17.891 1 90.25 82 GLY B CA 1
ATOM 2678 C C . GLY B 1 82 ? 8.711 8.344 -16.938 1 90.25 82 GLY B C 1
ATOM 2679 O O . GLY B 1 82 ? 9.273 9.375 -17.297 1 90.25 82 GLY B O 1
ATOM 2680 N N . LEU B 1 83 ? 8.258 8.148 -15.688 1 88.38 83 LEU B N 1
ATOM 2681 C CA . LEU B 1 83 ? 8.281 9.258 -14.742 1 88.38 83 LEU B CA 1
ATOM 2682 C C . LEU B 1 83 ? 9.422 9.086 -13.734 1 88.38 83 LEU B C 1
ATOM 2684 O O . LEU B 1 83 ? 9.68 9.992 -12.938 1 88.38 83 LEU B O 1
ATOM 2688 N N . GLY B 1 84 ? 10.039 7.922 -13.773 1 86.5 84 GLY B N 1
ATOM 2689 C CA . GLY B 1 84 ? 11.195 7.707 -12.914 1 86.5 84 GLY B CA 1
ATOM 2690 C C . GLY B 1 84 ? 10.828 7.531 -11.453 1 86.5 84 GLY B C 1
ATOM 2691 O O . GLY B 1 84 ? 11.633 7.836 -10.57 1 86.5 84 GLY B O 1
ATOM 2692 N N . ILE B 1 85 ? 9.617 7.227 -11.211 1 84.56 85 ILE B N 1
ATOM 2693 C CA . ILE B 1 85 ? 9.203 7.012 -9.828 1 84.56 85 ILE B CA 1
ATOM 2694 C C . ILE B 1 85 ? 9.453 5.559 -9.43 1 84.56 85 ILE B C 1
ATOM 2696 O O . ILE B 1 85 ? 9.438 4.664 -10.281 1 84.56 85 ILE B O 1
ATOM 2700 N N . PRO B 1 86 ? 9.719 5.395 -8.125 1 86.69 86 PRO B N 1
ATOM 2701 C CA . PRO B 1 86 ? 9.922 4.02 -7.664 1 86.69 86 PRO B CA 1
ATOM 2702 C C . PRO B 1 86 ? 8.703 3.129 -7.91 1 86.69 86 PRO B C 1
ATOM 2704 O O . PRO B 1 86 ? 7.57 3.609 -7.891 1 86.69 86 PRO B O 1
ATOM 2707 N N . VAL B 1 87 ? 8.977 1.886 -8.195 1 90.81 87 VAL B N 1
ATOM 2708 C CA . VAL B 1 87 ? 7.941 0.911 -8.531 1 90.81 87 VAL B CA 1
ATOM 2709 C C . VAL B 1 87 ? 6.898 0.861 -7.414 1 90.81 87 VAL B C 1
ATOM 2711 O O . VAL B 1 87 ? 5.703 0.721 -7.68 1 90.81 87 VAL B O 1
ATOM 2714 N N . LEU B 1 88 ? 7.336 1.055 -6.238 1 86.88 88 LEU B N 1
ATOM 2715 C CA . LEU B 1 88 ? 6.438 1.035 -5.09 1 86.88 88 LEU B CA 1
ATOM 2716 C C . LEU B 1 88 ? 5.375 2.121 -5.215 1 86.88 88 LEU B C 1
ATOM 2718 O O . LEU B 1 88 ? 4.184 1.851 -5.047 1 86.88 88 LEU B O 1
ATOM 2722 N N . LEU B 1 89 ? 5.82 3.289 -5.492 1 85.94 89 LEU B N 1
ATOM 2723 C CA . LEU B 1 89 ? 4.91 4.422 -5.617 1 85.94 89 LEU B CA 1
ATOM 2724 C C . LEU B 1 89 ? 4.023 4.281 -6.848 1 85.94 89 LEU B C 1
ATOM 2726 O O . LEU B 1 89 ? 2.822 4.555 -6.793 1 85.94 89 LEU B O 1
ATOM 2730 N N . ALA B 1 90 ? 4.656 3.848 -7.918 1 92.25 90 ALA B N 1
ATOM 2731 C CA . ALA B 1 90 ? 3.896 3.611 -9.141 1 92.25 90 ALA B CA 1
ATOM 2732 C C . ALA B 1 90 ? 2.805 2.568 -8.914 1 92.25 90 ALA B C 1
ATOM 2734 O O . ALA B 1 90 ? 1.682 2.721 -9.398 1 92.25 90 ALA B O 1
ATOM 2735 N N . GLY B 1 91 ? 3.166 1.536 -8.203 1 93 91 GLY B N 1
ATOM 2736 C CA . GLY B 1 91 ? 2.213 0.481 -7.902 1 93 91 GLY B CA 1
ATOM 2737 C C . GLY B 1 91 ? 1.057 0.953 -7.039 1 93 91 GLY B C 1
ATOM 2738 O O . GLY B 1 91 ? -0.082 0.521 -7.227 1 93 91 GLY B O 1
ATOM 2739 N N . LEU B 1 92 ? 1.371 1.82 -6.098 1 88.38 92 LEU B N 1
ATOM 2740 C CA . LEU B 1 92 ? 0.327 2.371 -5.238 1 88.38 92 LEU B CA 1
ATOM 2741 C C . LEU B 1 92 ? -0.637 3.236 -6.043 1 88.38 92 LEU B C 1
ATOM 2743 O O . LEU B 1 92 ? -1.854 3.137 -5.875 1 88.38 92 LEU B O 1
ATOM 2747 N N . ILE B 1 93 ? -0.067 4.086 -6.859 1 88.94 93 ILE B N 1
ATOM 2748 C CA . ILE B 1 93 ? -0.882 4.93 -7.723 1 88.94 93 ILE B CA 1
ATOM 2749 C C . ILE B 1 93 ? -1.826 4.062 -8.555 1 88.94 93 ILE B C 1
ATOM 2751 O O . ILE B 1 93 ? -3.023 4.344 -8.641 1 88.94 93 ILE B O 1
ATOM 2755 N N . MET B 1 94 ? -1.233 3.045 -9.086 1 92.19 94 MET B N 1
ATOM 2756 C CA . MET B 1 94 ? -2.014 2.16 -9.945 1 92.19 94 MET B CA 1
ATOM 2757 C C . MET B 1 94 ? -3.082 1.426 -9.148 1 92.19 94 MET B C 1
ATOM 2759 O O . MET B 1 94 ? -4.215 1.267 -9.609 1 92.19 94 MET B O 1
ATOM 2763 N N . SER B 1 95 ? -2.674 0.962 -8.016 1 89.88 95 SER B N 1
ATOM 2764 C CA . SER B 1 95 ? -3.625 0.23 -7.191 1 89.88 95 SER B CA 1
ATOM 2765 C C . SER B 1 95 ? -4.836 1.093 -6.844 1 89.88 95 SER B C 1
ATOM 2767 O O . SER B 1 95 ? -5.973 0.626 -6.906 1 89.88 95 SER B O 1
ATOM 2769 N N . ILE B 1 96 ? -4.629 2.316 -6.539 1 86.12 96 ILE B N 1
ATOM 2770 C CA . ILE B 1 96 ? -5.711 3.23 -6.191 1 86.12 96 ILE B CA 1
ATOM 2771 C C . ILE B 1 96 ? -6.559 3.523 -7.426 1 86.12 96 ILE B C 1
ATOM 2773 O O . ILE B 1 96 ? -7.789 3.551 -7.352 1 86.12 96 ILE B O 1
ATOM 2777 N N . GLY B 1 97 ? -5.926 3.811 -8.508 1 87.06 97 GLY B N 1
ATOM 2778 C CA . GLY B 1 97 ? -6.645 4.02 -9.75 1 87.06 97 GLY B CA 1
ATOM 2779 C C . GLY B 1 97 ? -7.484 2.826 -10.164 1 87.06 97 GLY B C 1
ATOM 2780 O O . GLY B 1 97 ? -8.617 2.988 -10.625 1 87.06 97 GLY B O 1
ATOM 2781 N N . LEU B 1 98 ? -6.922 1.701 -10 1 90.06 98 LEU B N 1
ATOM 2782 C CA . LEU B 1 98 ? -7.613 0.482 -10.398 1 90.06 98 LEU B CA 1
ATOM 2783 C C . LEU B 1 98 ? -8.828 0.232 -9.508 1 90.06 98 LEU B C 1
ATOM 2785 O O . LEU B 1 98 ? -9.773 -0.451 -9.914 1 90.06 98 LEU B O 1
ATOM 2789 N N . PHE B 1 99 ? -8.75 0.738 -8.297 1 84.31 99 PHE B N 1
ATOM 2790 C CA . PHE B 1 99 ? -9.93 0.634 -7.434 1 84.31 99 PHE B CA 1
ATOM 2791 C C . PHE B 1 99 ? -11.141 1.276 -8.094 1 84.31 99 PHE B C 1
ATOM 2793 O O . PHE B 1 99 ? -12.219 0.687 -8.125 1 84.31 99 PHE B O 1
ATOM 2800 N N . SER B 1 100 ? -10.961 2.453 -8.664 1 81.44 100 SER B N 1
ATOM 2801 C CA . SER B 1 100 ? -12.031 3.16 -9.359 1 81.44 100 SER B CA 1
ATOM 2802 C C . SER B 1 100 ? -12.445 2.426 -10.625 1 81.44 100 SER B C 1
ATOM 2804 O O . SER B 1 100 ? -13.641 2.295 -10.914 1 81.44 100 SER B O 1
ATOM 2806 N N . VAL B 1 101 ? -11.461 1.935 -11.336 1 86.88 101 VAL B N 1
ATOM 2807 C CA . VAL B 1 101 ? -11.734 1.209 -12.57 1 86.88 101 VAL B CA 1
ATOM 2808 C C . VAL B 1 101 ? -12.539 -0.049 -12.266 1 86.88 101 VAL B C 1
ATOM 2810 O O . VAL B 1 101 ? -13.492 -0.374 -12.977 1 86.88 101 VAL B O 1
ATOM 2813 N N . THR B 1 102 ? -12.133 -0.744 -11.211 1 88.25 102 THR B N 1
ATOM 2814 C CA . THR B 1 102 ? -12.812 -1.97 -10.82 1 88.25 102 THR B CA 1
ATOM 2815 C C . THR B 1 102 ? -14.258 -1.677 -10.422 1 88.25 102 THR B C 1
ATOM 2817 O O . THR B 1 102 ? -15.164 -2.459 -10.727 1 88.25 102 THR B O 1
ATOM 2820 N N . LEU B 1 103 ? -14.516 -0.546 -9.82 1 82.62 103 LEU B N 1
ATOM 2821 C CA . LEU B 1 103 ? -15.875 -0.144 -9.453 1 82.62 103 LEU B CA 1
ATOM 2822 C C . LEU B 1 103 ? -16.734 0.076 -10.695 1 82.62 103 LEU B C 1
ATOM 2824 O O . LEU B 1 103 ? -17.906 -0.276 -10.711 1 82.62 103 LEU B O 1
ATOM 2828 N N . HIS B 1 104 ? -16.078 0.62 -11.664 1 83.38 104 HIS B N 1
ATOM 2829 C CA . HIS B 1 104 ? -16.812 0.875 -12.906 1 83.38 104 HIS B CA 1
ATOM 2830 C C . HIS B 1 104 ? -17.094 -0.423 -13.656 1 83.38 104 HIS B C 1
ATOM 2832 O O . HIS B 1 104 ? -18.141 -0.565 -14.281 1 83.38 104 HIS B O 1
ATOM 2838 N N . VAL B 1 105 ? -16.141 -1.286 -13.594 1 85.81 105 VAL B N 1
ATOM 2839 C CA . VAL B 1 105 ? -16.312 -2.568 -14.266 1 85.81 105 VAL B CA 1
ATOM 2840 C C . VAL B 1 105 ? -17.422 -3.359 -13.594 1 85.81 105 VAL B C 1
ATOM 2842 O O . VAL B 1 105 ? -18.266 -3.975 -14.266 1 85.81 105 VAL B O 1
ATOM 2845 N N . LEU B 1 106 ? -17.547 -3.408 -12.258 1 85.75 106 LEU B N 1
ATOM 2846 C CA . LEU B 1 106 ? -18.547 -4.176 -11.516 1 85.75 106 LEU B CA 1
ATOM 2847 C C . LEU B 1 106 ? -19.891 -3.463 -11.508 1 85.75 106 LEU B C 1
ATOM 2849 O O . LEU B 1 106 ? -20.922 -4.082 -11.258 1 85.75 106 LEU B O 1
ATOM 2853 N N . THR B 1 107 ? -20.031 -2.182 -11.984 1 73.94 107 THR B N 1
ATOM 2854 C CA . THR B 1 107 ? -21.234 -1.355 -11.938 1 73.94 107 THR B CA 1
ATOM 2855 C C . THR B 1 107 ? -21.719 -1.204 -10.5 1 73.94 107 THR B C 1
ATOM 2857 O O . THR B 1 107 ? -22.906 -0.942 -10.273 1 73.94 107 THR B O 1
ATOM 2860 N N . GLY B 1 108 ? -20.953 -1.616 -9.453 1 71.56 108 GLY B N 1
ATOM 2861 C CA . GLY B 1 108 ? -21.219 -1.528 -8.023 1 71.56 108 GLY B CA 1
ATOM 2862 C C . GLY B 1 108 ? -20.109 -2.09 -7.172 1 71.56 108 GLY B C 1
ATOM 2863 O O . GLY B 1 108 ? -19.047 -2.482 -7.691 1 71.56 108 GLY B O 1
ATOM 2864 N N . PRO B 1 109 ? -20.359 -2.09 -5.844 1 72.94 109 PRO B N 1
ATOM 2865 C CA . PRO B 1 109 ? -19.312 -2.572 -4.934 1 72.94 109 PRO B CA 1
ATOM 2866 C C . PRO B 1 109 ? -19.172 -4.094 -4.949 1 72.94 109 PRO B C 1
ATOM 2868 O O . PRO B 1 109 ? -18.094 -4.617 -4.676 1 72.94 109 PRO B O 1
ATOM 2871 N N . THR B 1 110 ? -20.344 -4.789 -5.32 1 77.19 110 THR B N 1
ATOM 2872 C CA . THR B 1 110 ? -20.328 -6.246 -5.371 1 77.19 110 THR B CA 1
ATOM 2873 C C . THR B 1 110 ? -21.203 -6.758 -6.512 1 77.19 110 THR B C 1
ATOM 2875 O O . THR B 1 110 ? -22.203 -6.145 -6.848 1 77.19 110 THR B O 1
ATOM 2878 N N . VAL B 1 111 ? -20.609 -7.77 -7.23 1 82.5 111 VAL B N 1
ATOM 2879 C CA . VAL B 1 111 ? -21.391 -8.445 -8.258 1 82.5 111 VAL B CA 1
ATOM 2880 C C . VAL B 1 111 ? -21.453 -9.945 -7.965 1 82.5 111 VAL B C 1
ATOM 2882 O O . VAL B 1 111 ? -20.406 -10.586 -7.789 1 82.5 111 VAL B O 1
ATOM 2885 N N . GLY B 1 112 ? -22.641 -10.414 -7.727 1 82.12 112 GLY B N 1
ATOM 2886 C CA . GLY B 1 112 ? -22.828 -11.836 -7.512 1 82.12 112 GLY B CA 1
ATOM 2887 C C . GLY B 1 112 ? -22.938 -12.625 -8.805 1 82.12 112 GLY B C 1
ATOM 2888 O O . GLY B 1 112 ? -23.469 -12.133 -9.797 1 82.12 112 GLY B O 1
ATOM 2889 N N . LEU B 1 113 ? -22.281 -13.82 -8.82 1 77.94 113 LEU B N 1
ATOM 2890 C CA . LEU B 1 113 ? -22.312 -14.688 -9.992 1 77.94 113 LEU B CA 1
ATOM 2891 C C . LEU B 1 113 ? -23.5 -15.633 -9.945 1 77.94 113 LEU B C 1
ATOM 2893 O O . LEU B 1 113 ? -23.531 -16.641 -10.656 1 77.94 113 LEU B O 1
ATOM 2897 N N . ALA B 1 114 ? -24.484 -15.234 -9.219 1 71.38 114 ALA B N 1
ATOM 2898 C CA . ALA B 1 114 ? -25.594 -16.172 -9.047 1 71.38 114 ALA B CA 1
ATOM 2899 C C . ALA B 1 114 ? -26.125 -16.641 -10.398 1 71.38 114 ALA B C 1
ATOM 2901 O O . ALA B 1 114 ? -26.531 -15.82 -11.234 1 71.38 114 ALA B O 1
ATOM 2902 N N . GLY B 1 115 ? -25.953 -17.938 -10.625 1 69.44 115 GLY B N 1
ATOM 2903 C CA . GLY B 1 115 ? -26.531 -18.641 -11.766 1 69.44 115 GLY B CA 1
ATOM 2904 C C . GLY B 1 115 ? -25.625 -18.656 -12.977 1 69.44 115 GLY B C 1
ATOM 2905 O O . GLY B 1 115 ? -25.953 -19.25 -14 1 69.44 115 GLY B O 1
ATOM 2906 N N . ALA B 1 116 ? -24.516 -17.875 -12.945 1 71.62 116 ALA B N 1
ATOM 2907 C CA . ALA B 1 116 ? -23.641 -17.812 -14.117 1 71.62 116 ALA B CA 1
ATOM 2908 C C . ALA B 1 116 ? -22.828 -19.094 -14.273 1 71.62 116 ALA B C 1
ATOM 2910 O O . ALA B 1 116 ? -22.562 -19.797 -13.289 1 71.62 116 ALA B O 1
ATOM 2911 N N . GLU B 1 117 ? -22.672 -19.516 -15.516 1 72.69 117 GLU B N 1
ATOM 2912 C CA . GLU B 1 117 ? -21.844 -20.688 -15.805 1 72.69 117 GLU B CA 1
ATOM 2913 C C . GLU B 1 117 ? -20.375 -20.422 -15.477 1 72.69 117 GLU B C 1
ATOM 2915 O O . GLU B 1 117 ? -19.812 -19.406 -15.898 1 72.69 117 GLU B O 1
ATOM 2920 N N . THR B 1 118 ? -19.875 -21.188 -14.555 1 75.62 118 THR B N 1
ATOM 2921 C CA . THR B 1 118 ? -18.484 -21.078 -14.164 1 75.62 118 THR B CA 1
ATOM 2922 C C . THR B 1 118 ? -17.656 -22.188 -14.836 1 75.62 118 THR B C 1
ATOM 2924 O O . THR B 1 118 ? -18.172 -22.953 -15.648 1 75.62 118 THR B O 1
ATOM 2927 N N . ILE B 1 119 ? -16.328 -22.141 -14.641 1 72.62 119 ILE B N 1
ATOM 2928 C CA . ILE B 1 119 ? -15.453 -23.188 -15.156 1 72.62 119 ILE B CA 1
ATOM 2929 C C . ILE B 1 119 ? -15.906 -24.547 -14.633 1 72.62 119 ILE B C 1
ATOM 2931 O O . ILE B 1 119 ? -15.812 -25.562 -15.336 1 72.62 119 ILE B O 1
ATOM 2935 N N . PHE B 1 120 ? -16.594 -24.469 -13.602 1 75 120 PHE B N 1
ATOM 2936 C CA . PHE B 1 120 ? -17.016 -25.703 -12.953 1 75 120 PHE B CA 1
ATOM 2937 C C . PHE B 1 120 ? -18.25 -26.266 -13.633 1 75 120 PHE B C 1
ATOM 2939 O O . PHE B 1 120 ? -18.375 -27.484 -13.797 1 75 120 PHE B O 1
ATOM 2946 N N . THR B 1 121 ? -19.078 -25.375 -14 1 74.94 121 THR B N 1
ATOM 2947 C CA . THR B 1 121 ? -20.297 -25.812 -14.664 1 74.94 121 THR B CA 1
ATOM 2948 C C . THR B 1 121 ? -19.984 -26.344 -16.062 1 74.94 121 THR B C 1
ATOM 2950 O O . THR B 1 121 ? -20.578 -27.344 -16.5 1 74.94 121 THR B O 1
ATOM 2953 N N . VAL B 1 122 ? -19 -25.781 -16.672 1 73.25 122 VAL B N 1
ATOM 2954 C CA . VAL B 1 122 ? -18.625 -26.203 -18.016 1 73.25 122 VAL B CA 1
ATOM 2955 C C . VAL B 1 122 ? -17.953 -27.578 -17.969 1 73.25 122 VAL B C 1
ATOM 2957 O O . VAL B 1 122 ? -18.141 -28.406 -18.859 1 73.25 122 VAL B O 1
ATOM 2960 N N . LEU B 1 123 ? -17.219 -27.812 -16.844 1 75.06 123 LEU B N 1
ATOM 2961 C CA . LEU B 1 123 ? -16.5 -29.078 -16.719 1 75.06 123 LEU B CA 1
ATOM 2962 C C . LEU B 1 123 ? -17.375 -30.125 -16.031 1 75.06 123 LEU B C 1
ATOM 2964 O O . LEU B 1 123 ? -16.984 -31.281 -15.93 1 75.06 123 LEU B O 1
ATOM 2968 N N . GLY B 1 124 ? -18.609 -29.672 -15.656 1 72.62 124 GLY B N 1
ATOM 2969 C CA . GLY B 1 124 ? -19.562 -30.594 -15.07 1 72.62 124 GLY B CA 1
ATOM 2970 C C . GLY B 1 124 ? -19.172 -31.047 -13.672 1 72.62 124 GLY B C 1
ATOM 2971 O O . GLY B 1 124 ? -19.469 -32.188 -13.281 1 72.62 124 GLY B O 1
ATOM 2972 N N . VAL B 1 125 ? -18.438 -30.188 -13.047 1 74.62 125 VAL B N 1
ATOM 2973 C CA . VAL B 1 125 ? -17.953 -30.562 -11.719 1 74.62 125 VAL B CA 1
ATOM 2974 C C . VAL B 1 125 ? -18.859 -29.969 -10.648 1 74.62 125 VAL B C 1
ATOM 2976 O O . VAL B 1 125 ? -19.203 -28.781 -10.695 1 74.62 125 VAL B O 1
ATOM 2979 N N . THR B 1 126 ? -19.531 -30.609 -9.844 1 64 126 THR B N 1
ATOM 2980 C CA . THR B 1 126 ? -20.531 -30.078 -8.922 1 64 126 THR B CA 1
ATOM 2981 C C . THR B 1 126 ? -20.016 -30.125 -7.484 1 64 126 THR B C 1
ATOM 2983 O O . THR B 1 126 ? -20.438 -29.328 -6.645 1 64 126 THR B O 1
ATOM 2986 N N . GLY B 1 127 ? -18.953 -30.781 -7.223 1 67.19 127 GLY B N 1
ATOM 2987 C CA . GLY B 1 127 ? -18.547 -30.969 -5.844 1 67.19 127 GLY B CA 1
ATOM 2988 C C . GLY B 1 127 ? -17.344 -30.109 -5.461 1 67.19 127 GLY B C 1
ATOM 2989 O O . GLY B 1 127 ? -16.641 -29.609 -6.332 1 67.19 127 GLY B O 1
ATOM 2990 N N . ASP B 1 128 ? -17.344 -29.688 -4.074 1 70.81 128 ASP B N 1
ATOM 2991 C CA . ASP B 1 128 ? -16.25 -28.891 -3.553 1 70.81 128 ASP B CA 1
ATOM 2992 C C . ASP B 1 128 ? -14.898 -29.5 -3.908 1 70.81 128 ASP B C 1
ATOM 2994 O O . ASP B 1 128 ? -13.977 -28.797 -4.32 1 70.81 128 ASP B O 1
ATOM 2998 N N . ALA B 1 129 ? -14.969 -30.797 -3.893 1 71.88 129 ALA B N 1
ATOM 2999 C CA . ALA B 1 129 ? -13.719 -31.5 -4.168 1 71.88 129 ALA B CA 1
ATOM 3000 C C . ALA B 1 129 ? -13.344 -31.391 -5.645 1 71.88 129 ALA B C 1
ATOM 3002 O O . ALA B 1 129 ? -12.172 -31.203 -5.984 1 71.88 129 ALA B O 1
ATOM 3003 N N . GLY B 1 130 ? -14.383 -31.578 -6.426 1 72.94 130 GLY B N 1
ATOM 3004 C CA . GLY B 1 130 ? -14.141 -31.469 -7.855 1 72.94 130 GLY B CA 1
ATOM 3005 C C . GLY B 1 130 ? -13.68 -30.094 -8.281 1 72.94 130 GLY B C 1
ATOM 3006 O O .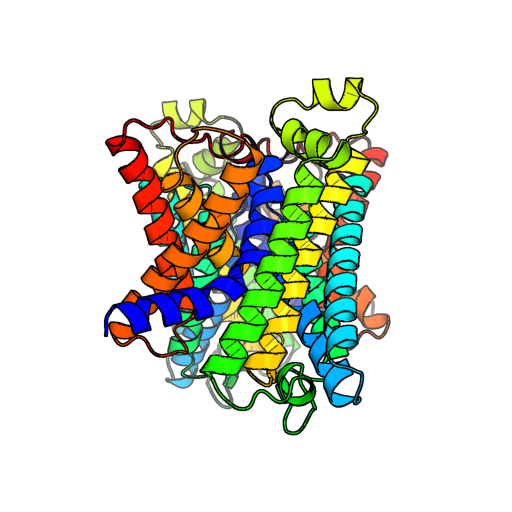 GLY B 1 130 ? -12.789 -29.969 -9.125 1 72.94 130 GLY B O 1
ATOM 3007 N N . GLN B 1 131 ? -14.25 -29.156 -7.668 1 76.44 131 GLN B N 1
ATOM 3008 C CA . GLN B 1 131 ? -13.883 -27.781 -7.984 1 76.44 131 GLN B CA 1
ATOM 3009 C C . GLN B 1 131 ? -12.438 -27.5 -7.605 1 76.44 131 GLN B C 1
ATOM 3011 O O . GLN B 1 131 ? -11.711 -26.844 -8.359 1 76.44 131 GLN B O 1
ATOM 3016 N N . VAL B 1 132 ? -12.07 -28.078 -6.543 1 74.94 132 VAL B N 1
ATOM 3017 C CA . VAL B 1 132 ? -10.727 -27.844 -6.043 1 74.94 132 VAL B CA 1
ATOM 3018 C C . VAL B 1 132 ? -9.711 -28.531 -6.949 1 74.94 132 VAL B C 1
ATOM 3020 O O . VAL B 1 132 ? -8.641 -27.984 -7.223 1 74.94 132 VAL B O 1
ATOM 3023 N N . LEU B 1 133 ? -10.109 -29.656 -7.477 1 77.56 133 LEU B N 1
ATOM 3024 C CA . LEU B 1 133 ? -9.211 -30.406 -8.336 1 77.56 133 LEU B CA 1
ATOM 3025 C C . LEU B 1 133 ? -8.992 -29.688 -9.664 1 77.56 133 LEU B C 1
ATOM 3027 O O . LEU B 1 133 ? -7.875 -29.641 -10.18 1 77.56 133 LEU B O 1
ATOM 3031 N N . VAL B 1 134 ? -10.055 -29.172 -10.156 1 81.5 134 VAL B N 1
ATOM 3032 C CA . VAL B 1 134 ? -9.953 -28.453 -11.414 1 81.5 134 VAL B CA 1
ATOM 3033 C C . VAL B 1 134 ? -9.094 -27.203 -11.234 1 81.5 134 VAL B C 1
ATOM 3035 O O . VAL B 1 134 ? -8.242 -26.891 -12.07 1 81.5 134 VAL B O 1
ATOM 3038 N N . LEU B 1 135 ? -9.312 -26.562 -10.156 1 81.81 135 LEU B N 1
ATOM 3039 C CA . LEU B 1 135 ? -8.539 -25.359 -9.859 1 81.81 135 LEU B CA 1
ATOM 3040 C C . LEU B 1 135 ? -7.066 -25.703 -9.672 1 81.81 135 LEU B C 1
ATOM 3042 O O . LEU B 1 135 ? -6.195 -24.969 -10.164 1 81.81 135 LEU B O 1
ATOM 3046 N N . ALA B 1 136 ? -6.809 -26.766 -9 1 80.81 136 ALA B N 1
ATOM 3047 C CA . ALA B 1 136 ? -5.434 -27.203 -8.766 1 80.81 136 ALA B CA 1
ATOM 3048 C C . ALA B 1 136 ? -4.734 -27.531 -10.086 1 80.81 136 ALA B C 1
ATOM 3050 O O . ALA B 1 136 ? -3.553 -27.219 -10.258 1 80.81 136 ALA B O 1
ATOM 3051 N N . ALA B 1 137 ? -5.473 -28.125 -10.922 1 83.69 137 ALA B N 1
ATOM 3052 C CA . ALA B 1 137 ? -4.902 -28.5 -12.219 1 83.69 137 ALA B CA 1
ATOM 3053 C C . ALA B 1 137 ? -4.562 -27.266 -13.039 1 83.69 137 ALA B C 1
ATOM 3055 O O . ALA B 1 137 ? -3.512 -27.203 -13.68 1 83.69 137 ALA B O 1
ATOM 3056 N N . LEU B 1 138 ? -5.484 -26.359 -13.008 1 85.62 138 LEU B N 1
ATOM 3057 C CA . LEU B 1 138 ? -5.254 -25.125 -13.75 1 85.62 138 LEU B CA 1
ATOM 3058 C C . LEU B 1 138 ? -4.059 -24.359 -13.188 1 85.62 138 LEU B C 1
ATOM 3060 O O . LEU B 1 138 ? -3.229 -23.844 -13.945 1 85.62 138 LEU B O 1
ATOM 3064 N N . VAL B 1 139 ? -3.934 -24.297 -11.93 1 87.88 139 VAL B N 1
ATOM 3065 C CA . VAL B 1 139 ? -2.838 -23.594 -11.266 1 87.88 139 VAL B CA 1
ATOM 3066 C C . VAL B 1 139 ? -1.521 -24.312 -11.547 1 87.88 139 VAL B C 1
ATOM 3068 O O . VAL B 1 139 ? -0.498 -23.672 -11.805 1 87.88 139 VAL B O 1
ATOM 3071 N N . ALA B 1 140 ? -1.561 -25.625 -11.5 1 86.62 140 ALA B N 1
ATOM 3072 C CA . ALA B 1 140 ? -0.37 -26.406 -11.812 1 86.62 140 ALA B CA 1
ATOM 3073 C C . ALA B 1 140 ? 0.105 -26.141 -13.242 1 86.62 140 ALA B C 1
ATOM 3075 O O . ALA B 1 140 ? 1.309 -26.078 -13.5 1 86.62 140 ALA B O 1
ATOM 3076 N N . ALA B 1 141 ? -0.851 -26.047 -14.07 1 89.69 141 ALA B N 1
ATOM 3077 C CA . ALA B 1 141 ? -0.517 -25.766 -15.461 1 89.69 141 ALA B CA 1
ATOM 3078 C C . ALA B 1 141 ? 0.135 -24.391 -15.602 1 89.69 141 ALA B C 1
ATOM 3080 O O . ALA B 1 141 ? 1.103 -24.234 -16.344 1 89.69 141 ALA B O 1
ATOM 3081 N N . VAL B 1 142 ? -0.393 -23.469 -14.875 1 89.38 142 VAL B N 1
ATOM 3082 C CA . VAL B 1 142 ? 0.142 -22.109 -14.93 1 89.38 142 VAL B CA 1
ATOM 3083 C C . VAL B 1 142 ? 1.545 -22.078 -14.328 1 89.38 142 VAL B C 1
ATOM 3085 O O . VAL B 1 142 ? 2.455 -21.469 -14.883 1 89.38 142 VAL B O 1
ATOM 3088 N N . LEU B 1 143 ? 1.726 -22.719 -13.219 1 89.19 143 LEU B N 1
ATOM 3089 C CA . LEU B 1 143 ? 3.037 -22.797 -12.586 1 89.19 143 LEU B CA 1
ATOM 3090 C C . LEU B 1 143 ? 4.043 -23.484 -13.5 1 89.19 143 LEU B C 1
ATOM 3092 O O . LEU B 1 143 ? 5.199 -23.062 -13.586 1 89.19 143 LEU B O 1
ATOM 3096 N N . GLY B 1 144 ? 3.523 -24.562 -14.109 1 90.12 144 GLY B N 1
ATOM 3097 C CA . GLY B 1 144 ? 4.387 -25.266 -15.055 1 90.12 144 GLY B CA 1
ATOM 3098 C C . GLY B 1 144 ? 4.785 -24.406 -16.234 1 90.12 144 GLY B C 1
ATOM 3099 O O . GLY B 1 144 ? 5.949 -24.391 -16.641 1 90.12 144 GLY B O 1
ATOM 3100 N N . ALA B 1 145 ? 3.842 -23.734 -16.781 1 91.25 145 ALA B N 1
ATOM 3101 C CA . ALA B 1 145 ? 4.121 -22.828 -17.891 1 91.25 145 ALA B CA 1
ATOM 3102 C C . ALA B 1 145 ? 5.098 -21.734 -17.484 1 91.25 145 ALA B C 1
ATOM 3104 O O . ALA B 1 145 ? 5.984 -21.359 -18.266 1 91.25 145 ALA B O 1
ATOM 3105 N N . PHE B 1 146 ? 4.922 -21.266 -16.297 1 90.12 146 PHE B N 1
ATOM 3106 C CA . PHE B 1 146 ? 5.809 -20.219 -15.805 1 90.12 146 PHE B CA 1
ATOM 3107 C C . PHE B 1 146 ? 7.211 -20.766 -15.562 1 90.12 146 PHE B C 1
ATOM 3109 O O . PHE B 1 146 ? 8.203 -20.094 -15.852 1 90.12 146 PHE B O 1
ATOM 3116 N N . ALA B 1 147 ? 7.266 -21.953 -15.07 1 87.5 147 ALA B N 1
ATOM 3117 C CA . ALA B 1 147 ? 8.562 -22.594 -14.867 1 87.5 147 ALA B CA 1
ATOM 3118 C C . ALA B 1 147 ? 9.297 -22.781 -16.188 1 87.5 147 ALA B C 1
ATOM 3120 O O . ALA B 1 147 ? 10.516 -22.578 -16.266 1 87.5 147 ALA B O 1
ATOM 3121 N N . LEU B 1 148 ? 8.562 -23.125 -17.219 1 90.38 148 LEU B N 1
ATOM 3122 C CA . LEU B 1 148 ? 9.156 -23.281 -18.531 1 90.38 148 LEU B CA 1
ATOM 3123 C C . LEU B 1 148 ? 9.609 -21.922 -19.094 1 90.38 148 LEU B C 1
ATOM 3125 O O . LEU B 1 148 ? 10.625 -21.844 -19.781 1 90.38 148 LEU B O 1
ATOM 3129 N N . PHE B 1 149 ? 8.859 -20.938 -18.766 1 91 149 PHE B N 1
ATOM 3130 C CA . PHE B 1 149 ? 9.219 -19.594 -19.188 1 91 149 PHE B CA 1
ATOM 3131 C C . PHE B 1 149 ? 10.523 -19.156 -18.531 1 91 149 PHE B C 1
ATOM 3133 O O . PHE B 1 149 ? 11.375 -18.531 -19.188 1 91 149 PHE B O 1
ATOM 3140 N N . LEU B 1 150 ? 10.719 -19.484 -17.266 1 89.56 150 LEU B N 1
ATOM 3141 C CA . LEU B 1 150 ? 11.914 -19.062 -16.531 1 89.56 150 LEU B CA 1
ATOM 3142 C C . LEU B 1 150 ? 13.156 -19.766 -17.078 1 89.56 150 LEU B C 1
ATOM 3144 O O . LEU B 1 150 ? 14.281 -19.328 -16.828 1 89.56 150 LEU B O 1
ATOM 3148 N N . ARG B 1 151 ? 12.938 -20.812 -17.891 1 89.75 151 ARG B N 1
ATOM 3149 C CA . ARG B 1 151 ? 14.055 -21.547 -18.469 1 89.75 151 ARG B CA 1
ATOM 3150 C C . ARG B 1 151 ? 14.422 -20.984 -19.828 1 89.75 151 ARG B C 1
ATOM 3152 O O . ARG B 1 151 ? 15.453 -21.359 -20.406 1 89.75 151 ARG B O 1
ATOM 3159 N N . THR B 1 152 ? 13.711 -20.094 -20.312 1 90.94 152 THR B N 1
ATOM 3160 C CA . THR B 1 152 ? 14.008 -19.453 -21.594 1 90.94 152 THR B CA 1
ATOM 3161 C C . THR B 1 152 ? 15.07 -18.359 -21.422 1 90.94 152 THR B C 1
ATOM 3163 O O . THR B 1 152 ? 15.523 -18.109 -20.312 1 90.94 152 THR B O 1
ATOM 3166 N N . GLU B 1 153 ? 15.477 -17.781 -22.547 1 88.62 153 GLU B N 1
ATOM 3167 C CA . GLU B 1 153 ? 16.484 -16.734 -22.516 1 88.62 153 GLU B CA 1
ATOM 3168 C C . GLU B 1 153 ? 15.969 -15.492 -21.781 1 88.62 153 GLU B C 1
ATOM 3170 O O . GLU B 1 153 ? 16.688 -14.898 -20.984 1 88.62 153 GLU B O 1
ATOM 3175 N N . LEU B 1 154 ? 14.727 -15.273 -22.031 1 89.12 154 LEU B N 1
ATOM 3176 C CA . LEU B 1 154 ? 14.125 -14.117 -21.375 1 89.12 154 LEU B CA 1
ATOM 3177 C C . LEU B 1 154 ? 13.961 -14.36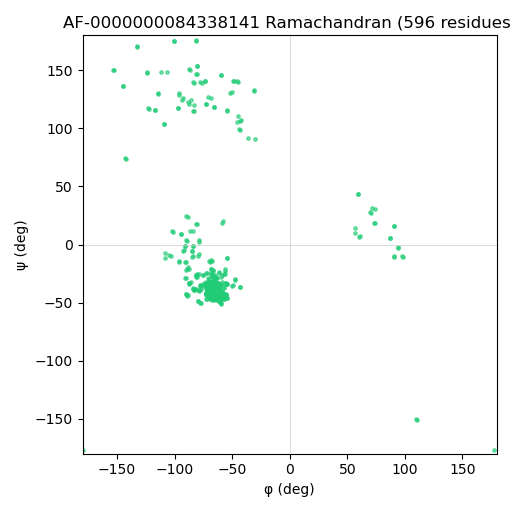7 -19.875 1 89.12 154 LEU B C 1
ATOM 3179 O O . LEU B 1 154 ? 14.133 -13.453 -19.062 1 89.12 154 LEU B O 1
ATOM 3183 N N . GLY B 1 155 ? 13.586 -15.562 -19.578 1 89.5 155 GLY B N 1
ATOM 3184 C CA . GLY B 1 155 ? 13.469 -15.953 -18.188 1 89.5 155 GLY B CA 1
ATOM 3185 C C . GLY B 1 155 ? 14.781 -15.898 -17.438 1 89.5 155 GLY B C 1
ATOM 3186 O O . GLY B 1 155 ? 14.828 -15.492 -16.281 1 89.5 155 GLY B O 1
ATOM 3187 N N . LEU B 1 156 ? 15.797 -16.25 -18.172 1 87.19 156 LEU B N 1
ATOM 3188 C CA . LEU B 1 156 ? 17.125 -16.203 -17.578 1 87.19 156 LEU B CA 1
ATOM 3189 C C . LEU B 1 156 ? 17.562 -14.758 -17.328 1 87.19 156 LEU B C 1
ATOM 3191 O O . LEU B 1 156 ? 18.188 -14.461 -16.297 1 87.19 156 LEU B O 1
ATOM 3195 N N . ALA B 1 157 ? 17.25 -13.984 -18.219 1 89.56 157 ALA B N 1
ATOM 3196 C CA . ALA B 1 157 ? 17.578 -12.562 -18.047 1 89.56 157 ALA B CA 1
ATOM 3197 C C . ALA B 1 157 ? 16.828 -11.969 -16.859 1 89.56 157 ALA B C 1
ATOM 3199 O O . ALA B 1 157 ? 17.406 -11.164 -16.109 1 89.56 157 ALA B O 1
ATOM 3200 N N . LEU B 1 158 ? 15.648 -12.414 -16.734 1 90.19 158 LEU B N 1
ATOM 3201 C CA . LEU B 1 158 ? 14.836 -11.938 -15.625 1 90.19 158 LEU B CA 1
ATOM 3202 C C . LEU B 1 158 ? 15.422 -12.398 -14.289 1 90.19 158 LEU B C 1
ATOM 3204 O O . LEU B 1 158 ? 15.586 -11.594 -13.367 1 90.19 158 LEU B O 1
ATOM 3208 N N . ARG B 1 159 ? 15.844 -13.602 -14.242 1 87.69 159 ARG B N 1
ATOM 3209 C CA . ARG B 1 159 ? 16.375 -14.172 -13.008 1 87.69 159 ARG B CA 1
ATOM 3210 C C . ARG B 1 159 ? 17.703 -13.523 -12.625 1 87.69 159 ARG B C 1
ATOM 3212 O O . ARG B 1 159 ? 18.016 -13.398 -11.445 1 87.69 159 ARG B O 1
ATOM 3219 N N . ALA B 1 160 ? 18.406 -13 -13.602 1 85.94 160 ALA B N 1
ATOM 3220 C CA . ALA B 1 160 ? 19.734 -12.445 -13.375 1 85.94 160 ALA B CA 1
ATOM 3221 C C . ALA B 1 160 ? 19.672 -10.938 -13.172 1 85.94 160 ALA B C 1
ATOM 3223 O O . ALA B 1 160 ? 20.656 -10.328 -12.719 1 85.94 160 ALA B O 1
ATOM 3224 N N . SER B 1 161 ? 18.562 -10.43 -13.523 1 85.19 161 SER B N 1
ATOM 3225 C CA . SER B 1 161 ? 18.469 -8.969 -13.562 1 85.19 161 SER B CA 1
ATOM 3226 C C . SER B 1 161 ? 18.656 -8.367 -12.172 1 85.19 161 SER B C 1
ATOM 3228 O O . SER B 1 161 ? 19.188 -7.266 -12.039 1 85.19 161 SER B O 1
ATOM 3230 N N . GLY B 1 162 ? 18.234 -9.047 -11.195 1 79.56 162 GLY B N 1
ATOM 3231 C CA . GLY B 1 162 ? 18.406 -8.531 -9.844 1 79.56 162 GLY B CA 1
ATOM 3232 C C . GLY B 1 162 ? 19.812 -8.68 -9.312 1 79.56 162 GLY B C 1
ATOM 3233 O O . GLY B 1 162 ? 20.359 -7.746 -8.734 1 79.56 162 GLY B O 1
ATOM 3234 N N . ALA B 1 163 ? 20.484 -9.742 -9.586 1 77.81 163 ALA B N 1
ATOM 3235 C CA . ALA B 1 163 ? 21.797 -10.078 -9.031 1 77.81 163 ALA B CA 1
ATOM 3236 C C . ALA B 1 163 ? 22.922 -9.484 -9.875 1 77.81 163 ALA B C 1
ATOM 3238 O O . ALA B 1 163 ? 23.953 -9.07 -9.344 1 77.81 163 ALA B O 1
ATOM 3239 N N . ALA B 1 164 ? 22.672 -9.422 -11.164 1 83.38 164 ALA B N 1
ATOM 3240 C CA . ALA B 1 164 ? 23.734 -8.969 -12.07 1 83.38 164 ALA B CA 1
ATOM 3241 C C . ALA B 1 164 ? 23.156 -8.117 -13.203 1 83.38 164 ALA B C 1
ATOM 3243 O O . ALA B 1 164 ? 23.203 -8.516 -14.367 1 83.38 164 ALA B O 1
ATOM 3244 N N . PRO B 1 165 ? 22.812 -6.906 -12.766 1 81.62 165 PRO B N 1
ATOM 3245 C CA . PRO B 1 165 ? 22.188 -6.062 -13.789 1 81.62 165 PRO B CA 1
ATOM 3246 C C . PRO B 1 165 ? 23.141 -5.746 -14.945 1 81.62 165 PRO B C 1
ATOM 3248 O O . PRO B 1 165 ? 22.703 -5.633 -16.094 1 81.62 165 PRO B O 1
ATOM 3251 N N . ALA B 1 166 ? 24.328 -5.645 -14.625 1 85.38 166 ALA B N 1
ATOM 3252 C CA . ALA B 1 166 ? 25.328 -5.324 -15.641 1 85.38 166 ALA B CA 1
ATOM 3253 C C . ALA B 1 166 ? 25.453 -6.461 -16.656 1 85.38 166 ALA B C 1
ATOM 3255 O O . ALA B 1 166 ? 25.625 -6.219 -17.844 1 85.38 166 ALA B O 1
ATOM 3256 N N . MET B 1 167 ? 25.438 -7.57 -16.125 1 84.5 167 MET B N 1
ATOM 3257 C CA . MET B 1 167 ? 25.531 -8.734 -17 1 84.5 167 MET B CA 1
ATOM 3258 C C . MET B 1 167 ? 24.344 -8.812 -17.953 1 84.5 167 MET B C 1
ATOM 3260 O O . MET B 1 167 ? 24.516 -9.125 -19.125 1 84.5 167 MET B O 1
ATOM 3264 N N . VAL B 1 168 ? 23.219 -8.492 -17.484 1 85.62 168 VAL B N 1
ATOM 3265 C CA . VAL B 1 168 ? 22 -8.555 -18.281 1 85.62 168 VAL B CA 1
ATOM 3266 C C . VAL B 1 168 ? 22.047 -7.48 -19.375 1 85.62 168 VAL B C 1
ATOM 3268 O O . VAL B 1 168 ? 21.703 -7.746 -20.531 1 85.62 168 VAL B O 1
ATOM 3271 N N . ARG B 1 169 ? 22.578 -6.398 -19.031 1 84.69 169 ARG B N 1
ATOM 3272 C CA . ARG B 1 169 ? 22.703 -5.312 -20 1 84.69 169 ARG B CA 1
ATOM 3273 C C . ARG B 1 169 ? 23.703 -5.676 -21.094 1 84.69 169 ARG B C 1
ATOM 3275 O O . ARG B 1 169 ? 23.5 -5.32 -22.266 1 84.69 169 ARG B O 1
ATOM 3282 N N . SER B 1 170 ? 24.703 -6.336 -20.703 1 84.31 170 SER B N 1
ATOM 3283 C CA . SER B 1 170 ? 25.734 -6.727 -21.656 1 84.31 170 SER B CA 1
ATOM 3284 C C . SER B 1 170 ? 25.188 -7.734 -22.672 1 84.31 170 SER B C 1
ATOM 3286 O O . SER B 1 170 ? 25.719 -7.855 -23.781 1 84.31 170 SER B O 1
ATOM 3288 N N . GLN B 1 171 ? 24.156 -8.398 -22.312 1 86.06 171 GLN B N 1
ATOM 3289 C CA . GLN B 1 171 ? 23.547 -9.391 -23.188 1 86.06 171 GLN B CA 1
ATOM 3290 C C . GLN B 1 171 ? 22.484 -8.758 -24.078 1 86.06 171 GLN B C 1
ATOM 3292 O O . GLN B 1 171 ? 21.781 -9.461 -24.812 1 86.06 171 GLN B O 1
ATOM 3297 N N . GLY B 1 172 ? 22.312 -7.43 -23.984 1 84.5 172 GLY B N 1
ATOM 3298 C CA . GLY B 1 172 ? 21.438 -6.695 -24.891 1 84.5 172 GLY B CA 1
ATOM 3299 C C . GLY B 1 172 ? 20.031 -6.523 -24.328 1 84.5 172 GLY B C 1
ATOM 3300 O O . GLY B 1 172 ? 19.141 -6.059 -25.047 1 84.5 172 GLY B O 1
ATOM 3301 N N . VAL B 1 173 ? 19.797 -7.059 -23.219 1 85.94 173 VAL B N 1
ATOM 3302 C CA . VAL B 1 173 ? 18.469 -6.883 -22.641 1 85.94 173 VAL B CA 1
ATOM 3303 C C . VAL B 1 173 ? 18.438 -5.609 -21.812 1 85.94 173 VAL B C 1
ATOM 3305 O O . VAL B 1 173 ? 19.188 -5.469 -20.844 1 85.94 173 VAL B O 1
ATOM 3308 N N . GLY B 1 174 ? 17.516 -4.73 -22.188 1 88.81 174 GLY B N 1
ATOM 3309 C CA . GLY B 1 174 ? 17.453 -3.449 -21.516 1 88.81 174 GLY B CA 1
ATOM 3310 C C . GLY B 1 174 ? 16.719 -3.512 -20.188 1 88.81 174 GLY B C 1
ATOM 3311 O O . GLY B 1 174 ? 15.898 -4.406 -19.984 1 88.81 174 GLY B O 1
ATOM 3312 N N . ASP B 1 175 ? 17.062 -2.641 -19.359 1 87.06 175 ASP B N 1
ATOM 3313 C CA . ASP B 1 175 ? 16.422 -2.537 -18.047 1 87.06 175 ASP B CA 1
ATOM 3314 C C . ASP B 1 175 ? 14.922 -2.277 -18.203 1 87.06 175 ASP B C 1
ATOM 3316 O O . ASP B 1 175 ? 14.117 -2.83 -17.438 1 87.06 175 ASP B O 1
ATOM 3320 N N . ALA B 1 176 ? 14.625 -1.57 -19.188 1 93.12 176 ALA B N 1
ATOM 3321 C CA . ALA B 1 176 ? 13.219 -1.226 -19.406 1 93.12 176 ALA B CA 1
ATOM 3322 C C . ALA B 1 176 ? 12.398 -2.461 -19.766 1 93.12 176 ALA B C 1
ATOM 3324 O O . ALA B 1 176 ? 11.266 -2.621 -19.312 1 93.12 176 ALA B O 1
ATOM 3325 N N . GLN B 1 177 ? 13.008 -3.271 -20.531 1 94 177 GLN B N 1
ATOM 3326 C CA . GLN B 1 177 ? 12.32 -4.484 -20.969 1 94 177 GLN B CA 1
ATOM 3327 C C . GLN B 1 177 ? 12.109 -5.441 -19.797 1 94 177 GLN B C 1
ATOM 3329 O O . GLN B 1 177 ? 11.039 -6.031 -19.641 1 94 177 GLN B O 1
ATOM 3334 N N . ILE B 1 178 ? 13.062 -5.543 -18.984 1 93.25 178 ILE B N 1
ATOM 3335 C CA . ILE B 1 178 ? 13.008 -6.48 -17.875 1 93.25 178 ILE B CA 1
ATOM 3336 C C . ILE B 1 178 ? 12.016 -5.977 -16.828 1 93.25 178 ILE B C 1
ATOM 3338 O O . ILE B 1 178 ? 11.258 -6.762 -16.25 1 93.25 178 ILE B O 1
ATOM 3342 N N . VAL B 1 179 ? 12.055 -4.695 -16.656 1 94.44 179 VAL B N 1
ATOM 3343 C CA . VAL B 1 179 ? 11.125 -4.102 -15.695 1 94.44 179 VAL B CA 1
ATOM 3344 C C . VAL B 1 179 ? 9.688 -4.293 -16.172 1 94.44 179 VAL B C 1
ATOM 3346 O O . VAL B 1 179 ? 8.828 -4.73 -15.414 1 94.44 179 VAL B O 1
ATOM 3349 N N . THR B 1 180 ? 9.5 -4.031 -17.422 1 96.25 180 THR B N 1
ATOM 3350 C CA . THR B 1 180 ? 8.164 -4.16 -17.984 1 96.25 180 THR B CA 1
ATOM 3351 C C . THR B 1 180 ? 7.699 -5.613 -17.953 1 96.25 180 THR B C 1
ATOM 3353 O O . THR B 1 180 ? 6.562 -5.898 -17.562 1 96.25 180 THR B O 1
ATOM 3356 N N . LEU B 1 181 ? 8.578 -6.453 -18.281 1 95.56 181 LEU B N 1
ATOM 3357 C CA . LEU B 1 181 ? 8.258 -7.875 -18.297 1 95.56 181 LEU B CA 1
ATOM 3358 C C . LEU B 1 181 ? 7.91 -8.367 -16.891 1 95.56 181 LEU B C 1
ATOM 3360 O O . LEU B 1 181 ? 6.93 -9.094 -16.703 1 95.56 181 LEU B O 1
ATOM 3364 N N . SER B 1 182 ? 8.711 -7.996 -15.953 1 95.44 182 SER B N 1
ATOM 3365 C CA . SER B 1 182 ? 8.508 -8.453 -14.586 1 95.44 182 SER B CA 1
ATOM 3366 C C . SER B 1 182 ? 7.176 -7.949 -14.031 1 95.44 182 SER B C 1
ATOM 3368 O O . SER B 1 182 ? 6.422 -8.719 -13.43 1 95.44 182 SER B O 1
ATOM 3370 N N . LEU B 1 183 ? 6.875 -6.711 -14.305 1 97.56 183 LEU B N 1
ATOM 3371 C CA . LEU B 1 183 ? 5.652 -6.125 -13.773 1 97.56 183 LEU B CA 1
ATOM 3372 C C . LEU B 1 183 ? 4.43 -6.66 -14.508 1 97.56 183 LEU B C 1
ATOM 3374 O O . LEU B 1 183 ? 3.383 -6.891 -13.898 1 97.56 183 LEU B O 1
ATOM 3378 N N . CYS B 1 184 ? 4.578 -6.887 -15.742 1 97.5 184 CYS B N 1
ATOM 3379 C CA . CYS B 1 184 ? 3.479 -7.457 -16.516 1 97.5 184 CYS B CA 1
ATOM 3380 C C . CYS B 1 184 ? 3.176 -8.883 -16.062 1 97.5 184 CYS B C 1
ATOM 3382 O O . CYS B 1 184 ? 2.016 -9.234 -15.852 1 97.5 184 CYS B O 1
ATOM 3384 N N . LEU B 1 185 ? 4.199 -9.609 -15.906 1 96.06 185 LEU B N 1
ATOM 3385 C CA . LEU B 1 185 ? 4.031 -11.008 -15.508 1 96.06 185 LEU B CA 1
ATOM 3386 C C . LEU B 1 185 ? 3.441 -11.094 -14.102 1 96.06 185 LEU B C 1
ATOM 3388 O O . LEU B 1 185 ? 2.539 -11.898 -13.852 1 96.06 185 LEU B O 1
ATOM 3392 N N . ALA B 1 186 ? 3.947 -10.32 -13.234 1 96.75 186 ALA B N 1
ATOM 3393 C CA . ALA B 1 186 ? 3.475 -10.328 -11.852 1 96.75 186 ALA B CA 1
ATOM 3394 C C . ALA B 1 186 ? 1.991 -9.977 -11.781 1 96.75 186 ALA B C 1
ATOM 3396 O O . ALA B 1 186 ? 1.221 -10.656 -11.094 1 96.75 186 ALA B O 1
ATOM 3397 N N . ASN B 1 187 ? 1.591 -9.008 -12.523 1 97.81 187 ASN B N 1
ATOM 3398 C CA . ASN B 1 187 ? 0.206 -8.555 -12.453 1 97.81 187 ASN B CA 1
ATOM 3399 C C . ASN B 1 187 ? -0.718 -9.445 -13.281 1 97.81 187 ASN B C 1
ATOM 3401 O O . ASN B 1 187 ? -1.911 -9.547 -12.984 1 97.81 187 ASN B O 1
ATOM 3405 N N . LEU B 1 188 ? -0.125 -10.07 -14.297 1 97.38 188 LEU B N 1
ATOM 3406 C CA . LEU B 1 188 ? -0.882 -11.078 -15.031 1 97.38 188 LEU B CA 1
ATOM 3407 C C . LEU B 1 188 ? -1.271 -12.234 -14.109 1 97.38 188 LEU B C 1
ATOM 3409 O O . LEU B 1 188 ? -2.428 -12.664 -14.102 1 97.38 188 LEU B O 1
ATOM 3413 N N . LEU B 1 189 ? -0.352 -12.703 -13.375 1 96.25 189 LEU B N 1
ATOM 3414 C CA . LEU B 1 189 ? -0.568 -13.828 -12.469 1 96.25 189 LEU B CA 1
ATOM 3415 C C . LEU B 1 189 ? -1.497 -13.438 -11.328 1 96.25 189 LEU B C 1
ATOM 3417 O O . LEU B 1 189 ? -2.34 -14.234 -10.906 1 96.25 189 LEU B O 1
ATOM 3421 N N . ALA B 1 190 ? -1.347 -12.266 -10.805 1 95.69 190 ALA B N 1
ATOM 3422 C CA . ALA B 1 190 ? -2.217 -11.773 -9.734 1 95.69 190 ALA B CA 1
ATOM 3423 C C . ALA B 1 190 ? -3.668 -11.703 -10.203 1 95.69 190 ALA B C 1
ATOM 3425 O O . ALA B 1 190 ? -4.574 -12.148 -9.492 1 95.69 190 ALA B O 1
ATOM 3426 N N . ALA B 1 191 ? -3.826 -11.125 -11.367 1 96.5 191 ALA B N 1
ATOM 3427 C CA . ALA B 1 191 ? -5.172 -10.992 -11.914 1 96.5 191 ALA B CA 1
ATOM 3428 C C . ALA B 1 191 ? -5.773 -12.352 -12.25 1 96.5 191 ALA B C 1
ATOM 3430 O O . ALA B 1 191 ? -6.984 -12.547 -12.148 1 96.5 191 ALA B O 1
ATOM 3431 N N . LEU B 1 192 ? -4.91 -13.234 -12.719 1 94.75 192 LEU B N 1
ATOM 3432 C CA . LEU B 1 192 ? -5.355 -14.594 -12.992 1 94.75 192 LEU B CA 1
ATOM 3433 C C . LEU B 1 192 ? -5.922 -15.242 -11.734 1 94.75 192 LEU B C 1
ATOM 3435 O O . LEU B 1 192 ? -6.98 -15.875 -11.773 1 94.75 192 LEU B O 1
ATOM 3439 N N . ARG B 1 193 ? -5.246 -15.047 -10.664 1 91.38 193 ARG B N 1
ATOM 3440 C CA . ARG B 1 193 ? -5.73 -15.578 -9.398 1 91.38 193 ARG B CA 1
ATOM 3441 C C . ARG B 1 193 ? -7.07 -14.961 -9.016 1 91.38 193 ARG B C 1
ATOM 3443 O O . ARG B 1 193 ? -7.973 -15.664 -8.562 1 91.38 193 ARG B O 1
ATOM 3450 N N . GLY B 1 194 ? -7.172 -13.727 -9.203 1 90.38 194 GLY B N 1
ATOM 3451 C CA . GLY B 1 194 ? -8.445 -13.07 -8.93 1 90.38 194 GLY B CA 1
ATOM 3452 C C . GLY B 1 194 ? -9.586 -13.609 -9.773 1 90.38 194 GLY B C 1
ATOM 3453 O O . GLY B 1 194 ? -10.68 -13.844 -9.266 1 90.38 194 GLY B O 1
ATOM 3454 N N . ALA B 1 195 ? -9.281 -13.82 -11.016 1 91.75 195 ALA B N 1
ATOM 3455 C CA . ALA B 1 195 ? -10.281 -14.328 -11.945 1 91.75 195 ALA B CA 1
ATOM 3456 C C . ALA B 1 195 ? -10.727 -15.734 -11.562 1 91.75 195 ALA B C 1
ATOM 3458 O O . ALA B 1 195 ? -11.898 -16.094 -11.719 1 91.75 195 ALA B O 1
ATOM 3459 N N . LEU B 1 196 ? -9.844 -16.5 -11.094 1 88.31 196 LEU B N 1
ATOM 3460 C CA . LEU B 1 196 ? -10.172 -17.859 -10.68 1 88.31 196 LEU B CA 1
ATOM 3461 C C . LEU B 1 196 ? -10.938 -17.859 -9.359 1 88.31 196 LEU B C 1
ATOM 3463 O O . LEU B 1 196 ? -11.859 -18.656 -9.172 1 88.31 196 LEU B O 1
ATOM 3467 N N . LEU B 1 197 ? -10.648 -16.953 -8.523 1 85.19 197 LEU B N 1
ATOM 3468 C CA . LEU B 1 197 ? -11.266 -16.859 -7.207 1 85.19 197 LEU B CA 1
ATOM 3469 C C . LEU B 1 197 ? -12.758 -16.562 -7.32 1 85.19 197 LEU B C 1
ATOM 3471 O O . LEU B 1 197 ? -13.562 -17.125 -6.578 1 85.19 197 LEU B O 1
ATOM 3475 N N . VAL B 1 198 ? -13.094 -15.75 -8.195 1 85.75 198 VAL B N 1
ATOM 3476 C CA . VAL B 1 198 ? -14.477 -15.328 -8.328 1 85.75 198 VAL B CA 1
ATOM 3477 C C . VAL B 1 198 ? -15.344 -16.516 -8.758 1 85.75 198 VAL B C 1
ATOM 3479 O O . VAL B 1 198 ? -16.516 -16.594 -8.406 1 85.75 198 VAL B O 1
ATOM 3482 N N . GLN B 1 199 ? -14.758 -17.375 -9.484 1 83.12 199 GLN B N 1
ATOM 3483 C CA . GLN B 1 199 ? -15.508 -18.531 -9.961 1 83.12 199 GLN B CA 1
ATOM 3484 C C . GLN B 1 199 ? -15.789 -19.516 -8.82 1 83.12 199 GLN B C 1
ATOM 3486 O O . GLN B 1 199 ? -16.75 -20.266 -8.875 1 83.12 199 GLN B O 1
ATOM 3491 N N . VAL B 1 200 ? -15.008 -19.469 -7.859 1 79 200 VAL B N 1
ATOM 3492 C CA . VAL B 1 200 ? -15.18 -20.359 -6.715 1 79 200 VAL B CA 1
ATOM 3493 C C . VAL B 1 200 ? -16.094 -19.688 -5.684 1 79 200 VAL B C 1
ATOM 3495 O O . VAL B 1 200 ? -16.984 -20.328 -5.133 1 79 200 VAL B O 1
ATOM 3498 N N . GLN B 1 201 ? -15.883 -18.438 -5.426 1 78.69 201 GLN B N 1
ATOM 3499 C CA . GLN B 1 201 ? -16.609 -17.734 -4.367 1 78.69 201 GLN B CA 1
ATOM 3500 C C . GLN B 1 201 ? -18 -17.297 -4.84 1 78.69 201 GLN B C 1
ATOM 3502 O O . GLN B 1 201 ? -18.906 -17.156 -4.027 1 78.69 201 GLN B O 1
ATOM 3507 N N . GLY B 1 202 ? -18.203 -17.062 -6.094 1 80.75 202 GLY B N 1
ATOM 3508 C CA . GLY B 1 202 ? -19.5 -16.734 -6.66 1 80.75 202 GLY B CA 1
ATOM 3509 C C . GLY B 1 202 ? -19.828 -15.25 -6.613 1 80.75 202 GLY B C 1
ATOM 3510 O O . GLY B 1 202 ? -20.969 -14.844 -6.812 1 80.75 202 GLY B O 1
ATOM 3511 N N . PHE B 1 203 ? -18.828 -14.492 -6.168 1 81.88 203 PHE B N 1
ATOM 3512 C CA . PHE B 1 203 ? -19.047 -13.047 -6.164 1 81.88 203 PHE B CA 1
ATOM 3513 C C . PHE B 1 203 ? -17.719 -12.297 -6.289 1 81.88 203 PHE B C 1
ATOM 3515 O O . PHE B 1 203 ? -16.656 -12.844 -5.984 1 81.88 203 PHE B O 1
ATOM 3522 N N . ALA B 1 204 ? -17.828 -11.125 -6.902 1 84.12 204 ALA B N 1
ATOM 3523 C CA . ALA B 1 204 ? -16.688 -10.211 -6.996 1 84.12 204 ALA B CA 1
ATOM 3524 C C . ALA B 1 204 ? -16.953 -8.938 -6.199 1 84.12 204 ALA B C 1
ATOM 3526 O O . ALA B 1 204 ? -18.062 -8.398 -6.203 1 84.12 204 ALA B O 1
ATOM 3527 N N . ASP B 1 205 ? -15.984 -8.633 -5.391 1 84.38 205 ASP B N 1
ATOM 3528 C CA . ASP B 1 205 ? -16.016 -7.426 -4.574 1 84.38 205 ASP B CA 1
ATOM 3529 C C . ASP B 1 205 ? -14.781 -6.562 -4.82 1 84.38 205 ASP B C 1
ATOM 3531 O O . ASP B 1 205 ? -13.695 -7.082 -5.098 1 84.38 205 ASP B O 1
ATOM 3535 N N . VAL B 1 206 ? -15.031 -5.227 -4.688 1 79.44 206 VAL B N 1
ATOM 3536 C CA . VAL B 1 206 ? -13.945 -4.297 -4.988 1 79.44 206 VAL B CA 1
ATOM 3537 C C . VAL B 1 206 ? -12.852 -4.418 -3.93 1 79.44 206 VAL B C 1
ATOM 3539 O O . VAL B 1 206 ? -11.688 -4.105 -4.191 1 79.44 206 VAL B O 1
ATOM 3542 N N . ASN B 1 207 ? -13.125 -4.93 -2.758 1 76.94 207 ASN B N 1
ATOM 3543 C CA . ASN B 1 207 ? -12.172 -5.004 -1.654 1 76.94 207 ASN B CA 1
ATOM 3544 C C . ASN B 1 207 ? -11.461 -6.352 -1.62 1 76.94 207 ASN B C 1
ATOM 3546 O O . ASN B 1 207 ? -10.688 -6.625 -0.703 1 76.94 207 ASN B O 1
ATOM 3550 N N . LEU B 1 208 ? -11.672 -7.141 -2.67 1 77.81 208 LEU B N 1
ATOM 3551 C CA . LEU B 1 208 ? -11.109 -8.492 -2.678 1 77.81 208 LEU B CA 1
ATOM 3552 C C . LEU B 1 208 ? -9.586 -8.445 -2.713 1 77.81 208 LEU B C 1
ATOM 3554 O O . LEU B 1 208 ? -8.922 -9.352 -2.211 1 77.81 208 LEU B O 1
ATOM 3558 N N . GLY B 1 209 ? -9.055 -7.406 -3.244 1 81.38 209 GLY B N 1
ATOM 3559 C CA . GLY B 1 209 ? -7.609 -7.324 -3.424 1 81.38 209 GLY B CA 1
ATOM 3560 C C . GLY B 1 209 ? -6.879 -6.84 -2.186 1 81.38 209 GLY B C 1
ATOM 3561 O O . GLY B 1 209 ? -5.66 -6.984 -2.08 1 81.38 209 GLY B O 1
ATOM 3562 N N . ILE B 1 210 ? -7.59 -6.363 -1.184 1 80 210 ILE B N 1
ATOM 3563 C CA . ILE B 1 210 ? -6.953 -5.781 -0.007 1 80 210 ILE B CA 1
ATOM 3564 C C . ILE B 1 210 ? -6.328 -6.891 0.84 1 80 210 ILE B C 1
ATOM 3566 O O . ILE B 1 210 ? -7.016 -7.832 1.247 1 80 210 ILE B O 1
ATOM 3570 N N . GLY B 1 211 ? -5.035 -6.797 1.048 1 81.19 211 GLY B N 1
ATOM 3571 C CA . GLY B 1 211 ? -4.348 -7.758 1.897 1 81.19 211 GLY B CA 1
ATOM 3572 C C . GLY B 1 211 ? -3.664 -8.859 1.116 1 81.19 211 GLY B C 1
ATOM 3573 O O . GLY B 1 211 ? -2.875 -9.625 1.676 1 81.19 211 GLY B O 1
ATOM 3574 N N . MET B 1 212 ? -3.992 -8.898 -0.175 1 87.12 212 MET B N 1
ATOM 3575 C CA . MET B 1 212 ? -3.436 -9.984 -0.973 1 87.12 212 MET B CA 1
ATOM 3576 C C . MET B 1 212 ? -1.933 -9.812 -1.163 1 87.12 212 MET B C 1
ATOM 3578 O O . MET B 1 212 ? -1.192 -10.789 -1.238 1 87.12 212 MET B O 1
ATOM 3582 N N . PHE B 1 213 ? -1.518 -8.625 -1.271 1 89.25 213 PHE B N 1
ATOM 3583 C CA . PHE B 1 213 ? -0.085 -8.375 -1.368 1 89.25 213 PHE B CA 1
ATOM 3584 C C . PHE B 1 213 ? 0.639 -8.883 -0.126 1 89.25 213 PHE B C 1
ATOM 3586 O O . PHE B 1 213 ? 1.66 -9.562 -0.232 1 89.25 213 PHE B O 1
ATOM 3593 N N . VAL B 1 214 ? 0.083 -8.562 1.045 1 85.38 214 VAL B N 1
ATOM 3594 C CA . VAL B 1 214 ? 0.693 -8.93 2.318 1 85.38 214 VAL B CA 1
ATOM 3595 C C . VAL B 1 214 ? 0.693 -10.445 2.477 1 85.38 214 VAL B C 1
ATOM 3597 O O . VAL B 1 214 ? 1.677 -11.031 2.939 1 85.38 214 VAL B O 1
ATOM 3600 N N . ALA B 1 215 ? -0.381 -11.039 2.064 1 86.38 215 ALA B N 1
ATOM 3601 C CA . ALA B 1 215 ? -0.476 -12.5 2.121 1 86.38 215 ALA B CA 1
ATOM 3602 C C . ALA B 1 215 ? 0.575 -13.148 1.228 1 86.38 215 ALA B C 1
ATOM 3604 O O . ALA B 1 215 ? 1.222 -14.117 1.628 1 86.38 215 ALA B O 1
ATOM 3605 N N . ALA B 1 216 ? 0.696 -12.594 0.083 1 91 216 ALA B N 1
ATOM 3606 C CA . ALA B 1 216 ? 1.639 -13.172 -0.875 1 91 216 ALA B CA 1
ATOM 3607 C C . ALA B 1 216 ? 3.076 -13.023 -0.386 1 91 216 ALA B C 1
ATOM 3609 O O . ALA B 1 216 ? 3.885 -13.938 -0.526 1 91 216 ALA B O 1
ATOM 3610 N N . ILE B 1 217 ? 3.432 -11.875 0.146 1 89.31 217 ILE B N 1
ATOM 3611 C CA . ILE B 1 217 ? 4.773 -11.664 0.682 1 89.31 217 ILE B CA 1
ATOM 3612 C C . ILE B 1 217 ? 5.035 -12.664 1.808 1 89.31 217 ILE B C 1
ATOM 3614 O O . ILE B 1 217 ? 6.117 -13.25 1.885 1 89.31 217 ILE B O 1
ATOM 3618 N N . GLY B 1 218 ? 4.023 -12.781 2.658 1 87.88 218 GLY B N 1
ATOM 3619 C CA . GLY B 1 218 ? 4.164 -13.766 3.717 1 87.88 218 GLY B CA 1
ATOM 3620 C C . GLY B 1 218 ? 4.453 -15.164 3.195 1 87.88 218 GLY B C 1
ATOM 3621 O O . GLY B 1 218 ? 5.336 -15.852 3.711 1 87.88 218 GLY B O 1
ATOM 3622 N N . ALA B 1 219 ? 3.723 -15.5 2.168 1 89.38 219 ALA B N 1
ATOM 3623 C CA . ALA B 1 219 ? 3.92 -16.812 1.569 1 89.38 219 ALA B CA 1
ATOM 3624 C C . ALA B 1 219 ? 5.316 -16.953 0.974 1 89.38 219 ALA B C 1
ATOM 3626 O O . ALA B 1 219 ? 5.965 -17.984 1.11 1 89.38 219 ALA B O 1
ATOM 3627 N N . VAL B 1 220 ? 5.789 -15.945 0.321 1 89.94 220 VAL B N 1
ATOM 3628 C CA . VAL B 1 220 ? 7.113 -15.961 -0.296 1 89.94 220 VAL B CA 1
ATOM 3629 C C . VAL B 1 220 ? 8.188 -16.094 0.783 1 89.94 220 VAL B C 1
ATOM 3631 O O . VAL B 1 220 ? 9.133 -16.859 0.632 1 89.94 220 VAL B O 1
ATOM 3634 N N . LEU B 1 221 ? 8.016 -15.344 1.836 1 86.5 221 LEU B N 1
ATOM 3635 C CA . LEU B 1 221 ? 9 -15.367 2.916 1 86.5 221 LEU B CA 1
ATOM 3636 C C . LEU B 1 221 ? 9.062 -16.75 3.555 1 86.5 221 LEU B C 1
ATOM 3638 O O . LEU B 1 221 ? 10.156 -17.281 3.801 1 86.5 221 LEU B O 1
ATOM 3642 N N . LEU B 1 222 ? 7.941 -17.281 3.754 1 86.12 222 LEU B N 1
ATOM 3643 C CA . LEU B 1 222 ? 7.887 -18.609 4.355 1 86.12 222 LEU B CA 1
ATOM 3644 C C . LEU B 1 222 ? 8.445 -19.672 3.406 1 86.12 222 LEU B C 1
ATOM 3646 O O . LEU B 1 222 ? 9.125 -20.594 3.838 1 86.12 222 LEU B O 1
ATOM 3650 N N . GLY B 1 223 ? 8.094 -19.531 2.164 1 87 223 GLY B N 1
ATOM 3651 C CA . GLY B 1 223 ? 8.602 -20.469 1.172 1 87 223 GLY B CA 1
ATOM 3652 C C . GLY B 1 223 ? 10.109 -20.422 1.032 1 87 223 GLY B C 1
ATOM 3653 O O . GLY B 1 223 ? 10.758 -21.469 0.906 1 87 223 GLY B O 1
ATOM 3654 N N . THR B 1 224 ? 10.656 -19.25 1.055 1 83.75 224 THR B N 1
ATOM 3655 C CA . THR B 1 224 ? 12.094 -19.109 0.889 1 83.75 224 THR B CA 1
ATOM 3656 C C . THR B 1 224 ? 12.844 -19.641 2.102 1 83.75 224 THR B C 1
ATOM 3658 O O . THR B 1 224 ? 13.969 -20.125 1.98 1 83.75 224 THR B O 1
ATOM 3661 N N . LEU B 1 225 ? 12.219 -19.5 3.209 1 80.81 225 LEU B N 1
ATOM 3662 C CA . LEU B 1 225 ? 12.82 -20.031 4.422 1 80.81 225 LEU B CA 1
ATOM 3663 C C . LEU B 1 225 ? 12.789 -21.562 4.41 1 80.81 225 LEU B C 1
ATOM 3665 O O . LEU B 1 225 ? 13.727 -22.219 4.867 1 80.81 225 LEU B O 1
ATOM 3669 N N . ALA B 1 226 ? 11.703 -22.047 3.881 1 81.94 226 ALA B N 1
ATOM 3670 C CA . ALA B 1 226 ? 11.492 -23.5 3.93 1 81.94 226 ALA B CA 1
ATOM 3671 C C . ALA B 1 226 ? 12.336 -24.203 2.875 1 81.94 226 ALA B C 1
ATOM 3673 O O . ALA B 1 226 ? 12.75 -25.344 3.076 1 81.94 226 ALA B O 1
ATOM 3674 N N . VAL B 1 227 ? 12.484 -23.531 1.748 1 81.62 227 VAL B N 1
ATOM 3675 C CA . VAL B 1 227 ? 13.156 -24.219 0.647 1 81.62 227 VAL B CA 1
ATOM 3676 C C . VAL B 1 227 ? 14.648 -23.906 0.678 1 81.62 227 VAL B C 1
ATOM 3678 O O . VAL B 1 227 ? 15.039 -22.734 0.794 1 81.62 227 VAL B O 1
ATOM 3681 N N . ARG B 1 228 ? 15.531 -24.891 0.7 1 66.12 228 ARG B N 1
ATOM 3682 C CA . ARG B 1 228 ? 16.984 -24.812 0.75 1 66.12 228 ARG B CA 1
ATOM 3683 C C . ARG B 1 228 ? 17.562 -24.469 -0.616 1 66.12 228 ARG B C 1
ATOM 3685 O O . ARG B 1 228 ? 17.016 -24.844 -1.649 1 66.12 228 ARG B O 1
ATOM 3692 N N . PRO B 1 229 ? 18.562 -23.625 -0.567 1 64.56 229 PRO B N 1
ATOM 3693 C CA . PRO B 1 229 ? 19.203 -23.141 -1.794 1 64.56 229 PRO B CA 1
ATOM 3694 C C . PRO B 1 229 ? 19.781 -24.266 -2.643 1 64.56 229 PRO B C 1
ATOM 3696 O O . PRO B 1 229 ? 20.484 -24.016 -3.629 1 64.56 229 PRO B O 1
ATOM 3699 N N . SER B 1 230 ? 19.359 -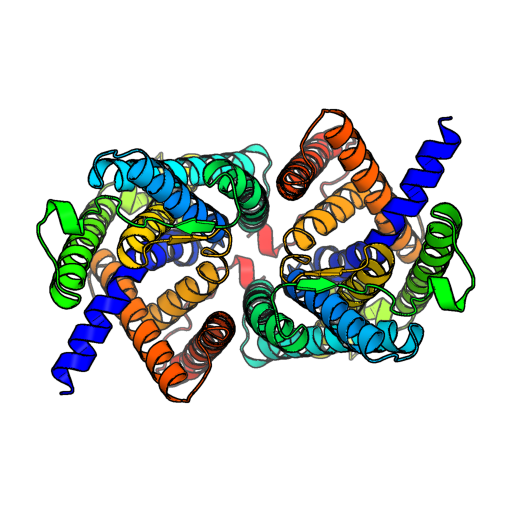25.547 -2.445 1 61.75 230 SER B N 1
ATOM 3700 C CA . SER B 1 230 ? 20.094 -26.547 -3.205 1 61.75 230 SER B CA 1
ATOM 3701 C C . SER B 1 230 ? 19.375 -26.906 -4.496 1 61.75 230 SER B C 1
ATOM 3703 O O . SER B 1 230 ? 18.141 -26.891 -4.551 1 61.75 230 SER B O 1
ATOM 3705 N N . GLY B 1 231 ? 20.234 -26.859 -5.695 1 61.62 231 GLY B N 1
ATOM 3706 C CA . GLY B 1 231 ? 19.781 -27.406 -6.965 1 61.62 231 GLY B CA 1
ATOM 3707 C C . GLY B 1 231 ? 19.5 -26.344 -8.008 1 61.62 231 GLY B C 1
ATOM 3708 O O . GLY B 1 231 ? 20.141 -25.297 -8.023 1 61.62 231 GLY B O 1
ATOM 3709 N N . SER B 1 232 ? 18.469 -26.656 -8.984 1 78.31 232 SER B N 1
ATOM 3710 C CA . SER B 1 232 ? 18.094 -25.781 -10.086 1 78.31 232 SER B CA 1
ATOM 3711 C C . SER B 1 232 ? 17.344 -24.547 -9.57 1 78.31 232 SER B C 1
ATOM 3713 O O . SER B 1 232 ? 16.531 -24.656 -8.656 1 78.31 232 SER B O 1
ATOM 3715 N N . ARG B 1 233 ? 17.891 -23.5 -10 1 81 233 ARG B N 1
ATOM 3716 C CA . ARG B 1 233 ? 17.328 -22.234 -9.555 1 81 233 ARG B CA 1
ATOM 3717 C C . ARG B 1 233 ? 15.836 -22.156 -9.852 1 81 233 ARG B C 1
ATOM 3719 O O . ARG B 1 233 ? 15.062 -21.641 -9.039 1 81 233 ARG B O 1
ATOM 3726 N N . VAL B 1 234 ? 15.422 -22.781 -10.977 1 84.5 234 VAL B N 1
ATOM 3727 C CA . VAL B 1 234 ? 14.023 -22.719 -11.398 1 84.5 234 VAL B CA 1
ATOM 3728 C C . VAL B 1 234 ? 13.172 -23.578 -10.477 1 84.5 234 VAL B C 1
ATOM 3730 O O . VAL B 1 234 ? 12.102 -23.156 -10.031 1 84.5 234 VAL B O 1
ATOM 3733 N N . LEU B 1 235 ? 13.586 -24.719 -10.219 1 84.25 235 LEU B N 1
ATOM 3734 C CA . LEU B 1 235 ? 12.852 -25.641 -9.352 1 84.25 235 LEU B CA 1
ATOM 3735 C C . LEU B 1 235 ? 12.766 -25.094 -7.934 1 84.25 235 LEU B C 1
ATOM 3737 O O . LEU B 1 235 ? 11.758 -25.281 -7.25 1 84.25 235 LEU B O 1
ATOM 3741 N N . ARG B 1 236 ? 13.695 -24.359 -7.613 1 84.94 236 ARG B N 1
ATOM 3742 C CA . ARG B 1 236 ? 13.703 -23.766 -6.281 1 84.94 236 ARG B CA 1
ATOM 3743 C C . ARG B 1 236 ? 12.648 -22.672 -6.16 1 84.94 236 ARG B C 1
ATOM 3745 O O . ARG B 1 236 ? 12 -22.547 -5.117 1 84.94 236 ARG B O 1
ATOM 3752 N N . ILE B 1 237 ? 12.57 -21.969 -7.199 1 86.69 237 ILE B N 1
ATOM 3753 C CA . ILE B 1 237 ? 11.586 -20.891 -7.199 1 86.69 237 ILE B CA 1
ATOM 3754 C C . ILE B 1 237 ? 10.18 -21.484 -7.109 1 86.69 237 ILE B C 1
ATOM 3756 O O . ILE B 1 237 ? 9.375 -21.062 -6.27 1 86.69 237 ILE B O 1
ATOM 3760 N N . VAL B 1 238 ? 9.945 -22.453 -7.879 1 86.56 238 VAL B N 1
ATOM 3761 C CA . VAL B 1 238 ? 8.625 -23.078 -7.914 1 86.56 238 VAL B CA 1
ATOM 3762 C C . VAL B 1 238 ? 8.344 -23.781 -6.59 1 86.56 238 VAL B C 1
ATOM 3764 O O . VAL B 1 238 ? 7.242 -23.672 -6.043 1 86.56 238 VAL B O 1
ATOM 3767 N N . ALA B 1 239 ? 9.312 -24.391 -6.102 1 87.5 239 ALA B N 1
ATOM 3768 C CA . ALA B 1 239 ? 9.156 -25.094 -4.824 1 87.5 239 ALA B CA 1
ATOM 3769 C C . ALA B 1 239 ? 8.898 -24.094 -3.693 1 87.5 239 ALA B C 1
ATOM 3771 O O . ALA B 1 239 ? 8.055 -24.344 -2.824 1 87.5 239 ALA B O 1
ATOM 3772 N N . ALA B 1 240 ? 9.594 -23.031 -3.746 1 87.06 240 ALA B N 1
ATOM 3773 C CA . ALA B 1 240 ? 9.414 -22.016 -2.725 1 87.06 240 ALA B CA 1
ATOM 3774 C C . ALA B 1 240 ? 8 -21.438 -2.766 1 87.06 240 ALA B C 1
ATOM 3776 O O . ALA B 1 240 ? 7.391 -21.203 -1.721 1 87.06 240 ALA B O 1
ATOM 3777 N N . VAL B 1 241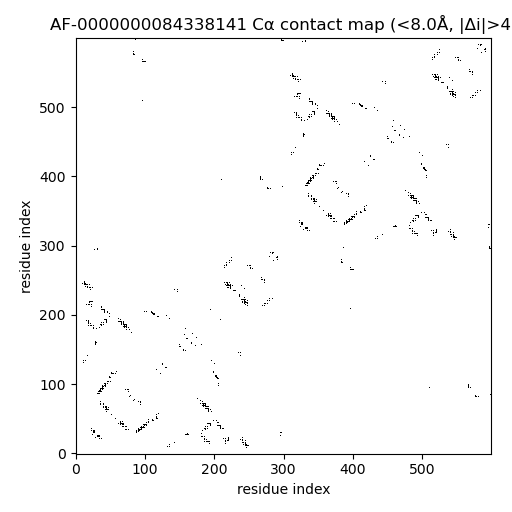 ? 7.543 -21.266 -3.93 1 88.69 241 VAL B N 1
ATOM 3778 C CA . VAL B 1 241 ? 6.215 -20.688 -4.105 1 88.69 241 VAL B CA 1
ATOM 3779 C C . VAL B 1 241 ? 5.156 -21.672 -3.619 1 88.69 241 VAL B C 1
ATOM 3781 O O . VAL B 1 241 ? 4.238 -21.297 -2.883 1 88.69 241 VAL B O 1
ATOM 3784 N N . VAL B 1 242 ? 5.32 -22.875 -4.004 1 86.88 242 VAL B N 1
ATOM 3785 C CA . VAL B 1 242 ? 4.348 -23.906 -3.643 1 86.88 242 VAL B CA 1
ATOM 3786 C C . VAL B 1 242 ? 4.391 -24.156 -2.137 1 86.88 242 VAL B C 1
ATOM 3788 O O . VAL B 1 242 ? 3.355 -24.125 -1.466 1 86.88 242 VAL B O 1
ATOM 3791 N N . VAL B 1 243 ? 5.531 -24.281 -1.617 1 86.62 243 VAL B N 1
ATOM 3792 C CA . VAL B 1 243 ? 5.688 -24.547 -0.189 1 86.62 243 VAL B CA 1
ATOM 3793 C C . VAL B 1 243 ? 5.234 -23.312 0.607 1 86.62 243 VAL B C 1
ATOM 3795 O O . VAL B 1 243 ? 4.598 -23.453 1.655 1 86.62 243 VAL B O 1
ATOM 3798 N N . GLY B 1 244 ? 5.641 -22.25 0.079 1 86.81 244 GLY B N 1
ATOM 3799 C CA . GLY B 1 244 ? 5.242 -21.016 0.75 1 86.81 244 GLY B CA 1
ATOM 3800 C C . GLY B 1 244 ? 3.738 -20.844 0.833 1 86.81 244 GLY B C 1
ATOM 3801 O O . GLY B 1 244 ? 3.207 -20.484 1.888 1 86.81 244 GLY B O 1
ATOM 3802 N N . THR B 1 245 ? 3.09 -21.078 -0.24 1 87.38 245 THR B N 1
ATOM 3803 C CA . THR B 1 245 ? 1.639 -20.922 -0.284 1 87.38 245 THR B CA 1
ATOM 3804 C C . THR B 1 245 ? 0.96 -21.938 0.627 1 87.38 245 THR B C 1
ATOM 3806 O O . THR B 1 245 ? -0.011 -21.625 1.313 1 87.38 245 THR B O 1
ATOM 3809 N N . LEU B 1 246 ? 1.488 -23.078 0.608 1 84.75 246 LEU B N 1
ATOM 3810 C CA . LEU B 1 246 ? 0.93 -24.125 1.458 1 84.75 246 LEU B CA 1
ATOM 3811 C C . LEU B 1 246 ? 1.157 -23.797 2.932 1 84.75 246 LEU B C 1
ATOM 3813 O O . LEU B 1 246 ? 0.259 -23.984 3.756 1 84.75 246 LEU B O 1
ATOM 3817 N N . THR B 1 247 ? 2.328 -23.438 3.24 1 83.38 247 THR B N 1
ATOM 3818 C CA . THR B 1 247 ? 2.643 -23.078 4.617 1 83.38 247 THR B CA 1
ATOM 3819 C C . THR B 1 247 ? 1.776 -21.906 5.078 1 83.38 247 THR B C 1
ATOM 3821 O O . THR B 1 247 ? 1.313 -21.875 6.219 1 83.38 247 THR B O 1
ATOM 3824 N N . TYR B 1 248 ? 1.628 -20.984 4.199 1 82.75 248 TYR B N 1
ATOM 3825 C CA . TYR B 1 248 ? 0.782 -19.828 4.52 1 82.75 248 TYR B CA 1
ATOM 3826 C C . TYR B 1 248 ? -0.644 -20.281 4.824 1 82.75 248 TYR B C 1
ATOM 3828 O O . TYR B 1 248 ? -1.258 -19.812 5.781 1 82.75 248 TYR B O 1
ATOM 3836 N N . ARG B 1 249 ? -1.182 -21.094 4.039 1 79.38 249 ARG B N 1
ATOM 3837 C CA . ARG B 1 249 ? -2.535 -21.594 4.238 1 79.38 249 ARG B CA 1
ATOM 3838 C C . ARG B 1 249 ? -2.654 -22.328 5.574 1 79.38 249 ARG B C 1
ATOM 3840 O O . ARG B 1 249 ? -3.656 -22.188 6.277 1 79.38 249 ARG B O 1
ATOM 3847 N N . LEU B 1 250 ? -1.66 -23.141 5.859 1 77.88 250 LEU B N 1
ATOM 3848 C CA . LEU B 1 250 ? -1.661 -23.875 7.121 1 77.88 250 LEU B CA 1
ATOM 3849 C C . LEU B 1 250 ? -1.675 -22.922 8.305 1 77.88 250 LEU B C 1
ATOM 3851 O O . LEU B 1 250 ? -2.367 -23.156 9.297 1 77.88 250 LEU B O 1
ATOM 3855 N N . VAL B 1 251 ? -0.941 -21.906 8.164 1 76 251 VAL B N 1
ATOM 3856 C CA . VAL B 1 251 ? -0.904 -20.906 9.219 1 76 251 VAL B CA 1
ATOM 3857 C C . VAL B 1 251 ? -2.268 -20.219 9.344 1 76 251 VAL B C 1
ATOM 3859 O O . VAL B 1 251 ? -2.74 -19.953 10.453 1 76 251 VAL B O 1
ATOM 3862 N N . LEU B 1 252 ? -2.854 -19.953 8.242 1 75.5 252 LEU B N 1
ATOM 3863 C CA . LEU B 1 252 ? -4.156 -19.297 8.219 1 75.5 252 LEU B CA 1
ATOM 3864 C C . LEU B 1 252 ? -5.223 -20.188 8.844 1 75.5 252 LEU B C 1
ATOM 3866 O O . LEU B 1 252 ? -6.047 -19.719 9.633 1 75.5 252 LEU B O 1
ATOM 3870 N N . VAL B 1 253 ? -5.195 -21.422 8.469 1 72.5 253 VAL B N 1
ATOM 3871 C CA . VAL B 1 253 ? -6.172 -22.359 9.008 1 72.5 253 VAL B CA 1
ATOM 3872 C C . VAL B 1 253 ? -5.965 -22.516 10.516 1 72.5 253 VAL B C 1
ATOM 3874 O O . VAL B 1 253 ? -6.934 -22.594 11.273 1 72.5 253 VAL B O 1
ATOM 3877 N N . ALA B 1 254 ? -4.793 -22.578 10.883 1 72.88 254 ALA B N 1
ATOM 3878 C CA . ALA B 1 254 ? -4.48 -22.672 12.305 1 72.88 254 ALA B CA 1
ATOM 3879 C C . ALA B 1 254 ? -4.98 -21.453 13.062 1 72.88 254 ALA B C 1
ATOM 3881 O O . ALA B 1 254 ? -5.484 -21.562 14.18 1 72.88 254 ALA B O 1
ATOM 3882 N N . ALA B 1 255 ? -4.906 -20.344 12.414 1 70.56 255 ALA B N 1
ATOM 3883 C CA . ALA B 1 255 ? -5.371 -19.109 13.023 1 70.56 255 ALA B CA 1
ATOM 3884 C C . ALA B 1 255 ? -6.891 -19.078 13.133 1 70.56 255 ALA B C 1
ATOM 3886 O O . ALA B 1 255 ? -7.445 -18.562 14.109 1 70.56 255 ALA B O 1
ATOM 3887 N N . LEU B 1 256 ? -7.613 -19.562 12.188 1 66.75 256 LEU B N 1
ATOM 3888 C CA . LEU B 1 256 ? -9.07 -19.594 12.172 1 66.75 256 LEU B CA 1
ATOM 3889 C C . LEU B 1 256 ? -9.609 -20.578 13.195 1 66.75 256 LEU B C 1
ATOM 3891 O O . LEU B 1 256 ? -10.695 -20.375 13.758 1 66.75 256 LEU B O 1
ATOM 3895 N N . ARG B 1 257 ? -8.969 -21.578 13.227 1 65.12 257 ARG B N 1
ATOM 3896 C CA . ARG B 1 257 ? -9.398 -22.562 14.219 1 65.12 257 ARG B CA 1
ATOM 3897 C C . ARG B 1 257 ? -9.414 -21.953 15.617 1 65.12 257 ARG B C 1
ATOM 3899 O O . ARG B 1 257 ? -10.203 -22.375 16.469 1 65.12 257 ARG B O 1
ATOM 3906 N N . PHE B 1 258 ? -8.609 -20.953 15.773 1 62.47 258 PHE B N 1
ATOM 3907 C CA . PHE B 1 258 ? -8.594 -20.297 17.078 1 62.47 258 PHE B CA 1
ATOM 3908 C C . PHE B 1 258 ? -9.75 -19.312 17.203 1 62.47 258 PHE B C 1
ATOM 3910 O O . PHE B 1 258 ? -9.773 -18.5 18.125 1 62.47 258 PHE B O 1
ATOM 3917 N N . GLY B 1 259 ? -10.812 -19.375 16.359 1 55.5 259 GLY B N 1
ATOM 3918 C CA . GLY B 1 259 ? -12.094 -18.719 16.531 1 55.5 259 GLY B CA 1
ATOM 3919 C C . GLY B 1 259 ? -12.141 -17.344 15.898 1 55.5 259 GLY B C 1
ATOM 3920 O O . GLY B 1 259 ? -12.984 -16.516 16.266 1 55.5 259 GLY B O 1
ATOM 3921 N N . LEU B 1 260 ? -11.352 -16.922 15.094 1 55.94 260 LEU B N 1
ATOM 3922 C CA . LEU B 1 260 ? -11.406 -15.539 14.625 1 55.94 260 LEU B CA 1
ATOM 3923 C C . LEU B 1 260 ? -12.414 -15.383 13.492 1 55.94 260 LEU B C 1
ATOM 3925 O O . LEU B 1 260 ? -12.453 -16.219 12.578 1 55.94 260 LEU B O 1
ATOM 3929 N N . PRO B 1 261 ? -13.508 -14.617 13.688 1 54.41 261 PRO B N 1
ATOM 3930 C CA . PRO B 1 261 ? -14.531 -14.383 12.656 1 54.41 261 PRO B CA 1
ATOM 3931 C C . PRO B 1 261 ? -13.93 -13.969 11.312 1 54.41 261 PRO B C 1
ATOM 3933 O O . PRO B 1 261 ? -12.805 -13.469 11.266 1 54.41 261 PRO B O 1
ATOM 3936 N N . ALA B 1 262 ? -14.539 -14.5 10.164 1 50.25 262 ALA B N 1
ATOM 3937 C CA . ALA B 1 262 ? -14.164 -14.242 8.773 1 50.25 262 ALA B CA 1
ATOM 3938 C C . ALA B 1 262 ? -13.875 -12.766 8.547 1 50.25 262 ALA B C 1
ATOM 3940 O O . ALA B 1 262 ? -13.039 -12.406 7.715 1 50.25 262 ALA B O 1
ATOM 3941 N N . ALA B 1 263 ? -14.695 -11.867 9.273 1 51.16 263 ALA B N 1
ATOM 3942 C CA . ALA B 1 263 ? -14.43 -10.43 9.18 1 51.16 263 ALA B CA 1
ATOM 3943 C C . ALA B 1 263 ? -12.977 -10.117 9.539 1 51.16 263 ALA B C 1
ATOM 3945 O O . ALA B 1 263 ? -12.43 -9.109 9.094 1 51.16 263 ALA B O 1
ATOM 3946 N N . ASP B 1 264 ? -12.398 -11.219 10.094 1 62.81 264 ASP B N 1
ATOM 3947 C CA . ASP B 1 264 ? -11.07 -11.102 10.68 1 62.81 264 ASP B CA 1
ATOM 3948 C C . ASP B 1 264 ? -10 -11.664 9.742 1 62.81 264 ASP B C 1
ATOM 3950 O O . ASP B 1 264 ? -8.836 -11.805 10.133 1 62.81 264 ASP B O 1
ATOM 3954 N N . LEU B 1 265 ? -10.547 -11.883 8.516 1 64.69 265 LEU B N 1
ATOM 3955 C CA . LEU B 1 265 ? -9.594 -12.523 7.617 1 64.69 265 LEU B CA 1
ATOM 3956 C C . LEU B 1 265 ? -8.414 -11.602 7.324 1 64.69 265 LEU B C 1
ATOM 3958 O O . LEU B 1 265 ? -7.266 -12.047 7.281 1 64.69 265 LEU B O 1
ATOM 3962 N N . LYS B 1 266 ? -8.789 -10.352 7.297 1 72.25 266 LYS B N 1
ATOM 3963 C CA . LYS B 1 266 ? -7.695 -9.438 7 1 72.25 266 LYS B CA 1
ATOM 3964 C C . LYS B 1 266 ? -6.762 -9.289 8.203 1 72.25 266 LYS B C 1
ATOM 3966 O O . LYS B 1 266 ? -5.543 -9.227 8.039 1 72.25 266 LYS B O 1
ATOM 3971 N N . ALA B 1 267 ? -7.363 -9.359 9.367 1 75.81 267 ALA B N 1
ATOM 3972 C CA . ALA B 1 267 ? -6.535 -9.312 10.562 1 75.81 267 ALA B CA 1
ATOM 3973 C C . ALA B 1 267 ? -5.672 -10.562 10.68 1 75.81 267 ALA B C 1
ATOM 3975 O O . ALA B 1 267 ? -4.504 -10.484 11.078 1 75.81 267 ALA B O 1
ATOM 3976 N N . ILE B 1 268 ? -6.254 -11.602 10.273 1 77.38 268 ILE B N 1
ATOM 3977 C CA . ILE B 1 268 ? -5.523 -12.867 10.328 1 77.38 268 ILE B CA 1
ATOM 3978 C C . ILE B 1 268 ? -4.375 -12.844 9.328 1 77.38 268 ILE B C 1
ATOM 3980 O O . ILE B 1 268 ? -3.266 -13.289 9.633 1 77.38 268 ILE B O 1
ATOM 3984 N N . THR B 1 269 ? -4.637 -12.289 8.211 1 77 269 THR B N 1
ATOM 3985 C CA . THR B 1 269 ? -3.6 -12.172 7.195 1 77 269 THR B CA 1
ATOM 3986 C C . THR B 1 269 ? -2.441 -11.312 7.699 1 77 269 THR B C 1
ATOM 3988 O O . THR B 1 269 ? -1.274 -11.672 7.516 1 77 269 THR B O 1
ATOM 3991 N N . ALA B 1 270 ? -2.787 -10.242 8.336 1 80.12 270 ALA B N 1
ATOM 3992 C CA . ALA B 1 270 ? -1.756 -9.375 8.898 1 80.12 270 ALA B CA 1
ATOM 3993 C C . ALA B 1 270 ? -0.939 -10.109 9.953 1 80.12 270 ALA B C 1
ATOM 3995 O O . ALA B 1 270 ? 0.292 -10.023 9.969 1 80.12 270 ALA B O 1
ATOM 3996 N N . LEU B 1 271 ? -1.622 -10.812 10.734 1 83.38 271 LEU B N 1
ATOM 3997 C CA . LEU B 1 271 ? -0.963 -11.531 11.812 1 83.38 271 LEU B CA 1
ATOM 3998 C C . LEU B 1 271 ? -0.078 -12.648 11.266 1 83.38 271 LEU B C 1
ATOM 4000 O O . LEU B 1 271 ? 1.002 -12.906 11.797 1 83.38 271 LEU B O 1
ATOM 4004 N N . THR B 1 272 ? -0.554 -13.258 10.242 1 80.62 272 THR B N 1
ATOM 4005 C CA . THR B 1 272 ? 0.223 -14.344 9.648 1 80.62 272 THR B CA 1
ATOM 4006 C C . THR B 1 272 ? 1.512 -13.812 9.031 1 80.62 272 THR B C 1
ATOM 4008 O O . THR B 1 272 ? 2.555 -14.461 9.094 1 80.62 272 THR B O 1
ATOM 4011 N N . LEU B 1 273 ? 1.417 -12.609 8.406 1 82.94 273 LEU B N 1
ATOM 4012 C CA . LEU B 1 273 ? 2.637 -12.031 7.855 1 82.94 273 LEU B CA 1
ATOM 4013 C C . LEU B 1 273 ? 3.627 -11.695 8.969 1 82.94 273 LEU B C 1
ATOM 4015 O O . LEU B 1 273 ? 4.832 -11.922 8.82 1 82.94 273 LEU B O 1
ATOM 4019 N N . VAL B 1 274 ? 3.109 -11.18 10.016 1 84.81 274 VAL B N 1
ATOM 4020 C CA . VAL B 1 274 ? 3.979 -10.859 11.141 1 84.81 274 VAL B CA 1
ATOM 4021 C C . VAL B 1 274 ? 4.668 -12.133 11.633 1 84.81 274 VAL B C 1
ATOM 4023 O O . VAL B 1 274 ? 5.879 -12.133 11.883 1 84.81 274 VAL B O 1
ATOM 4026 N N . ALA B 1 275 ? 3.922 -13.133 11.727 1 83.56 275 ALA B N 1
ATOM 4027 C CA . ALA B 1 275 ? 4.469 -14.414 12.172 1 83.56 275 ALA B CA 1
ATOM 4028 C C . ALA B 1 275 ? 5.512 -14.938 11.188 1 83.56 275 ALA B C 1
ATOM 4030 O O . ALA B 1 275 ? 6.562 -15.43 11.594 1 83.56 275 ALA B O 1
ATOM 4031 N N . ALA B 1 276 ? 5.172 -14.789 9.953 1 81.56 276 ALA B N 1
ATOM 4032 C CA . ALA B 1 276 ? 6.09 -15.25 8.914 1 81.56 276 ALA B CA 1
ATOM 4033 C C . ALA B 1 276 ? 7.414 -14.492 8.977 1 81.56 276 ALA B C 1
ATOM 4035 O O . ALA B 1 276 ? 8.484 -15.094 8.875 1 81.56 276 ALA B O 1
ATOM 4036 N N . VAL B 1 277 ? 7.34 -13.258 9.148 1 81.31 277 VAL B N 1
ATOM 4037 C CA . VAL B 1 277 ? 8.539 -12.43 9.227 1 81.31 277 VAL B CA 1
ATOM 4038 C C . VAL B 1 277 ? 9.32 -12.766 10.492 1 81.31 277 VAL B C 1
ATOM 4040 O O . VAL B 1 277 ? 10.555 -12.82 10.477 1 81.31 277 VAL B O 1
ATOM 4043 N N . ALA B 1 278 ? 8.586 -12.945 11.531 1 84 278 ALA B N 1
ATOM 4044 C CA . ALA B 1 278 ? 9.227 -13.297 12.797 1 84 278 ALA B CA 1
ATOM 4045 C C . ALA B 1 278 ? 9.977 -14.625 12.68 1 84 278 ALA B C 1
ATOM 4047 O O . ALA B 1 278 ? 11.102 -14.75 13.172 1 84 278 ALA B O 1
ATOM 4048 N N . VAL B 1 279 ? 9.359 -15.555 12.086 1 80.25 279 VAL B N 1
ATOM 4049 C CA . VAL B 1 279 ? 9.969 -16.859 11.906 1 80.25 279 VAL B CA 1
ATOM 4050 C C . VAL B 1 279 ? 11.195 -16.75 11 1 80.25 279 VAL B C 1
ATOM 4052 O O . VAL B 1 279 ? 12.219 -17.375 11.258 1 80.25 279 VAL B O 1
ATOM 4055 N N . GLN B 1 280 ? 11.07 -15.977 10.031 1 75.56 280 GLN B N 1
ATOM 4056 C CA . GLN B 1 280 ? 12.188 -15.789 9.109 1 75.56 280 GLN B CA 1
ATOM 4057 C C . GLN B 1 280 ? 13.367 -15.117 9.805 1 75.56 280 GLN B C 1
ATOM 4059 O O . GLN B 1 280 ? 14.516 -15.5 9.594 1 75.56 280 GLN B O 1
ATOM 4064 N N . ARG B 1 281 ? 13.039 -14.18 10.539 1 76.12 281 ARG B N 1
ATOM 4065 C CA . ARG B 1 281 ? 14.094 -13.422 11.203 1 76.12 281 ARG B CA 1
ATOM 4066 C C . ARG B 1 281 ? 14.781 -14.258 12.273 1 76.12 281 ARG B C 1
ATOM 4068 O O . ARG B 1 281 ? 16.016 -14.312 12.336 1 76.12 281 ARG B O 1
ATOM 4075 N N . TYR B 1 282 ? 13.961 -14.883 12.992 1 76.62 282 TYR B N 1
ATOM 4076 C CA . TYR B 1 282 ? 14.531 -15.609 14.125 1 76.62 282 TYR B CA 1
ATOM 4077 C C . TYR B 1 282 ? 14.883 -17.047 13.742 1 76.62 282 TYR B C 1
ATOM 4079 O O . TYR B 1 282 ? 15.719 -17.672 14.391 1 76.62 282 TYR B O 1
ATOM 4087 N N . GLY B 1 283 ? 14.117 -17.531 12.781 1 68.75 283 GLY B N 1
ATOM 4088 C CA . GLY B 1 283 ? 14.445 -18.859 12.305 1 68.75 283 GLY B CA 1
ATOM 4089 C C . GLY B 1 283 ? 15.734 -18.906 11.5 1 68.75 283 GLY B C 1
ATOM 4090 O O . GLY B 1 283 ? 16.484 -19.875 11.594 1 68.75 283 GLY B O 1
ATOM 4091 N N . ALA B 1 284 ? 15.867 -17.906 10.609 1 62.5 284 ALA B N 1
ATOM 4092 C CA . ALA B 1 284 ? 17.109 -17.844 9.859 1 62.5 284 ALA B CA 1
ATOM 4093 C C . ALA B 1 284 ? 18.312 -17.75 10.789 1 62.5 284 ALA B C 1
ATOM 4095 O O . ALA B 1 284 ? 19.391 -18.28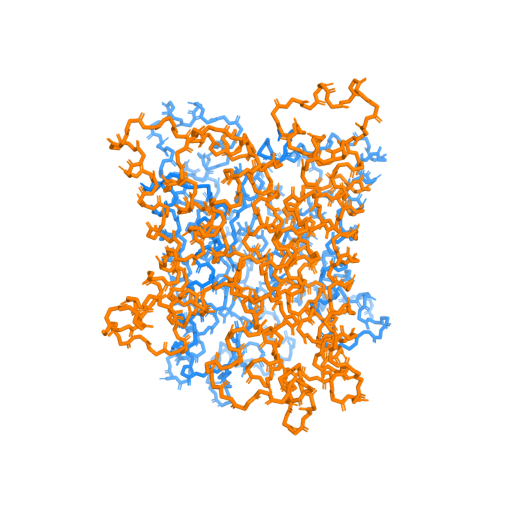1 10.5 1 62.5 284 ALA B O 1
ATOM 4096 N N . ALA B 1 285 ? 18.109 -17.047 11.812 1 57.88 285 ALA B N 1
ATOM 4097 C CA . ALA B 1 285 ? 19.172 -16.938 12.805 1 57.88 285 ALA B CA 1
ATOM 4098 C C . ALA B 1 285 ? 19.516 -18.297 13.406 1 57.88 285 ALA B C 1
ATOM 4100 O O . ALA B 1 285 ? 20.672 -18.578 13.695 1 57.88 285 ALA B O 1
ATOM 4101 N N . THR B 1 286 ? 18.547 -19.016 13.5 1 52.03 286 THR B N 1
ATOM 4102 C CA . THR B 1 286 ? 18.75 -20.312 14.133 1 52.03 286 THR B CA 1
ATOM 4103 C C . THR B 1 286 ? 19.297 -21.328 13.133 1 52.03 286 THR B C 1
ATOM 4105 O O . THR B 1 286 ? 20.062 -22.219 13.492 1 52.03 286 THR B O 1
ATOM 4108 N N . LEU B 1 287 ? 18.812 -21.266 11.953 1 50.81 287 LEU B N 1
ATOM 4109 C CA . LEU B 1 287 ? 19.188 -22.281 10.984 1 50.81 287 LEU B CA 1
ATOM 4110 C C . LEU B 1 287 ? 20.5 -21.938 10.305 1 50.81 287 LEU B C 1
ATOM 4112 O O . LEU B 1 287 ? 21.016 -22.703 9.5 1 50.81 287 LEU B O 1
ATOM 4116 N N . GLY B 1 288 ? 21.219 -20.922 10.852 1 48.16 288 GLY B N 1
ATOM 4117 C CA . GLY B 1 288 ? 22.516 -20.562 10.32 1 48.16 288 GLY B CA 1
ATOM 4118 C C . GLY B 1 288 ? 22.469 -20.125 8.875 1 48.16 288 GLY B C 1
ATOM 4119 O O . GLY B 1 288 ? 23.453 -20.266 8.141 1 48.16 288 GLY B O 1
ATOM 4120 N N . ARG B 1 289 ? 21.344 -19.984 8.312 1 50.91 289 ARG B N 1
ATOM 4121 C CA . ARG B 1 289 ? 21.188 -19.688 6.898 1 50.91 289 ARG B CA 1
ATOM 4122 C C . ARG B 1 289 ? 21.328 -18.188 6.645 1 50.91 289 ARG B C 1
ATOM 4124 O O . ARG B 1 289 ? 20.969 -17.375 7.504 1 50.91 289 ARG B O 1
ATOM 4131 N N . ALA B 1 290 ? 22.234 -17.812 5.883 1 47.34 290 ALA B N 1
ATOM 4132 C CA . ALA B 1 290 ? 22.516 -16.422 5.539 1 47.34 290 ALA B CA 1
ATOM 4133 C C . ALA B 1 290 ? 21.234 -15.664 5.223 1 47.34 290 ALA B C 1
ATOM 4135 O O . ALA B 1 290 ? 20.312 -16.203 4.602 1 47.34 290 ALA B O 1
ATOM 4136 N N . GLU B 1 291 ? 20.781 -14.766 5.988 1 47.91 291 GLU B N 1
ATOM 4137 C CA . GLU B 1 291 ? 19.641 -13.867 5.855 1 47.91 291 GLU B CA 1
ATOM 4138 C C . GLU B 1 291 ? 19.453 -13.43 4.41 1 47.91 291 GLU B C 1
ATOM 4140 O O . GLU B 1 291 ? 20.359 -12.875 3.795 1 47.91 291 GLU B O 1
ATOM 4145 N N . PRO B 1 292 ? 18.688 -14.109 3.656 1 42.75 292 PRO B N 1
ATOM 4146 C CA . PRO B 1 292 ? 18.625 -13.469 2.338 1 42.75 292 PRO B CA 1
ATOM 4147 C C . PRO B 1 292 ? 18.5 -11.953 2.422 1 42.75 292 PRO B C 1
ATOM 4149 O O . PRO B 1 292 ? 17.734 -11.438 3.24 1 42.75 292 PRO B O 1
ATOM 4152 N N . ALA B 1 293 ? 19.453 -11.211 2.145 1 43.25 293 ALA B N 1
ATOM 4153 C CA . ALA B 1 293 ? 19.531 -9.758 2.236 1 43.25 293 ALA B CA 1
ATOM 4154 C C . ALA B 1 293 ? 18.25 -9.102 1.704 1 43.25 293 ALA B C 1
ATOM 4156 O O . ALA B 1 293 ? 17.75 -9.492 0.649 1 43.25 293 ALA B O 1
ATOM 4157 N N . LEU B 1 294 ? 17.344 -8.734 2.619 1 43.62 294 LEU B N 1
ATOM 4158 C CA . LEU B 1 294 ? 16.281 -7.859 2.123 1 43.62 294 LEU B CA 1
ATOM 4159 C C . LEU B 1 294 ? 16.797 -6.98 0.983 1 43.62 294 LEU B C 1
ATOM 4161 O O . LEU B 1 294 ? 17.969 -6.609 0.957 1 43.62 294 LEU B O 1
ATOM 4165 N N . PRO B 1 295 ? 16.094 -6.875 -0.111 1 39.09 295 PRO B N 1
ATOM 4166 C CA . PRO B 1 295 ? 16.625 -6.09 -1.229 1 39.09 295 PRO B CA 1
ATOM 4167 C C . PRO B 1 295 ? 17.188 -4.746 -0.787 1 39.09 295 PRO B C 1
ATOM 4169 O O . PRO B 1 295 ? 16.766 -4.188 0.224 1 39.09 295 PRO B O 1
ATOM 4172 N N . ALA B 1 296 ? 18.312 -4.312 -1.365 1 40.69 296 ALA B N 1
ATOM 4173 C CA . ALA B 1 296 ? 19.109 -3.123 -1.056 1 40.69 296 ALA B CA 1
ATOM 4174 C C . ALA B 1 296 ? 18.219 -1.892 -0.926 1 40.69 296 ALA B C 1
ATOM 4176 O O . ALA B 1 296 ? 18.531 -0.96 -0.184 1 40.69 296 ALA B O 1
ATOM 4177 N N . ALA B 1 297 ? 17.172 -1.902 -1.612 1 37.62 297 ALA B N 1
ATOM 4178 C CA . ALA B 1 297 ? 16.266 -0.761 -1.526 1 37.62 297 ALA B CA 1
ATOM 4179 C C . ALA B 1 297 ? 15.766 -0.569 -0.1 1 37.62 297 ALA B C 1
ATOM 4181 O O . ALA B 1 297 ? 15.219 0.485 0.235 1 37.62 297 ALA B O 1
ATOM 4182 N N . VAL B 1 298 ? 15.695 -1.655 0.701 1 36.5 298 VAL B N 1
ATOM 4183 C CA . VAL B 1 298 ? 15.289 -1.644 2.102 1 36.5 298 VAL B CA 1
ATOM 4184 C C . VAL B 1 298 ? 16.484 -1.327 2.986 1 36.5 298 VAL B C 1
ATOM 4186 O O . VAL B 1 298 ? 16.328 -0.961 4.152 1 36.5 298 VAL B O 1
ATOM 4189 N N . ARG B 1 299 ? 17.719 -1.688 2.678 1 36.25 299 ARG B N 1
ATOM 4190 C CA . ARG B 1 299 ? 18.875 -1.588 3.566 1 36.25 299 ARG B CA 1
ATOM 4191 C C . ARG B 1 299 ? 19.438 -0.17 3.58 1 36.25 299 ARG B C 1
ATOM 4193 O O . ARG B 1 299 ? 20.297 0.153 4.398 1 36.25 299 ARG B O 1
ATOM 4200 N N . GLN B 1 300 ? 19.25 0.555 2.592 1 27.94 300 GLN B N 1
ATOM 4201 C CA . GLN B 1 300 ? 20.031 1.784 2.664 1 27.94 300 GLN B CA 1
ATOM 4202 C C . GLN B 1 300 ? 19.281 2.877 3.41 1 27.94 300 GLN B C 1
ATOM 4204 O O . GLN B 1 300 ? 18.062 3.033 3.229 1 27.94 300 GLN B O 1
#

Radius of gyration: 23.91 Å; Cα contacts (8 Å, |Δi|>4): 1107; chains: 2; bounding box: 54×73×49 Å

Organism: Pseudonocardia thermophila (NCBI:txid1848)

Solvent-accessible surface area (backbone atoms only — not comparable to full-atom values): 27927 Å² total; per-residue (Å²): 109,67,64,55,49,50,51,47,42,44,39,65,17,38,59,47,28,44,31,20,44,16,48,38,49,33,40,67,32,56,34,43,52,64,46,31,36,22,19,19,14,20,34,2,13,24,47,15,47,47,33,19,66,69,67,37,59,37,68,58,17,33,51,51,3,15,49,52,4,23,50,51,15,40,50,33,30,46,44,18,69,72,58,66,43,47,51,44,57,28,10,45,37,42,20,34,26,33,49,28,52,27,34,60,60,42,75,38,65,60,40,72,40,81,88,42,59,31,62,38,58,76,70,68,40,86,43,76,65,48,45,32,51,54,49,38,49,53,44,49,49,50,52,49,53,48,51,56,43,46,69,36,73,67,26,43,41,46,61,34,39,46,81,36,48,66,60,30,45,73,71,69,45,52,68,66,54,48,48,29,48,46,33,17,50,20,11,19,27,17,0,31,31,24,16,52,45,25,61,71,71,38,42,28,42,66,66,64,14,66,52,47,55,52,42,25,50,23,10,37,50,40,4,54,68,70,44,65,91,70,76,57,71,62,60,40,52,53,47,13,25,50,47,3,23,36,52,41,38,52,52,49,51,56,50,42,71,71,64,54,56,73,82,34,47,43,30,47,39,24,50,49,28,51,50,30,49,45,45,45,54,56,42,28,64,66,67,70,44,77,68,76,71,67,38,62,29,62,70,90,109,66,64,56,48,50,50,48,43,43,38,65,16,39,59,46,26,44,30,20,45,16,48,38,48,33,38,67,32,56,36,44,53,64,45,30,36,22,20,18,14,22,34,2,13,23,47,14,47,48,33,19,65,68,68,38,58,38,69,56,17,33,52,51,4,14,50,51,4,23,52,50,16,40,50,31,31,46,43,18,69,72,57,67,42,47,51,44,58,28,10,44,37,44,18,34,26,32,49,28,50,29,34,61,62,41,76,38,67,59,37,73,38,81,86,41,59,30,63,37,58,76,70,68,41,85,43,76,66,47,45,31,50,52,50,37,51,52,43,49,50,52,51,48,51,48,50,55,44,47,70,35,73,66,26,44,42,47,62,34,40,47,83,35,47,65,61,31,44,73,72,70,47,52,70,67,57,48,48,29,49,45,35,18,49,20,12,19,27,16,0,32,31,23,16,54,46,25,60,72,70,38,42,28,43,66,66,65,14,67,52,47,56,52,42,26,50,26,12,38,50,41,3,53,68,70,44,66,92,70,77,56,70,64,59,40,52,52,46,13,26,51,47,2,22,35,52,43,40,53,53,49,52,57,52,42,72,71,65,55,56,74,82,32,48,41,29,48,39,24,50,48,26,52,49,31,48,45,45,47,52,55,42,29,64,67,67,70,46,78,66,74,71,68,38,60,27,64,71,88

Nearest PDB structures (foldseek):
  2nq2-assembly1_A  TM=5.830E-01  e=3.043E-02  Haemophilus influenzae
  5b57-assembly1_A  TM=4.790E-01  e=1.152E-01  Burkholderia cenocepacia J2315
  2nq2-assembly1_B  TM=6.049E-01  e=8.568E-03  Haemophilus influenzae
  2nq2-assembly1_A  TM=5.829E-01  e=2.005E-02  Haemophilus influenzae
  5b58-assembly1_B  TM=4.962E-01  e=1.016E-02  Burkholderia cenocepacia J2315

InterPro domains:
  IPR001851 ABC transporter, permease [PF02653] (6-247)

Secondary structure (DSSP, 8-state):
-HHHHHHHHHHHHGGGHHHHHHHHIIIIIS----THHHHHHHHHHHHHHHHHHTT--HHHHHHHHHHHHHHHHHHHHHHHHHH---HHHHHHHHHHHHHHHHHHHHTSSEEE-TT---HHHHHT--SHHHHHHHHHHHHHHHHHHHHHHHTSHHHHHHHHHTT-HHHHHHTT--HHHHHHHHHHHHHHHHHHHHHHHHHHHSEEEGGGGTTHHHHHHHHHHHHHHHS-S-S-HHHHHHHHHHHHHHHHHHHHHHHHHTT--GGGHHHHHHHHHHHHHHHHHHHHHHHT-------HHHH-/-HHHHHHHHHHHHGGGHHHHHHHHIIIIIS----THHHHHHHHHHHHHHHHHHTT--HHHHHHHHHHHHHHHHHHHHHHHHHH---HHHHHHHHHHHHHHHHHHHHTSSEEE-TT---HHHHHT--SHHHHHHHHHHHHHHHHHHHHHHHTSHHHHHHHHHTT-HHHHHHTT--HHHHHHHHHHHHHHHHHHHHHHHHHHHSEEEGGGGTTHHHHHHHHHHHHHHHS-S-S-HHHHHHHHHHHHHHHHHHHHHHHHHTT--GGGHHHHHHHHHHHHHHHHHHHHHHHT-------HHHH-

Foldseek 3Di:
DVVCVLVVLLLVLLLLLLLLLLQCLCCVQQLADALLLLLLLLQLLLQLLLCQLVQHDNVVSLQVLLQSQLVLLLVLLCCCVVVVDGNHVSNVVSSVVSLVVSCVSNVHQKDFLVPGDHPCVVVVHDDPVSLSVVSNVVSVVVLVVVLVVCVDPLVVLSNCCNVCVPVSVVVVDDPSNSSSVSSSSSRSSSSSSSSSVCRVVRMRGSNPSPLSSLLSVLLLLQLLLVQDPDDDPSVSSSSSSSNSSSVSSVQLVVVVVVPDPPVCSSVSSVVSSVVSVVCLVVVCVVVVPDSSPSRPVVVD/DVVCVLVVLLLVLLLLLLLLLLQCLCCVQQLADALLLLLLLLQLLLQLLLCQLVQHDNVVSLQVSLQSQLVLLLVLLCCCVVVVDGNHVSNVVSSVVSLVVSCVSNVHQKDFLVPGDHPCVVVVHDDPVSLSVVSNVVSVVVLVVVLVVCVDPLVVLSNCCNVCVPVSVVVVDDPSNSSSVSSSSSRSSSSSSSSSVCRVVRMRGSNPSPLSSLLSVLLLLQLLLPQDPDDDPSVSSSSSSSNSSSVSSVQLVVVVVVPDPPVCSNVSSVVSSVVSVVCLVVVCVVVVPDNSPSRPVVVD

pLDDT: mean 81.5, std 13.96, range [27.41, 98.0]

Sequence (600 aa):
MLTNIVLDSLVTGLPLAPLTLGVYVVFRIRQDFDLTVEGSFALGAAVAAVLLVAVVHPFLAVVAGALAGAAAGAVTAALHLGLGIPVLLAGLIMSIGLFSVTLHVLTGPTVGLAGAETIFTVLGVTGDAGQVLVLAALVAAVLGAFALFLRTELGLALRASGAAPAMVRSQGVGDAQIVTLSLCLANLLAALRGALLVQVQGFADVNLGIGMFVAAIGAVLLGTLAVRPSGSRVLRIVAAVVVGTLTYRLVLVAALRFGLPAADLKAITALTLVAAVAVQRYGAATLGRAEPALPAAVRQMLTNIVLDSLVTGLPLAPLTLGVYVVFRIRQDFDLTVEGSFALGAAVAAVLLVAVVHPFLAVVAGALAGAAAGAVTAALHLGLGIPVLLAGLIMSIGLFSVTLHVLTGPTVGLAGAETIFTVLGVTGDAGQVLVLAALVAAVLGAFALFLRTELGLALRASGAAPAMVRSQGVGDAQIVTLSLCLANLLAALRGALLVQVQGFADVNLGIGMFVAAIGAVLLGTLAVRPSGSRVLRIVAAVVVGTLTYRLVLVAALRFGLPAADLKAITALTLVAAVAVQRYGAATLGRAEPALPAAVRQ